Protein AF-A0A0N0E0B9-F1 (afdb_monomer_lite)

Foldseek 3Di:
DDWDFPDFPPQQAGKTKDWAQLVQRQDDDPPGQTKIWIWRWPDNPDDNLLSLLLVCLLSDDLPPVVSLVSSQSVCCVPVNDDDSVVSSVSSVVRAHADAPPPDPDDDDDDDDDDDPDGHIHRIDIDSDPVVSVVVVVVSSVVSVVVVVVPDPDDDDDDDDDDDDDDDDDDDDDDDDDDDDDDDDDDDDDDDDDDDDDDDDDDDDDDDDDDDDDPDDDPVVVVVVVVVVVVVVVVVVVVVVVVVVVVVVVVVVVVVVVVVVVVVVVVVVPPPVVVVVVVPDDPDDDDDDDDDDDDDDDDDDDDDPDVVVVVVVVVVVVVVVVVVVVVVVVVVVVVVVVVVVVVVVVVVVVVVVVVVVVVVVVVVVVVVVVVVVVVVVVVVVVVVVVVVVVVVVVVVVVVVVVVVVVVVVVVVVVVVVVVVVVVVVVVVVVVVVVVVVVVVVVVVVVVVVVVVVVVVVVVVVVVVVVVVCVVCVVVVVVVPPDDDDDDDDDDDDDDDDDDDYDDDDDPPPVCVPPDPVVVVVVVVVVVVVVVVVVVVVVVVVVVVVVVVVVVVVVVVVVVVVVVVVVVVVVDDDD

Organism: Leptomonas pyrrhocoris (NCBI:txid157538)

Radius of gyration: 61.85 Å; chains: 1; bounding box: 150×86×210 Å

pLDDT: mean 70.91, std 23.68, range [28.0, 98.44]

Sequence (573 aa):
MEVGKLVTSETCGNIFYFVVDETHPDEPRSDASKCHYVVAPSTNAFSYREAFYVLCRALCGLENRTYLHRWHSLHQQIFGSTTYVQFVNAVRESPLAQPNTFSPTGPSSSPTDAHSRPSVALPALFLDETTARLALRTAERGHQAVSEVSAPAQAPQRHSALQGFSTPISKPQPTTPGNTVAVEMENGSANPRKEAEVPHNTEVECCEKESGKKVGRDQGLDARWSAASQWQATAAASHGGDRRSVSSLKQGVHQERVQRCETEEAALHPTDAVREAGAHAKKQPQPVQPWRLADAAESGKERNAPAVEEMKTVTQLKRRIQELEMELAEREQRHALERDSFLAEKDALKQQLWQQSQAQGTQINEFLQENAGAVRRVEEALEKREKELCAVYTQALEERDVRIAQLSQEILQHLQSSRQLVTSRSDQERFDAERVAHLEDMTSQLKEWNGSLRDQLREASDEIRDLRQRLQPSTRRLRDGVVEDPPLKSAFAHNSFPSKPSALLFCGACAGLPRAAAVQLAHHLRETEEQLGRERADAERRAGQLRRAAHVIEQLTRGVQEAKTGVSAFPSP

Secondary structure (DSSP, 8-state):
-EEEEE---TTS--EEEEEEESS-SSS--TTS-EEEEEE-BSSTT--HHHHHHHHHHHHS-TT-HHHHHHHHHHHHHHH----HHHHHHHHHHSPP-B------PPP------S-----BBPPEEESSHHHHHHHHHHHHHHHHHHHHHTS--PPP------------------------------------------------------------SSHHHHHHHHHHHHHHHHHHHHHHHHHHHHHHHHHHHHHHHHHHHHHHHHHHGGGTTTTGGGS------------------------S-HHHHHHHHHHHHHHHHHHHHHHHHHHHHHHHHHHHHHHHHHHHHHHHHHHHHHHHHHHHHHHHHHHHHHHHHHHHHHHHHHHHHHHHHHHHHHHHHHHHHHHHHHHHHHHHHHHHHHHHHHHHHHHHHHHHHHHHHHHHHHHHHHHHHHHHHHHHHHHHHHHHHHHHHHHTTS-S----------------------S----TT-TT--HHHHHHHHHHHHHHHHHHHHHHHHHHHHHHHHHHHHHHHHHHHHHHHHHHHHHHTS---

Structure (mmCIF, N/CA/C/O backbone):
data_AF-A0A0N0E0B9-F1
#
_entry.id   AF-A0A0N0E0B9-F1
#
loop_
_atom_site.group_PDB
_atom_site.id
_atom_site.type_symbol
_atom_site.label_atom_id
_atom_site.label_alt_id
_atom_site.label_comp_id
_atom_site.label_asym_id
_atom_site.label_entity_id
_atom_site.label_seq_id
_atom_site.pdbx_PDB_ins_code
_atom_site.Cartn_x
_atom_site.Cartn_y
_atom_site.Cartn_z
_atom_site.occupancy
_atom_site.B_iso_or_equiv
_atom_site.auth_seq_id
_atom_site.auth_comp_id
_atom_site.auth_asym_id
_atom_site.auth_atom_id
_atom_site.pdbx_PDB_model_num
ATOM 1 N N . MET A 1 1 ? 11.948 -8.415 11.394 1.00 54.31 1 MET A N 1
ATOM 2 C CA . MET A 1 1 ? 12.312 -8.782 10.013 1.00 54.31 1 MET A CA 1
ATOM 3 C C . MET A 1 1 ? 11.222 -9.676 9.440 1.00 54.31 1 MET A C 1
ATOM 5 O O . MET A 1 1 ? 10.854 -10.639 10.102 1.00 54.31 1 MET A O 1
ATOM 9 N N . GLU A 1 2 ? 10.699 -9.369 8.252 1.00 54.56 2 GLU A N 1
ATOM 10 C CA . GLU A 1 2 ? 9.852 -10.316 7.514 1.00 54.56 2 GLU A CA 1
ATOM 11 C C . GLU A 1 2 ? 10.757 -11.244 6.701 1.00 54.56 2 GLU A C 1
ATOM 13 O O . GLU A 1 2 ? 11.622 -10.798 5.944 1.00 54.56 2 GLU A O 1
ATOM 18 N N . VAL A 1 3 ? 10.595 -12.544 6.931 1.00 53.78 3 VAL A N 1
ATOM 19 C CA . VAL A 1 3 ? 11.409 -13.610 6.350 1.00 53.78 3 VAL A CA 1
ATOM 20 C C . VAL A 1 3 ? 10.531 -14.404 5.396 1.00 53.78 3 VAL A C 1
ATOM 22 O O . VAL A 1 3 ? 9.599 -15.083 5.824 1.00 53.78 3 VAL A O 1
ATOM 25 N N . GLY A 1 4 ? 10.831 -14.323 4.102 1.00 52.25 4 GLY A N 1
ATOM 26 C CA . GLY A 1 4 ? 10.133 -15.075 3.065 1.00 52.25 4 GLY A CA 1
ATOM 27 C C . GLY A 1 4 ? 11.094 -15.998 2.330 1.00 52.25 4 GLY A C 1
ATOM 28 O O . GLY A 1 4 ? 12.046 -15.536 1.704 1.00 52.25 4 GLY A O 1
ATOM 29 N N . LYS A 1 5 ? 10.837 -17.311 2.357 1.00 51.41 5 LYS A N 1
ATOM 30 C CA . LYS A 1 5 ? 11.460 -18.230 1.398 1.00 51.41 5 LYS A CA 1
ATOM 31 C C . LYS A 1 5 ? 10.660 -18.158 0.099 1.00 51.41 5 LYS A C 1
ATOM 33 O O . LYS A 1 5 ? 9.576 -18.727 0.011 1.00 51.41 5 LYS A O 1
ATOM 38 N N . LEU A 1 6 ? 11.188 -17.464 -0.904 1.00 53.75 6 LEU A N 1
ATOM 39 C CA . LEU A 1 6 ? 10.675 -17.567 -2.267 1.00 53.75 6 LEU A CA 1
ATOM 40 C C . LEU A 1 6 ? 11.250 -18.847 -2.870 1.00 53.75 6 LEU A C 1
ATOM 42 O O . LEU A 1 6 ? 12.424 -18.918 -3.218 1.00 53.75 6 LEU A O 1
ATOM 46 N N . VAL A 1 7 ? 10.430 -19.897 -2.905 1.00 48.03 7 VAL A N 1
ATOM 47 C CA . VAL A 1 7 ? 10.775 -21.129 -3.615 1.00 48.03 7 VAL A CA 1
ATOM 48 C C . VAL A 1 7 ? 10.674 -20.821 -5.103 1.00 48.03 7 VAL A C 1
ATOM 50 O O . VAL A 1 7 ? 9.579 -20.744 -5.656 1.00 48.03 7 VAL A O 1
ATOM 53 N N . THR A 1 8 ? 11.820 -20.579 -5.725 1.00 51.16 8 THR A N 1
ATOM 54 C CA . THR A 1 8 ? 11.942 -20.513 -7.181 1.00 51.16 8 THR A CA 1
ATOM 55 C C . THR A 1 8 ? 11.892 -21.948 -7.731 1.00 51.16 8 THR A C 1
ATOM 57 O O . THR A 1 8 ? 12.049 -22.911 -6.974 1.00 51.16 8 THR A O 1
ATOM 60 N N . SER A 1 9 ? 11.584 -22.123 -9.022 1.00 49.19 9 SER A N 1
ATOM 61 C CA . SER A 1 9 ? 11.478 -23.448 -9.664 1.00 49.19 9 SER A CA 1
ATOM 62 C C . SER A 1 9 ? 12.677 -24.348 -9.324 1.00 49.19 9 SER A C 1
ATOM 64 O O . SER A 1 9 ? 13.784 -23.835 -9.187 1.00 49.19 9 SER A O 1
ATOM 66 N N . GLU A 1 10 ? 12.485 -25.675 -9.238 1.00 51.75 10 GLU A N 1
ATOM 67 C CA . GLU A 1 10 ? 13.492 -26.678 -8.804 1.00 51.75 10 GLU A CA 1
ATOM 68 C C . GLU A 1 10 ? 14.886 -26.539 -9.462 1.00 51.75 10 GLU A C 1
ATOM 70 O O . GLU A 1 10 ? 15.887 -27.013 -8.927 1.00 51.75 10 GLU A O 1
ATOM 75 N N . THR A 1 11 ? 14.966 -25.850 -10.600 1.00 50.97 11 THR A N 1
ATOM 76 C CA . THR A 1 11 ? 16.170 -25.569 -11.386 1.00 50.97 11 THR A CA 1
ATOM 77 C C . THR A 1 11 ? 16.989 -24.344 -10.946 1.00 50.97 11 THR A C 1
ATOM 79 O O . THR A 1 11 ? 18.151 -24.251 -11.328 1.00 50.97 11 THR A O 1
ATOM 82 N N . CYS A 1 12 ? 16.437 -23.399 -10.173 1.00 51.97 12 CYS A N 1
ATOM 83 C CA . CYS A 1 12 ? 17.043 -22.072 -9.943 1.00 51.97 12 CYS A CA 1
ATOM 84 C C . CYS A 1 12 ? 17.753 -21.893 -8.587 1.00 51.97 12 CYS A C 1
ATOM 86 O O . CYS A 1 12 ? 18.211 -20.792 -8.284 1.00 51.97 12 CYS A O 1
ATOM 88 N N . GLY A 1 13 ? 17.879 -22.953 -7.784 1.00 60.69 13 GLY A N 1
ATOM 89 C CA . GLY A 1 13 ? 18.483 -22.880 -6.450 1.00 60.69 13 GLY A CA 1
ATOM 90 C C . GLY A 1 13 ? 17.663 -22.053 -5.453 1.00 60.69 13 GLY A C 1
ATOM 91 O O . GLY A 1 13 ? 16.778 -21.280 -5.811 1.00 60.69 13 GLY A O 1
ATOM 92 N N . ASN A 1 14 ? 17.906 -22.238 -4.155 1.00 72.19 14 ASN A N 1
ATOM 93 C CA . ASN A 1 14 ? 17.162 -21.499 -3.134 1.00 72.19 14 ASN A CA 1
ATOM 94 C C . ASN A 1 14 ? 17.617 -20.028 -3.131 1.00 72.19 14 ASN A C 1
ATOM 96 O O . ASN A 1 14 ? 18.688 -19.729 -2.609 1.00 72.19 14 ASN A O 1
ATOM 100 N N . ILE A 1 15 ? 16.813 -19.112 -3.681 1.00 77.19 15 ILE A N 1
ATOM 101 C CA . ILE A 1 15 ? 17.038 -17.671 -3.519 1.00 77.19 15 ILE A CA 1
ATOM 102 C C . ILE A 1 15 ? 16.389 -17.210 -2.213 1.00 77.19 15 ILE A C 1
ATOM 104 O O . ILE A 1 15 ? 15.229 -17.515 -1.929 1.00 77.19 15 ILE A O 1
ATOM 108 N N . PHE A 1 16 ? 17.140 -16.465 -1.407 1.00 82.00 16 PHE A N 1
ATOM 109 C CA . PHE A 1 16 ? 16.696 -16.011 -0.095 1.00 82.00 16 PHE A CA 1
ATOM 110 C C . PHE A 1 16 ? 16.439 -14.509 -0.093 1.00 82.00 16 PHE A C 1
ATOM 112 O O . PHE A 1 16 ? 17.252 -13.733 -0.593 1.00 82.00 16 PHE A O 1
ATOM 119 N N . TYR A 1 17 ? 15.305 -14.107 0.479 1.00 80.62 17 TYR A N 1
ATOM 120 C CA . TYR A 1 17 ? 14.847 -12.725 0.516 1.00 80.62 17 TYR A CA 1
ATOM 121 C C . TYR A 1 17 ? 14.690 -12.258 1.964 1.00 80.62 17 TYR A C 1
ATOM 123 O O . TYR A 1 17 ? 13.990 -12.893 2.758 1.00 80.62 17 TYR A O 1
ATOM 131 N N . PHE A 1 18 ? 15.341 -11.145 2.296 1.00 85.56 18 PHE A N 1
ATOM 132 C CA . PHE A 1 18 ? 15.367 -10.572 3.638 1.00 85.56 18 PHE A CA 1
ATOM 133 C C . PHE A 1 18 ? 14.890 -9.120 3.596 1.00 85.56 18 PHE A C 1
ATOM 135 O O . PHE A 1 18 ? 15.418 -8.319 2.828 1.00 85.56 18 PHE A O 1
ATOM 142 N N . VAL A 1 19 ? 13.924 -8.768 4.447 1.00 85.69 19 VAL A N 1
ATOM 143 C CA . VAL A 1 19 ? 13.458 -7.382 4.620 1.00 85.69 19 VAL A CA 1
ATOM 144 C C . VAL A 1 19 ? 13.941 -6.855 5.963 1.00 85.69 19 VAL A C 1
ATOM 146 O O . VAL A 1 19 ? 13.396 -7.209 7.013 1.00 85.69 19 VAL A O 1
ATOM 149 N N . VAL A 1 20 ? 14.978 -6.025 5.934 1.00 85.88 20 VAL A N 1
ATOM 150 C CA . VAL A 1 20 ? 15.708 -5.594 7.129 1.00 85.88 20 VAL A CA 1
ATOM 151 C C . VAL A 1 20 ? 15.537 -4.093 7.332 1.00 85.88 20 VAL A C 1
ATOM 153 O O . VAL A 1 20 ? 15.662 -3.306 6.398 1.00 85.88 20 VAL A O 1
ATOM 156 N N . ASP A 1 21 ? 15.261 -3.702 8.571 1.00 87.06 21 ASP A N 1
ATOM 157 C CA . ASP A 1 21 ? 15.411 -2.323 9.031 1.00 87.06 21 ASP A CA 1
ATOM 158 C C . ASP A 1 21 ? 16.892 -2.109 9.379 1.00 87.06 21 ASP A C 1
ATOM 160 O O . ASP A 1 21 ? 17.406 -2.733 10.309 1.00 87.06 21 ASP A O 1
ATOM 164 N N . GLU A 1 22 ? 17.603 -1.277 8.612 1.00 79.12 22 GLU A N 1
ATOM 165 C CA . GLU A 1 22 ? 19.044 -1.056 8.812 1.00 79.12 22 GLU A CA 1
ATOM 166 C C . GLU A 1 22 ? 19.363 -0.440 10.184 1.00 79.12 22 GLU A C 1
ATOM 168 O O . GLU A 1 22 ? 20.447 -0.673 10.732 1.00 79.12 22 GLU A O 1
ATOM 173 N N . THR A 1 23 ? 18.420 0.324 10.750 1.00 80.25 23 THR A N 1
ATOM 174 C CA . THR A 1 23 ? 18.607 1.044 12.015 1.00 80.25 23 THR A CA 1
ATOM 175 C C . THR A 1 23 ? 18.390 0.142 13.229 1.00 80.25 23 THR A C 1
ATOM 177 O O . THR A 1 23 ? 19.184 0.169 14.180 1.00 80.25 23 THR A O 1
ATOM 180 N N . HIS A 1 24 ? 17.352 -0.693 13.168 1.00 80.25 24 HIS A N 1
ATOM 181 C CA . HIS A 1 24 ? 16.909 -1.575 14.246 1.00 80.25 24 HIS A CA 1
ATOM 182 C C . HIS A 1 24 ? 16.522 -2.954 13.685 1.00 80.25 24 HIS A C 1
ATOM 184 O O . HIS A 1 24 ? 15.338 -3.285 13.600 1.00 80.25 24 HIS A O 1
ATOM 190 N N . PRO A 1 25 ? 17.503 -3.784 13.277 1.00 79.56 25 PRO A N 1
ATOM 191 C CA . PRO A 1 25 ? 17.221 -5.080 12.653 1.00 79.56 25 PRO A CA 1
ATOM 192 C C . PRO A 1 25 ? 16.485 -6.050 13.599 1.00 79.56 25 PRO A C 1
ATOM 194 O O . PRO A 1 25 ? 15.750 -6.928 13.143 1.00 79.56 25 PRO A O 1
ATOM 197 N N . ASP A 1 26 ? 16.670 -5.867 14.906 1.00 77.56 26 ASP A N 1
ATOM 198 C CA . ASP A 1 26 ? 16.062 -6.582 16.027 1.00 77.56 26 ASP A CA 1
ATOM 199 C C . ASP A 1 26 ? 14.634 -6.116 16.371 1.00 77.56 26 ASP A C 1
ATOM 201 O O . ASP A 1 26 ? 13.807 -6.937 16.766 1.00 77.56 26 ASP A O 1
ATOM 205 N N . GLU A 1 27 ? 14.315 -4.837 16.157 1.00 81.62 27 GLU A N 1
ATOM 206 C CA . GLU A 1 27 ? 13.000 -4.238 16.424 1.00 81.62 27 GLU A CA 1
ATOM 207 C C . GLU A 1 27 ? 12.524 -3.425 15.207 1.00 81.62 27 GLU A C 1
ATOM 209 O O . GLU A 1 27 ? 12.630 -2.195 15.195 1.00 81.62 27 GLU A O 1
ATOM 214 N N . PRO A 1 28 ? 12.001 -4.089 14.159 1.00 74.44 28 PRO A N 1
ATOM 215 C CA . PRO A 1 28 ? 11.594 -3.404 12.938 1.00 74.44 28 PRO A CA 1
ATOM 216 C C . PRO A 1 28 ? 10.460 -2.422 13.240 1.00 74.44 28 PRO A C 1
ATOM 218 O O . PRO A 1 28 ? 9.375 -2.822 13.672 1.00 74.44 28 PRO A O 1
ATOM 221 N N . ARG A 1 29 ? 10.681 -1.133 12.982 1.00 78.31 29 ARG A N 1
ATOM 222 C CA . ARG A 1 29 ? 9.618 -0.131 13.127 1.00 78.31 29 ARG A CA 1
ATOM 223 C C . ARG A 1 29 ? 8.729 -0.134 11.889 1.00 78.31 29 ARG A C 1
ATOM 225 O O . ARG A 1 29 ? 9.215 -0.253 10.767 1.00 78.31 29 ARG A O 1
ATOM 232 N N . SER A 1 30 ? 7.424 0.052 12.080 1.00 77.44 30 SER A N 1
ATOM 233 C CA . SER A 1 30 ? 6.457 0.126 10.974 1.00 77.44 30 SER A CA 1
ATOM 234 C C . SER A 1 30 ? 6.758 1.263 9.990 1.00 77.44 30 SER A C 1
ATOM 236 O O . SER A 1 30 ? 6.483 1.118 8.803 1.00 77.44 30 SER A O 1
ATOM 238 N N . ASP A 1 31 ? 7.372 2.343 10.485 1.00 77.12 31 ASP A N 1
ATOM 239 C CA . ASP A 1 31 ? 7.611 3.585 9.740 1.00 77.12 31 ASP A CA 1
ATOM 240 C C . ASP A 1 31 ? 9.067 3.742 9.255 1.00 77.12 31 ASP A C 1
ATOM 242 O O . ASP A 1 31 ? 9.407 4.751 8.638 1.00 77.12 31 ASP A O 1
ATOM 246 N N . ALA A 1 32 ? 9.954 2.788 9.559 1.00 76.38 32 ALA A N 1
ATOM 247 C CA . ALA A 1 32 ? 11.353 2.862 9.142 1.00 76.38 32 ALA A CA 1
ATOM 248 C C . ALA A 1 32 ? 11.533 2.407 7.687 1.00 76.38 32 ALA A C 1
ATOM 250 O O . ALA A 1 32 ? 10.812 1.540 7.189 1.00 76.38 32 ALA A O 1
ATOM 251 N N . SER A 1 33 ? 12.529 2.981 7.007 1.00 79.38 33 SER A N 1
ATOM 252 C CA . SER A 1 33 ? 12.927 2.569 5.661 1.00 79.38 33 SER A CA 1
ATOM 253 C C . SER A 1 33 ? 13.385 1.110 5.676 1.00 79.38 33 SER A C 1
ATOM 255 O O . SER A 1 33 ? 14.450 0.786 6.207 1.00 79.38 33 SER A O 1
ATOM 257 N N . LYS A 1 34 ? 12.569 0.227 5.099 1.00 84.19 34 LYS A N 1
ATOM 258 C CA . LYS A 1 34 ? 12.876 -1.195 4.952 1.00 84.19 34 LYS A CA 1
ATOM 259 C C . LYS A 1 34 ? 13.789 -1.386 3.746 1.00 84.19 34 LYS A C 1
ATOM 261 O O . LYS A 1 34 ? 13.480 -0.924 2.653 1.00 84.19 34 LYS A O 1
ATOM 266 N N . CYS A 1 35 ? 14.901 -2.077 3.947 1.00 84.81 35 CYS A N 1
ATOM 267 C CA . CYS A 1 35 ? 15.813 -2.464 2.882 1.00 84.81 35 CYS A CA 1
ATOM 268 C C . CYS A 1 35 ? 15.571 -3.923 2.502 1.00 84.81 35 CYS A C 1
ATOM 270 O O . CYS A 1 35 ? 15.411 -4.796 3.361 1.00 84.81 35 CYS A O 1
ATOM 272 N N . HIS A 1 36 ? 15.532 -4.185 1.201 1.00 84.50 36 HIS A N 1
ATOM 273 C CA . HIS A 1 36 ? 15.236 -5.497 0.649 1.00 84.50 36 HIS A CA 1
ATOM 274 C C . HIS A 1 36 ? 16.529 -6.125 0.130 1.00 84.50 36 HIS A C 1
ATOM 276 O O . HIS A 1 36 ? 17.132 -5.614 -0.812 1.00 84.50 36 HIS A O 1
ATOM 282 N N . TYR A 1 37 ? 16.952 -7.233 0.736 1.00 84.31 37 TYR A N 1
ATOM 283 C CA . TYR A 1 37 ? 18.170 -7.948 0.366 1.00 84.31 37 TYR A CA 1
ATOM 284 C C . TYR A 1 37 ? 17.849 -9.293 -0.265 1.00 84.31 37 TYR A C 1
ATOM 286 O O . TYR A 1 37 ? 17.042 -10.068 0.253 1.00 84.31 37 TYR A O 1
ATOM 294 N N . VAL A 1 38 ? 18.535 -9.588 -1.363 1.00 82.44 38 VAL A N 1
ATOM 295 C CA . VAL A 1 38 ? 18.439 -10.867 -2.067 1.00 82.44 38 VAL A CA 1
ATOM 296 C C . VAL A 1 38 ? 19.783 -11.576 -2.010 1.00 82.44 38 VAL A C 1
ATOM 298 O O . VAL A 1 38 ? 20.787 -11.031 -2.465 1.00 82.44 38 VAL A O 1
ATOM 301 N N . VAL A 1 39 ? 19.798 -12.803 -1.488 1.00 82.31 39 VAL A N 1
ATOM 302 C CA . VAL A 1 39 ? 20.981 -13.671 -1.450 1.00 82.31 39 VAL A CA 1
ATOM 303 C C . VAL A 1 39 ? 20.752 -14.853 -2.388 1.00 82.31 39 VAL A C 1
ATOM 305 O O . VAL A 1 39 ? 19.885 -15.692 -2.138 1.00 82.31 39 VAL A O 1
ATOM 308 N N . ALA A 1 40 ? 21.535 -14.909 -3.466 1.00 80.44 40 ALA A N 1
ATOM 309 C CA . ALA A 1 40 ? 21.509 -15.978 -4.461 1.00 80.44 40 ALA A CA 1
ATOM 310 C C . ALA A 1 40 ? 22.780 -16.842 -4.325 1.00 80.44 40 ALA A C 1
ATOM 312 O O . ALA A 1 40 ? 23.859 -16.433 -4.771 1.00 80.44 40 ALA A O 1
ATOM 313 N N . PRO A 1 41 ? 22.702 -18.004 -3.658 1.00 76.00 41 PRO A N 1
ATOM 314 C CA . PRO A 1 41 ? 23.836 -18.906 -3.532 1.00 76.00 41 PRO A CA 1
ATOM 315 C C . PRO A 1 41 ? 24.105 -19.645 -4.847 1.00 76.00 41 PRO A C 1
ATOM 317 O O . PRO A 1 41 ? 23.185 -19.990 -5.580 1.00 76.00 41 PRO A O 1
ATOM 320 N N . SER A 1 42 ? 25.372 -19.958 -5.117 1.00 68.94 42 SER A N 1
ATOM 321 C CA . SER A 1 42 ? 25.778 -20.750 -6.291 1.00 68.94 42 SER A CA 1
ATOM 322 C C . SER A 1 42 ? 25.471 -22.244 -6.182 1.00 68.94 42 SER A C 1
ATOM 324 O O . SER A 1 42 ? 25.623 -22.971 -7.160 1.00 68.94 42 SER A O 1
ATOM 326 N N . THR A 1 43 ? 25.076 -22.729 -5.001 1.00 73.31 43 THR A N 1
ATOM 327 C CA . THR A 1 43 ? 24.858 -24.158 -4.746 1.00 73.31 43 THR A CA 1
ATOM 328 C C . THR A 1 43 ? 23.476 -24.415 -4.154 1.00 73.31 43 THR A C 1
ATOM 330 O O . THR A 1 43 ? 23.031 -23.725 -3.240 1.00 73.31 43 THR A O 1
ATOM 333 N N . ASN A 1 44 ? 22.802 -25.460 -4.640 1.00 70.44 44 ASN A N 1
ATOM 334 C CA . ASN A 1 44 ? 21.448 -25.823 -4.196 1.00 70.44 44 ASN A CA 1
ATOM 335 C C . ASN A 1 44 ? 21.395 -26.348 -2.749 1.00 70.44 44 ASN A C 1
ATOM 337 O O . ASN A 1 44 ? 20.319 -26.386 -2.155 1.00 70.44 44 ASN A O 1
ATOM 341 N N . ALA A 1 45 ? 22.542 -26.723 -2.173 1.00 75.62 45 ALA A N 1
ATOM 342 C CA . ALA A 1 45 ? 22.662 -27.193 -0.792 1.00 75.62 45 ALA A CA 1
ATOM 343 C C . ALA A 1 45 ? 22.669 -26.059 0.249 1.00 75.62 45 ALA A C 1
ATOM 345 O O . ALA A 1 45 ? 22.668 -26.337 1.445 1.00 75.62 45 ALA A O 1
ATOM 346 N N . PHE A 1 46 ? 22.677 -24.796 -0.189 1.00 81.62 46 PHE A N 1
ATOM 347 C CA . PHE A 1 46 ? 22.761 -23.651 0.707 1.00 81.62 46 PHE A CA 1
ATOM 348 C C . PHE A 1 46 ? 21.489 -23.510 1.546 1.00 81.62 46 PHE A C 1
ATOM 350 O O . PHE A 1 46 ? 20.376 -23.380 1.025 1.00 81.62 46 PHE A O 1
ATOM 357 N N . SER A 1 47 ? 21.654 -23.549 2.861 1.00 87.31 47 SER A N 1
ATOM 358 C CA . SER A 1 47 ? 20.570 -23.412 3.822 1.00 87.31 47 SER A CA 1
ATOM 359 C C . SER A 1 47 ? 20.192 -21.945 4.039 1.00 87.31 47 SER A C 1
ATOM 361 O O . SER A 1 47 ? 20.997 -21.026 3.881 1.00 87.31 47 SER A O 1
ATOM 363 N N . TYR A 1 48 ? 18.956 -21.715 4.490 1.00 85.19 48 TYR A N 1
ATOM 364 C CA . TYR A 1 48 ? 18.480 -20.374 4.855 1.00 85.19 48 TYR A CA 1
ATOM 365 C C . TYR A 1 48 ? 19.364 -19.730 5.944 1.00 85.19 48 TYR A C 1
ATOM 367 O O . TYR A 1 48 ? 19.609 -18.524 5.947 1.00 85.19 48 TYR A O 1
ATOM 375 N N . ARG A 1 49 ? 19.888 -20.556 6.859 1.00 90.25 49 ARG A N 1
ATOM 376 C CA . ARG A 1 49 ? 20.787 -20.137 7.939 1.00 90.25 49 ARG A CA 1
ATOM 377 C C . ARG A 1 49 ? 22.135 -19.642 7.401 1.00 90.25 49 ARG A C 1
ATOM 379 O O . ARG A 1 49 ? 22.641 -18.637 7.886 1.00 90.25 49 ARG A O 1
ATOM 386 N N . GLU A 1 50 ? 22.687 -20.300 6.385 1.00 90.25 50 GLU A N 1
ATOM 387 C CA . GLU A 1 50 ? 23.931 -19.869 5.731 1.00 90.25 50 GLU A CA 1
ATOM 388 C C . GLU A 1 50 ? 23.737 -18.579 4.925 1.00 90.25 50 GLU A C 1
ATOM 390 O O . GLU A 1 50 ? 24.587 -17.694 4.979 1.00 90.25 50 GLU A O 1
ATOM 395 N N . ALA A 1 51 ? 22.591 -18.409 4.258 1.00 89.31 51 ALA A N 1
ATOM 396 C CA . ALA A 1 51 ? 22.246 -17.158 3.573 1.00 89.31 51 ALA A CA 1
ATOM 397 C C . ALA A 1 51 ? 22.156 -15.965 4.520 1.00 89.31 51 ALA A C 1
ATOM 399 O O . ALA A 1 51 ? 22.644 -14.882 4.197 1.00 89.31 51 ALA A O 1
ATOM 400 N N . PHE A 1 52 ? 21.616 -16.183 5.718 1.00 91.19 52 PHE A N 1
ATOM 401 C CA . PHE A 1 52 ? 21.634 -15.172 6.764 1.00 91.19 52 PHE A CA 1
ATOM 402 C C . PHE A 1 52 ? 23.068 -14.817 7.191 1.00 91.19 52 PHE A C 1
ATOM 404 O O . PHE A 1 52 ? 23.381 -13.642 7.348 1.00 91.19 52 PHE A O 1
ATOM 411 N N . TYR A 1 53 ? 23.975 -15.794 7.313 1.00 92.88 53 TYR A N 1
ATOM 412 C CA . TYR A 1 53 ? 25.379 -15.517 7.641 1.00 92.88 53 TYR A CA 1
ATOM 413 C C . TYR A 1 53 ? 26.117 -14.740 6.549 1.00 92.88 53 TYR A C 1
ATOM 415 O O . TYR A 1 53 ? 26.893 -13.842 6.880 1.00 92.88 53 TYR A O 1
ATOM 423 N N . VAL A 1 54 ? 25.839 -15.016 5.270 1.00 90.75 54 VAL A N 1
ATOM 424 C CA . VAL A 1 54 ? 26.364 -14.221 4.144 1.00 90.75 54 VAL A CA 1
ATOM 425 C C . VAL A 1 54 ? 25.870 -12.782 4.231 1.00 90.75 54 VAL A C 1
ATOM 427 O O . VAL A 1 54 ? 26.668 -11.856 4.091 1.00 90.75 54 VAL A O 1
ATOM 430 N N . LEU A 1 55 ? 24.577 -12.591 4.505 1.00 90.69 55 LEU A N 1
ATOM 431 C CA . LEU A 1 55 ? 23.989 -11.265 4.668 1.00 90.69 55 LEU A CA 1
ATOM 432 C C . LEU A 1 55 ? 24.641 -10.506 5.830 1.00 90.69 55 LEU A C 1
ATOM 434 O O . LEU A 1 55 ? 25.114 -9.389 5.639 1.00 90.69 55 LEU A O 1
ATOM 438 N N . CYS A 1 56 ? 24.745 -11.130 7.008 1.00 91.31 56 CYS A N 1
ATOM 439 C CA . CYS A 1 56 ? 25.425 -10.533 8.156 1.00 91.31 56 CYS A CA 1
ATOM 440 C C . CYS A 1 56 ? 26.874 -10.177 7.828 1.00 91.31 56 CYS A C 1
ATOM 442 O O . CYS A 1 56 ? 27.344 -9.119 8.222 1.00 91.31 56 CYS A O 1
ATOM 444 N N . ARG A 1 57 ? 27.595 -11.031 7.097 1.00 90.75 57 ARG A N 1
ATOM 445 C CA . ARG A 1 57 ? 28.983 -10.755 6.715 1.00 90.75 57 ARG A CA 1
ATOM 446 C C . ARG A 1 57 ? 29.100 -9.568 5.753 1.00 90.75 57 ARG A C 1
ATOM 448 O O . ARG A 1 57 ? 30.091 -8.850 5.811 1.00 90.75 57 ARG A O 1
ATOM 455 N N . ALA A 1 58 ? 28.124 -9.384 4.865 1.00 88.56 58 ALA A N 1
ATOM 456 C CA . ALA A 1 58 ? 28.110 -8.284 3.904 1.00 88.56 58 ALA A CA 1
ATOM 457 C C . ALA A 1 58 ? 27.737 -6.940 4.551 1.00 88.56 58 ALA A C 1
ATOM 459 O O . ALA A 1 58 ? 28.308 -5.915 4.190 1.00 88.56 58 ALA A O 1
ATOM 460 N N . LEU A 1 59 ? 26.801 -6.948 5.505 1.00 86.75 59 LEU A N 1
ATOM 461 C CA . LEU A 1 59 ? 26.303 -5.734 6.164 1.00 86.75 59 LEU A CA 1
ATOM 462 C C . LEU A 1 59 ? 27.123 -5.334 7.394 1.00 86.75 59 LEU A C 1
ATOM 464 O O . LEU A 1 59 ? 27.210 -4.155 7.731 1.00 86.75 59 LEU A O 1
ATOM 468 N N . CYS A 1 60 ? 27.738 -6.302 8.070 1.00 84.44 60 CYS A N 1
ATOM 469 C CA . CYS A 1 60 ? 28.496 -6.074 9.290 1.00 84.44 60 CYS A CA 1
ATOM 470 C C . CYS A 1 60 ? 29.990 -6.222 9.014 1.00 84.44 60 CYS A C 1
ATOM 472 O O . CYS A 1 60 ? 30.480 -7.320 8.743 1.00 84.44 60 CYS A O 1
ATOM 474 N N . GLY A 1 61 ? 30.754 -5.151 9.225 1.00 82.75 61 GLY A N 1
ATOM 475 C CA . GLY A 1 61 ? 32.179 -5.313 9.492 1.00 82.75 61 GLY A CA 1
ATOM 476 C C . GLY A 1 61 ? 32.358 -6.189 10.737 1.00 82.75 61 GLY A C 1
ATOM 477 O O . GLY A 1 61 ? 31.759 -5.904 11.775 1.00 82.75 61 GLY A O 1
ATOM 478 N N . LEU A 1 62 ? 33.189 -7.237 10.658 1.00 85.94 62 LEU A N 1
ATOM 479 C CA . LEU A 1 62 ? 33.463 -8.151 11.786 1.00 85.94 62 LEU A CA 1
ATOM 480 C C . LEU A 1 62 ? 34.021 -7.431 13.033 1.00 85.94 62 LEU A C 1
ATOM 482 O O . LEU A 1 62 ? 34.047 -7.993 14.126 1.00 85.94 62 LEU A O 1
ATOM 486 N N . GLU A 1 63 ? 34.470 -6.191 12.860 1.00 88.12 63 GLU A N 1
ATOM 487 C CA . GLU A 1 63 ? 35.002 -5.312 13.897 1.00 88.12 63 GLU A CA 1
ATOM 488 C C . GLU A 1 63 ? 33.895 -4.628 14.719 1.00 88.12 63 GLU A C 1
ATOM 490 O O . GLU A 1 63 ? 34.104 -4.294 15.887 1.00 88.12 63 GLU A O 1
ATOM 495 N N . ASN A 1 64 ? 32.687 -4.470 14.163 1.00 89.50 64 ASN A N 1
ATOM 496 C CA . ASN A 1 64 ? 31.582 -3.789 14.833 1.00 89.50 64 ASN A CA 1
ATOM 497 C C . ASN A 1 64 ? 30.803 -4.750 15.748 1.00 89.50 64 ASN A C 1
ATOM 499 O O . ASN A 1 64 ? 29.758 -5.297 15.385 1.00 89.50 64 ASN A O 1
ATOM 503 N N . ARG A 1 65 ? 31.322 -4.942 16.968 1.00 91.25 65 ARG A N 1
ATOM 504 C CA . ARG A 1 65 ? 30.732 -5.830 17.987 1.00 91.25 65 ARG A CA 1
ATOM 505 C C . ARG A 1 65 ? 29.280 -5.486 18.315 1.00 91.25 65 ARG A C 1
ATOM 507 O O . ARG A 1 65 ? 28.466 -6.393 18.434 1.00 91.25 65 ARG A O 1
ATOM 514 N N . THR A 1 66 ? 28.946 -4.203 18.440 1.00 89.56 66 THR A N 1
ATOM 515 C CA . THR A 1 66 ? 27.585 -3.763 18.788 1.00 89.56 66 THR A CA 1
ATOM 516 C C . THR A 1 66 ? 26.582 -4.199 17.728 1.00 89.56 66 THR A C 1
ATOM 518 O O . THR A 1 66 ? 25.521 -4.726 18.053 1.00 89.56 66 THR A O 1
ATOM 521 N N . TYR A 1 67 ? 26.940 -4.035 16.454 1.00 88.06 67 TYR A N 1
ATOM 522 C CA . TYR A 1 67 ? 26.083 -4.444 15.349 1.00 88.06 67 TYR A CA 1
ATOM 523 C C . TYR A 1 67 ? 25.977 -5.976 15.279 1.00 88.06 67 TYR A C 1
ATOM 525 O O . TYR A 1 67 ? 24.873 -6.509 15.202 1.00 88.06 67 TYR A O 1
ATOM 533 N N . LEU A 1 68 ? 27.090 -6.704 15.442 1.00 92.75 68 LEU A N 1
ATOM 534 C CA . LEU A 1 68 ? 27.081 -8.172 15.513 1.00 92.75 68 LEU A CA 1
ATOM 535 C C . LEU A 1 68 ? 26.215 -8.725 16.654 1.00 92.75 68 LEU A C 1
ATOM 537 O O . LEU A 1 68 ? 25.558 -9.742 16.457 1.00 92.75 68 LEU A O 1
ATOM 541 N N . HIS A 1 69 ? 26.171 -8.073 17.820 1.00 93.31 69 HIS A N 1
ATOM 542 C CA . HIS A 1 69 ? 25.285 -8.474 18.919 1.00 93.31 69 HIS A CA 1
ATOM 543 C C . HIS A 1 69 ? 23.799 -8.306 18.574 1.00 93.31 69 HIS A C 1
ATOM 545 O O . HIS A 1 69 ? 22.992 -9.168 18.931 1.00 93.31 69 HIS A O 1
ATOM 551 N N . ARG A 1 70 ? 23.427 -7.258 17.828 1.00 91.56 70 ARG A N 1
ATOM 552 C CA . ARG A 1 70 ? 22.047 -7.092 17.335 1.00 91.56 70 ARG A CA 1
ATOM 553 C C . ARG A 1 70 ? 21.682 -8.170 16.319 1.00 91.56 70 ARG A C 1
ATOM 555 O O . ARG A 1 70 ? 20.650 -8.819 16.452 1.00 91.56 70 ARG A O 1
ATOM 562 N N . TRP A 1 71 ? 22.571 -8.443 15.364 1.00 92.56 71 TRP A N 1
ATOM 563 C CA . TRP A 1 71 ? 22.385 -9.530 14.398 1.00 92.56 71 TRP A CA 1
ATOM 564 C C . TRP A 1 71 ? 22.363 -10.915 15.047 1.00 92.56 71 TRP A C 1
ATOM 566 O O . TRP A 1 71 ? 21.639 -11.793 14.585 1.00 92.56 71 TRP A O 1
ATOM 576 N N . HIS A 1 72 ? 23.111 -11.116 16.132 1.00 94.75 72 HIS A N 1
ATOM 577 C CA . HIS A 1 72 ? 23.060 -12.338 16.932 1.00 94.75 72 HIS A CA 1
ATOM 578 C C . HIS A 1 72 ? 21.732 -12.480 17.680 1.00 94.75 72 HIS A C 1
ATOM 580 O O . HIS A 1 72 ? 21.154 -13.562 17.678 1.00 94.75 72 HIS A O 1
ATOM 586 N N . SER A 1 73 ? 21.213 -11.394 18.254 1.00 93.06 73 SER A N 1
ATOM 587 C CA . SER A 1 73 ? 19.892 -11.384 18.898 1.00 93.06 73 SER A CA 1
ATOM 588 C C . SER A 1 73 ? 18.795 -11.727 17.885 1.00 93.06 73 SER A C 1
ATOM 590 O O . SER A 1 73 ? 17.963 -12.598 18.132 1.00 93.06 73 SER A O 1
ATOM 592 N N . LEU A 1 74 ? 18.869 -11.138 16.687 1.00 90.50 74 LEU A N 1
ATOM 593 C CA . LEU A 1 74 ? 17.985 -11.470 15.570 1.00 90.50 74 LEU A CA 1
ATOM 594 C C . LEU A 1 74 ? 18.146 -12.933 15.118 1.00 90.50 74 LEU A C 1
ATOM 596 O O . LEU A 1 74 ? 17.157 -13.627 14.888 1.00 90.50 74 LEU A O 1
ATOM 600 N N . HIS A 1 75 ? 19.382 -13.437 15.033 1.00 93.31 75 HIS A N 1
ATOM 601 C CA . HIS A 1 75 ? 19.663 -14.844 14.725 1.00 93.31 75 HIS A CA 1
ATOM 602 C C . HIS A 1 75 ? 18.981 -15.781 15.727 1.00 93.31 75 HIS A C 1
ATOM 604 O O . HIS A 1 75 ? 18.340 -16.747 15.314 1.00 93.31 75 HIS A O 1
ATOM 610 N N . GLN A 1 76 ? 19.059 -15.468 17.023 1.00 93.75 76 GLN A N 1
ATOM 611 C CA . GLN A 1 76 ? 18.437 -16.263 18.079 1.00 93.75 76 GLN A CA 1
ATOM 612 C C . GLN A 1 76 ? 16.911 -16.290 17.983 1.00 93.75 76 GLN A C 1
ATOM 614 O O . GLN A 1 76 ? 16.315 -17.345 18.198 1.00 93.75 76 GLN A O 1
ATOM 619 N N . GLN A 1 77 ? 16.285 -15.168 17.617 1.00 89.25 77 GLN A N 1
ATOM 620 C CA . GLN A 1 77 ? 14.833 -15.091 17.431 1.00 89.25 77 GLN A CA 1
ATOM 621 C C . GLN A 1 77 ? 14.339 -15.993 16.290 1.00 89.25 77 GLN A C 1
ATOM 623 O O . GLN A 1 77 ? 13.255 -16.562 16.382 1.00 89.25 77 GLN A O 1
ATOM 628 N N . ILE A 1 78 ? 15.123 -16.136 15.218 1.00 88.00 78 ILE A N 1
ATOM 629 C CA . ILE A 1 78 ? 14.682 -16.824 13.991 1.00 88.00 78 ILE A CA 1
ATOM 630 C C . ILE A 1 78 ? 15.104 -18.289 13.973 1.00 88.00 78 ILE A C 1
ATOM 632 O O . ILE A 1 78 ? 14.348 -19.154 13.538 1.00 88.00 78 ILE A O 1
ATOM 636 N N . PHE A 1 79 ? 16.331 -18.573 14.408 1.00 92.25 79 PHE A N 1
ATOM 637 C CA . PHE A 1 79 ? 16.964 -19.888 14.283 1.00 92.25 79 PHE A CA 1
ATOM 638 C C . PHE A 1 79 ? 17.129 -20.612 15.618 1.00 92.25 79 PHE A C 1
ATOM 640 O O . PHE A 1 79 ? 17.660 -21.725 15.645 1.00 92.25 79 PHE A O 1
ATOM 647 N N . GLY A 1 80 ? 16.700 -19.988 16.715 1.00 92.44 80 GLY A N 1
ATOM 648 C CA . GLY A 1 80 ? 16.865 -20.502 18.065 1.00 92.44 80 GLY A CA 1
ATOM 649 C C . GLY A 1 80 ? 18.244 -20.220 18.664 1.00 92.44 80 GLY A C 1
ATOM 650 O O . GLY A 1 80 ? 19.133 -19.611 18.063 1.00 92.44 80 GLY A O 1
ATOM 651 N N . SER A 1 81 ? 18.432 -20.677 19.899 1.00 93.19 81 SER A N 1
ATOM 652 C CA . SER A 1 81 ? 19.608 -20.357 20.705 1.00 93.19 81 SER A CA 1
ATOM 653 C C . SER A 1 81 ? 20.909 -20.851 20.064 1.00 93.19 81 SER A C 1
ATOM 655 O O . SER A 1 81 ? 21.135 -22.050 19.913 1.00 93.19 81 SER A O 1
ATOM 657 N N . THR A 1 82 ? 21.801 -19.920 19.741 1.00 95.75 82 THR A N 1
ATOM 658 C CA . THR A 1 82 ? 23.201 -20.181 19.378 1.00 95.75 82 THR A CA 1
ATOM 659 C C . THR A 1 82 ? 24.081 -19.293 20.250 1.00 95.75 82 THR A C 1
ATOM 661 O O . THR A 1 82 ? 23.698 -18.160 20.553 1.00 95.75 82 THR A O 1
ATOM 664 N N . THR A 1 83 ? 25.244 -19.780 20.687 1.00 96.94 83 THR A N 1
ATOM 665 C CA . THR A 1 83 ? 26.174 -18.938 21.461 1.00 96.94 83 THR A CA 1
ATOM 666 C C . THR A 1 83 ? 26.754 -17.835 20.573 1.00 96.94 83 THR A C 1
ATOM 668 O O . THR A 1 83 ? 26.967 -18.046 19.378 1.00 96.94 83 THR A O 1
ATOM 671 N N . TYR A 1 84 ? 27.036 -16.657 21.140 1.00 96.44 84 TYR A N 1
ATOM 672 C CA . TYR A 1 84 ? 27.580 -15.530 20.369 1.00 96.44 84 TYR A CA 1
ATOM 673 C C . TYR A 1 84 ? 28.879 -15.902 19.634 1.00 96.44 84 TYR A C 1
ATOM 675 O O . TYR A 1 84 ? 29.064 -15.556 18.472 1.00 96.44 84 TYR A O 1
ATOM 683 N N . VAL A 1 85 ? 29.748 -16.693 20.274 1.00 96.00 85 VAL A N 1
ATOM 684 C CA . VAL A 1 85 ? 31.015 -17.150 19.681 1.00 96.00 85 VAL A CA 1
ATOM 685 C C . VAL A 1 85 ? 30.778 -18.041 18.458 1.00 96.00 85 VAL A C 1
ATOM 687 O O . VAL A 1 85 ? 31.408 -17.834 17.424 1.00 96.00 85 VAL A O 1
ATOM 690 N N . GLN A 1 86 ? 29.842 -18.993 18.538 1.00 96.31 86 GLN A N 1
ATOM 691 C CA . GLN A 1 86 ? 29.483 -19.843 17.396 1.00 96.31 86 GLN A CA 1
ATOM 692 C C . GLN A 1 86 ? 28.867 -19.031 16.257 1.00 96.31 86 GLN A C 1
ATOM 694 O O . GLN A 1 86 ? 29.186 -19.274 15.098 1.00 96.31 86 GLN A O 1
ATOM 699 N N . PHE A 1 87 ? 28.023 -18.050 16.581 1.00 96.62 87 PHE A N 1
ATOM 700 C CA . PHE A 1 87 ? 27.440 -17.149 15.592 1.00 96.62 87 PHE A CA 1
ATOM 701 C C . PHE A 1 87 ? 28.516 -16.347 14.852 1.00 96.62 87 PHE A C 1
ATOM 703 O O . PHE A 1 87 ? 28.565 -16.373 13.626 1.00 96.62 87 PHE A O 1
ATOM 710 N N . VAL A 1 88 ? 29.421 -15.687 15.580 1.00 95.81 88 VAL A N 1
ATOM 711 C CA . VAL A 1 88 ? 30.497 -14.888 14.974 1.00 95.81 88 VAL A CA 1
ATOM 712 C C . VAL A 1 88 ? 31.440 -15.759 14.145 1.00 95.81 88 VAL A C 1
ATOM 714 O O . VAL A 1 88 ? 31.848 -15.343 13.061 1.00 95.81 88 VAL A O 1
ATOM 717 N N . ASN A 1 89 ? 31.762 -16.970 14.609 1.00 95.31 89 ASN A N 1
ATOM 718 C CA . ASN A 1 89 ? 32.569 -17.911 13.833 1.00 95.31 89 ASN A CA 1
ATOM 719 C C . ASN A 1 89 ? 31.850 -18.329 12.547 1.00 95.31 89 ASN A C 1
ATOM 721 O O . ASN A 1 89 ? 32.458 -18.271 11.486 1.00 95.31 89 ASN A O 1
ATOM 725 N N . ALA A 1 90 ? 30.549 -18.625 12.601 1.00 94.12 90 ALA A N 1
ATOM 726 C CA . ALA A 1 90 ? 29.769 -18.954 11.410 1.00 94.12 90 ALA A CA 1
ATOM 727 C C . ALA A 1 90 ? 29.701 -17.785 10.406 1.00 94.12 90 ALA A C 1
ATOM 729 O O . ALA A 1 90 ? 29.891 -17.989 9.209 1.00 94.12 90 ALA A O 1
ATOM 730 N N . VAL A 1 91 ? 29.523 -16.543 10.875 1.00 93.69 91 VAL A N 1
ATOM 731 C CA . VAL A 1 91 ? 29.581 -15.340 10.018 1.00 93.69 91 VAL A CA 1
ATOM 732 C C . VAL A 1 91 ? 30.983 -15.152 9.419 1.00 93.69 91 VAL A C 1
ATOM 734 O O . VAL A 1 91 ? 31.119 -14.780 8.254 1.00 93.69 91 VAL A O 1
ATOM 737 N N . ARG A 1 92 ? 32.044 -15.451 10.178 1.00 93.12 92 ARG A N 1
ATOM 738 C CA . ARG A 1 92 ? 33.442 -15.385 9.716 1.00 93.12 92 ARG A CA 1
ATOM 739 C C . ARG A 1 92 ? 33.816 -16.511 8.750 1.00 93.12 92 ARG A C 1
ATOM 741 O O . ARG A 1 92 ? 34.708 -16.318 7.925 1.00 93.12 92 ARG A O 1
ATOM 748 N N . GLU A 1 93 ? 33.183 -17.668 8.845 1.00 91.38 93 GLU A N 1
ATOM 749 C CA . GLU A 1 93 ? 33.432 -18.825 7.977 1.00 91.38 93 GLU A CA 1
ATOM 750 C C . GLU A 1 93 ? 32.540 -18.820 6.729 1.00 91.38 93 GLU A C 1
ATOM 752 O O . GLU A 1 93 ? 32.898 -19.423 5.719 1.00 91.38 93 GLU A O 1
ATOM 757 N N . SER A 1 94 ? 31.435 -18.069 6.757 1.00 89.00 94 SER A N 1
ATOM 758 C CA . SER A 1 94 ? 30.537 -17.860 5.618 1.00 89.00 94 SER A CA 1
ATOM 759 C C . SER A 1 94 ? 31.292 -17.356 4.381 1.00 89.00 94 SER A C 1
ATOM 761 O O . SER A 1 94 ? 32.130 -16.467 4.526 1.00 89.00 94 SER A O 1
ATOM 763 N N . PRO A 1 95 ? 31.012 -17.840 3.158 1.00 83.19 95 PRO A N 1
ATOM 764 C CA . PRO A 1 95 ? 31.727 -17.411 1.957 1.00 83.19 95 PRO A CA 1
ATOM 765 C C . PRO A 1 95 ? 31.727 -15.881 1.814 1.00 83.19 95 PRO A C 1
ATOM 767 O O . PRO A 1 95 ? 30.695 -15.226 1.964 1.00 83.19 95 PRO A O 1
ATOM 770 N N . LEU A 1 96 ? 32.911 -15.308 1.563 1.00 69.06 96 LEU A N 1
ATOM 771 C CA . LEU A 1 96 ? 33.048 -13.896 1.210 1.00 69.06 96 LEU A CA 1
ATOM 772 C C . LEU A 1 96 ? 32.330 -13.687 -0.112 1.00 69.06 96 LEU A C 1
ATOM 774 O O . LEU A 1 96 ? 32.702 -14.290 -1.121 1.00 69.06 96 LEU A O 1
ATOM 778 N N . ALA A 1 97 ? 31.327 -12.822 -0.098 1.00 59.03 97 ALA A N 1
ATOM 779 C CA . ALA A 1 97 ? 30.758 -12.340 -1.328 1.00 59.03 97 ALA A CA 1
ATOM 780 C C . ALA A 1 97 ? 31.850 -11.606 -2.114 1.00 59.03 97 ALA A C 1
ATOM 782 O O . ALA A 1 97 ? 32.401 -10.607 -1.645 1.00 59.03 97 ALA A O 1
ATOM 783 N N . GLN A 1 98 ? 32.211 -12.133 -3.282 1.00 55.94 98 GLN A N 1
ATOM 784 C CA . GLN A 1 98 ? 33.061 -11.381 -4.191 1.00 55.94 98 GLN A CA 1
ATOM 785 C C . GLN A 1 98 ? 32.224 -10.231 -4.755 1.00 55.94 98 GLN A C 1
ATOM 787 O O . GLN A 1 98 ? 31.047 -10.443 -5.065 1.00 55.94 98 GLN A O 1
ATOM 792 N N . PRO A 1 99 ? 32.780 -9.015 -4.875 1.00 50.09 99 PRO A N 1
ATOM 793 C CA . PRO A 1 99 ? 32.086 -7.940 -5.550 1.00 50.09 99 PRO A CA 1
ATOM 794 C C . PRO A 1 99 ? 31.757 -8.383 -6.969 1.00 50.09 99 PRO A C 1
ATOM 796 O O . PRO A 1 99 ? 32.657 -8.551 -7.788 1.00 50.09 99 PRO A O 1
ATOM 799 N N . ASN A 1 100 ? 30.468 -8.614 -7.235 1.00 45.25 100 ASN A N 1
ATOM 800 C CA . ASN A 1 100 ? 29.983 -8.952 -8.563 1.00 45.25 100 ASN A CA 1
ATOM 801 C C . ASN A 1 100 ? 30.354 -7.806 -9.500 1.00 45.25 100 ASN A C 1
ATOM 803 O O . ASN A 1 100 ? 29.670 -6.787 -9.580 1.00 45.25 100 ASN A O 1
ATOM 807 N N . THR A 1 101 ? 31.447 -7.990 -10.228 1.00 34.00 101 THR A N 1
ATOM 808 C CA . THR A 1 101 ? 31.674 -7.279 -11.473 1.00 34.00 101 THR A CA 1
ATOM 809 C C . THR A 1 101 ? 30.698 -7.921 -12.450 1.00 34.00 101 THR A C 1
ATOM 811 O O . THR A 1 101 ? 30.964 -8.991 -12.990 1.00 34.00 101 THR A O 1
ATOM 814 N N . PHE A 1 102 ? 29.515 -7.326 -12.620 1.00 37.66 102 PHE A N 1
ATOM 815 C CA . PHE A 1 102 ? 28.623 -7.644 -13.736 1.00 37.66 102 PHE A CA 1
ATOM 816 C C . PHE A 1 102 ? 29.287 -7.156 -15.035 1.00 37.66 102 PHE A C 1
ATOM 818 O O . PHE A 1 102 ? 28.869 -6.174 -15.638 1.00 37.66 102 PHE A O 1
ATOM 825 N N . SER A 1 103 ? 30.375 -7.810 -15.434 1.00 30.25 103 SER A N 1
ATOM 826 C CA . SER A 1 103 ? 31.030 -7.604 -16.719 1.00 30.25 103 SER A CA 1
ATOM 827 C C . SER A 1 103 ? 30.586 -8.731 -17.649 1.00 30.25 103 SER A C 1
ATOM 829 O O . SER A 1 103 ? 30.786 -9.899 -17.305 1.00 30.25 103 SER A O 1
ATOM 831 N N . PRO A 1 104 ? 30.010 -8.437 -18.826 1.00 32.56 104 PRO A N 1
ATOM 832 C CA . PRO A 1 104 ? 29.666 -9.463 -19.798 1.00 32.56 104 PRO A CA 1
ATOM 833 C C . PRO A 1 104 ? 30.977 -10.022 -20.360 1.00 32.56 104 PRO A C 1
ATOM 835 O O . PRO A 1 104 ? 31.631 -9.385 -21.182 1.00 32.56 104 PRO A O 1
ATOM 838 N N . THR A 1 105 ? 31.422 -11.177 -19.869 1.00 37.94 105 THR A N 1
ATOM 839 C CA . THR A 1 105 ? 32.640 -11.821 -20.372 1.00 37.94 105 THR A CA 1
ATOM 840 C C . THR A 1 105 ? 32.255 -12.821 -21.452 1.00 37.94 105 THR A C 1
ATOM 842 O O . THR A 1 105 ? 31.523 -13.776 -21.204 1.00 37.94 105 THR A O 1
ATOM 845 N N . GLY A 1 106 ? 32.728 -12.554 -22.671 1.00 36.72 106 GLY A N 1
ATOM 846 C CA . GLY A 1 106 ? 32.691 -13.495 -23.783 1.00 36.72 106 GLY A CA 1
ATOM 847 C C . GLY A 1 106 ? 33.505 -14.764 -23.492 1.00 36.72 106 GLY A C 1
ATOM 848 O O . GLY A 1 106 ? 34.284 -14.805 -22.536 1.00 36.72 106 GLY A O 1
ATOM 849 N N . PRO A 1 107 ? 33.329 -15.813 -24.308 1.00 47.41 107 PRO A N 1
ATOM 850 C CA . PRO A 1 107 ? 33.845 -17.136 -24.004 1.00 47.41 107 PRO A CA 1
ATOM 851 C C . PRO A 1 107 ? 35.357 -17.188 -24.240 1.00 47.41 107 PRO A C 1
ATOM 853 O O . PRO A 1 107 ? 35.817 -17.072 -25.375 1.00 47.41 107 PRO A O 1
ATOM 856 N N . SER A 1 108 ? 36.137 -17.416 -23.184 1.00 30.86 108 SER A N 1
ATOM 857 C CA . SER A 1 108 ? 37.493 -17.945 -23.317 1.00 30.86 108 SER A CA 1
ATOM 858 C C . SER A 1 108 ? 37.603 -19.265 -22.558 1.00 30.86 108 SER A C 1
ATOM 860 O O . SER A 1 108 ? 37.211 -19.411 -21.402 1.00 30.86 108 SER A O 1
ATOM 862 N N . SER A 1 109 ? 38.059 -20.272 -23.289 1.00 49.09 109 SER A N 1
ATOM 863 C CA . SER A 1 109 ? 38.198 -21.661 -22.882 1.00 49.09 109 SER A CA 1
ATOM 864 C C . SER A 1 109 ? 39.580 -21.930 -22.291 1.00 49.09 109 SER A C 1
ATOM 866 O O . SER A 1 109 ? 40.573 -21.620 -22.949 1.00 49.09 109 SER A O 1
ATOM 868 N N . SER A 1 110 ? 39.657 -22.583 -21.128 1.00 38.03 110 SER A N 1
ATOM 869 C CA . SER A 1 110 ? 40.502 -23.769 -20.836 1.00 38.03 110 SER A CA 1
ATOM 870 C C . SER A 1 110 ? 40.617 -24.032 -19.317 1.00 38.03 110 SER A C 1
ATOM 872 O O . SER A 1 110 ? 40.322 -23.134 -18.530 1.00 38.03 110 SER A O 1
ATOM 874 N N . PRO A 1 111 ? 40.930 -25.276 -18.891 1.00 56.44 111 PRO A N 1
ATOM 875 C CA . PRO A 1 111 ? 40.295 -25.867 -17.713 1.00 56.44 111 PRO A CA 1
ATOM 876 C C . PRO A 1 111 ? 41.243 -26.265 -16.563 1.00 56.44 111 PRO A C 1
ATOM 878 O O . PRO A 1 111 ? 42.454 -26.371 -16.730 1.00 56.44 111 PRO A O 1
ATOM 881 N N . THR A 1 112 ? 40.593 -26.681 -15.466 1.00 42.19 112 THR A N 1
ATOM 882 C CA . THR A 1 112 ? 41.030 -27.642 -14.424 1.00 42.19 112 THR A CA 1
ATOM 883 C C . THR A 1 112 ? 42.052 -27.176 -13.384 1.00 42.19 112 THR A C 1
ATOM 885 O O . THR A 1 112 ? 43.248 -27.211 -13.629 1.00 42.19 112 THR A O 1
ATOM 888 N N . ASP A 1 113 ? 41.565 -26.888 -12.169 1.00 32.59 113 ASP A N 1
ATOM 889 C CA . ASP A 1 113 ? 42.015 -27.618 -10.976 1.00 32.59 113 ASP A CA 1
ATOM 890 C C . ASP A 1 113 ? 41.016 -27.518 -9.806 1.00 32.59 113 ASP A C 1
ATOM 892 O O . ASP A 1 113 ? 40.220 -26.582 -9.700 1.00 32.59 113 ASP A O 1
ATOM 896 N N . ALA A 1 114 ? 41.010 -28.569 -8.986 1.00 45.81 114 ALA A N 1
ATOM 897 C CA . ALA A 1 114 ? 39.984 -28.929 -8.013 1.00 45.81 114 ALA A CA 1
ATOM 898 C C . ALA A 1 114 ? 39.901 -28.011 -6.771 1.00 45.81 114 ALA A C 1
ATOM 900 O O . ALA A 1 114 ? 40.883 -27.429 -6.323 1.00 45.81 114 ALA A O 1
ATOM 901 N N . HIS A 1 115 ? 38.699 -27.971 -6.176 1.00 39.31 115 HIS A N 1
ATOM 902 C CA . HIS A 1 115 ? 38.270 -27.172 -5.013 1.00 39.31 115 HIS A CA 1
ATOM 903 C C . HIS A 1 115 ? 37.978 -25.687 -5.276 1.00 39.31 115 HIS A C 1
ATOM 905 O O . HIS A 1 115 ? 38.380 -24.805 -4.515 1.00 39.31 115 HIS A O 1
ATOM 911 N N . SER A 1 116 ? 37.171 -25.394 -6.298 1.00 40.97 116 SER A N 1
ATOM 912 C CA . SER A 1 116 ? 36.475 -24.108 -6.374 1.00 40.97 116 SER A CA 1
ATOM 913 C C . SER A 1 116 ? 35.530 -23.980 -5.173 1.00 40.97 116 SER A C 1
ATOM 915 O O . SER A 1 116 ? 34.494 -24.643 -5.107 1.00 40.97 116 SER A O 1
ATOM 917 N N . ARG A 1 117 ? 35.906 -23.159 -4.183 1.00 46.38 117 ARG A N 1
ATOM 918 C CA . ARG A 1 117 ? 34.997 -22.759 -3.101 1.00 46.38 117 ARG A CA 1
ATOM 919 C C . ARG A 1 117 ? 33.716 -22.189 -3.726 1.00 46.38 117 ARG A C 1
ATOM 921 O O . ARG A 1 117 ? 33.833 -21.426 -4.686 1.00 46.38 117 ARG A O 1
ATOM 928 N N . PRO A 1 118 ? 32.523 -22.515 -3.198 1.00 49.44 118 PRO A N 1
ATOM 929 C CA . PRO A 1 118 ? 31.274 -21.961 -3.704 1.00 49.44 118 PRO A CA 1
ATOM 930 C C . PRO A 1 118 ? 31.341 -20.432 -3.631 1.00 49.44 118 PRO A C 1
ATOM 932 O O . PRO A 1 118 ? 31.443 -19.856 -2.547 1.00 49.44 118 PRO A O 1
ATOM 935 N N . SER A 1 119 ? 31.354 -19.772 -4.789 1.00 47.78 119 SER A N 1
ATOM 936 C CA . SER A 1 119 ? 31.305 -18.314 -4.874 1.00 47.78 119 SER A CA 1
ATOM 937 C C . SER A 1 119 ? 29.865 -17.873 -4.640 1.00 47.78 119 SER A C 1
ATOM 939 O O . SER A 1 119 ? 28.940 -18.423 -5.228 1.00 47.78 119 SER A O 1
ATOM 941 N N . VAL A 1 120 ? 29.638 -16.922 -3.742 1.00 54.72 120 VAL A N 1
ATOM 942 C CA . VAL A 1 120 ? 28.300 -16.370 -3.499 1.00 54.72 120 VAL A CA 1
ATOM 943 C C . VAL A 1 120 ? 28.294 -14.939 -4.017 1.00 54.72 120 VAL A C 1
ATOM 945 O O . VAL A 1 120 ? 29.216 -14.175 -3.729 1.00 54.72 120 VAL A O 1
ATOM 948 N N . ALA A 1 121 ? 27.287 -14.598 -4.819 1.00 58.78 121 ALA A N 1
ATOM 949 C CA . ALA A 1 121 ? 27.060 -13.234 -5.275 1.00 58.78 121 ALA A CA 1
ATOM 950 C C . ALA A 1 121 ? 26.815 -12.314 -4.067 1.00 58.78 121 ALA A C 1
ATOM 952 O O . ALA A 1 121 ? 26.149 -12.721 -3.111 1.00 58.78 121 ALA A O 1
ATOM 953 N N . LEU A 1 122 ? 27.332 -11.078 -4.101 1.00 65.31 122 LEU A N 1
ATOM 954 C CA . LEU A 1 122 ? 26.985 -10.066 -3.092 1.00 65.31 122 LEU A CA 1
ATOM 955 C C . LEU A 1 122 ? 25.465 -9.963 -2.928 1.00 65.31 122 LEU A C 1
ATOM 957 O O . LEU A 1 122 ? 24.762 -9.951 -3.943 1.00 65.31 122 LEU A O 1
ATOM 961 N N . PRO A 1 123 ? 24.960 -9.846 -1.682 1.00 71.69 123 PRO A N 1
ATOM 962 C CA . PRO A 1 123 ? 23.561 -9.533 -1.455 1.00 71.69 123 PRO A CA 1
ATOM 963 C C . PRO A 1 123 ? 23.190 -8.266 -2.225 1.00 71.69 123 PRO A C 1
ATOM 965 O O . PRO A 1 123 ? 23.795 -7.212 -2.024 1.00 71.69 123 PRO A O 1
ATOM 968 N N . ALA A 1 124 ? 22.225 -8.374 -3.133 1.00 78.00 124 ALA A N 1
ATOM 969 C CA . ALA A 1 124 ? 21.742 -7.219 -3.873 1.00 78.00 124 ALA A CA 1
ATOM 970 C C . ALA A 1 124 ? 20.780 -6.431 -2.975 1.00 78.00 124 ALA A C 1
ATOM 972 O O . ALA A 1 124 ? 19.826 -7.007 -2.448 1.00 78.00 124 ALA A O 1
ATOM 973 N N . LEU A 1 125 ? 21.062 -5.139 -2.788 1.00 82.12 125 LEU A N 1
ATOM 974 C CA . LEU A 1 125 ? 20.239 -4.205 -2.023 1.00 82.12 125 LEU A CA 1
ATOM 975 C C . LEU A 1 125 ? 19.228 -3.523 -2.947 1.00 82.12 125 LEU A C 1
ATOM 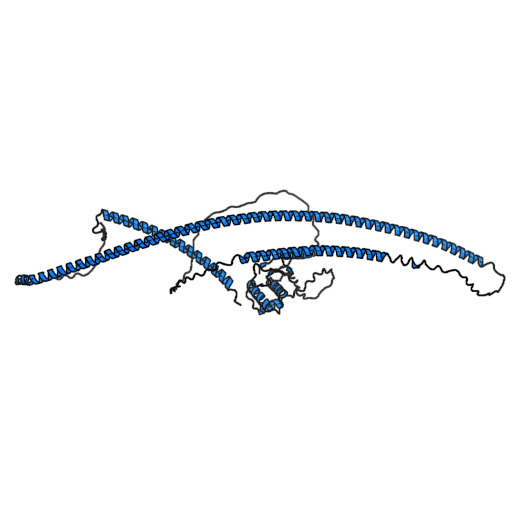977 O O . LEU A 1 125 ? 19.596 -2.973 -3.986 1.00 82.12 125 LEU A O 1
ATOM 981 N N . PHE A 1 126 ? 17.974 -3.485 -2.514 1.00 82.56 126 PHE A N 1
ATOM 982 C CA . PHE A 1 126 ? 16.905 -2.748 -3.169 1.00 82.56 126 PHE A CA 1
ATOM 983 C C . PHE A 1 126 ? 16.171 -1.879 -2.147 1.00 82.56 126 PHE A C 1
ATOM 985 O O . PHE A 1 126 ? 15.827 -2.335 -1.056 1.00 82.56 126 PHE A O 1
ATOM 992 N N . LEU A 1 127 ? 15.923 -0.624 -2.522 1.00 79.31 127 LEU A N 1
ATOM 993 C CA . LEU A 1 127 ? 15.193 0.350 -1.700 1.00 79.31 127 LEU A CA 1
ATOM 994 C C . LEU A 1 127 ? 13.671 0.175 -1.780 1.00 79.31 127 LEU A C 1
ATOM 996 O O . LEU A 1 127 ? 12.947 0.779 -0.999 1.00 79.31 127 LEU A O 1
ATOM 1000 N N . ASP A 1 128 ? 13.192 -0.626 -2.732 1.00 82.25 128 ASP A N 1
ATOM 1001 C CA . ASP A 1 128 ? 11.774 -0.889 -2.940 1.00 82.25 128 ASP A CA 1
ATOM 1002 C C . ASP A 1 128 ? 11.531 -2.375 -3.239 1.00 82.25 128 ASP A C 1
ATOM 1004 O O . ASP A 1 128 ? 12.272 -3.019 -3.995 1.00 82.25 128 ASP A O 1
ATOM 1008 N N . GLU A 1 129 ? 10.454 -2.905 -2.663 1.00 78.31 129 GLU A N 1
ATOM 1009 C CA . GLU A 1 129 ? 10.028 -4.292 -2.801 1.00 78.31 129 GLU A CA 1
ATOM 1010 C C . GLU A 1 129 ? 9.745 -4.655 -4.260 1.00 78.31 129 GLU A C 1
ATOM 1012 O O . GLU A 1 129 ? 10.095 -5.754 -4.704 1.00 78.31 129 GLU A O 1
ATOM 1017 N N . THR A 1 130 ? 9.126 -3.754 -5.031 1.00 77.12 130 THR A N 1
ATOM 1018 C CA . THR A 1 130 ? 8.763 -4.069 -6.420 1.00 77.12 130 THR A CA 1
ATOM 1019 C C . THR A 1 130 ? 10.008 -4.269 -7.280 1.00 77.12 130 THR A C 1
ATOM 1021 O O . THR A 1 130 ? 10.065 -5.206 -8.080 1.00 77.12 130 THR A O 1
ATOM 1024 N N . THR A 1 131 ? 11.045 -3.465 -7.035 1.00 78.88 131 THR A N 1
ATOM 1025 C CA . THR A 1 131 ? 12.337 -3.569 -7.719 1.00 78.88 131 THR A CA 1
ATOM 1026 C C . THR A 1 131 ? 13.075 -4.843 -7.306 1.00 78.88 131 THR A C 1
ATOM 1028 O O . THR A 1 131 ? 13.595 -5.550 -8.170 1.00 78.88 131 THR A O 1
ATOM 1031 N N . ALA A 1 132 ? 13.050 -5.200 -6.016 1.00 71.88 132 ALA A N 1
ATOM 1032 C CA . ALA A 1 132 ? 13.633 -6.449 -5.523 1.00 71.88 132 ALA A CA 1
ATOM 1033 C C . ALA A 1 132 ? 12.971 -7.680 -6.165 1.00 71.88 132 ALA A C 1
ATOM 1035 O O . ALA A 1 132 ? 13.648 -8.582 -6.663 1.00 71.88 132 ALA A O 1
ATOM 1036 N N . ARG A 1 133 ? 11.632 -7.694 -6.220 1.00 74.50 133 ARG A N 1
ATOM 1037 C CA . ARG A 1 133 ? 10.846 -8.757 -6.868 1.00 74.50 133 ARG A CA 1
ATOM 1038 C C . ARG A 1 133 ? 11.071 -8.810 -8.377 1.00 74.50 133 ARG A C 1
ATOM 1040 O O . ARG A 1 133 ? 11.075 -9.899 -8.949 1.00 74.50 133 ARG A O 1
ATOM 1047 N N . LEU A 1 134 ? 11.256 -7.664 -9.033 1.00 77.75 134 LEU A N 1
ATOM 1048 C CA . LEU A 1 134 ? 11.589 -7.621 -10.454 1.00 77.75 134 LEU A CA 1
ATOM 1049 C C . LEU A 1 134 ? 12.970 -8.231 -10.698 1.00 77.75 134 LEU A C 1
ATOM 1051 O O . LEU A 1 134 ? 13.076 -9.131 -11.522 1.00 77.75 134 LEU A O 1
ATOM 1055 N N . ALA A 1 135 ? 13.990 -7.812 -9.944 1.00 73.31 135 ALA A N 1
ATOM 1056 C CA . ALA A 1 135 ? 15.348 -8.339 -10.053 1.00 73.31 135 ALA A CA 1
ATOM 1057 C C . ALA A 1 135 ? 15.411 -9.856 -9.815 1.00 73.31 135 ALA A C 1
ATOM 1059 O O . ALA A 1 135 ? 16.101 -10.559 -10.553 1.00 73.31 135 ALA A O 1
ATOM 1060 N N . LEU A 1 136 ? 14.625 -10.364 -8.861 1.00 71.75 136 LEU A N 1
ATOM 1061 C CA . LEU A 1 136 ? 14.432 -11.798 -8.638 1.00 71.75 136 LEU A CA 1
ATOM 1062 C C . LEU A 1 136 ? 13.904 -12.515 -9.888 1.00 71.75 136 LEU A C 1
ATOM 1064 O O . LEU A 1 136 ? 14.526 -13.468 -10.351 1.00 71.75 136 LEU A O 1
ATOM 1068 N N . ARG A 1 137 ? 12.817 -12.019 -10.495 1.00 75.62 137 ARG A N 1
ATOM 1069 C CA . ARG A 1 137 ? 12.262 -12.601 -11.733 1.00 75.62 137 ARG A CA 1
ATOM 1070 C C . ARG A 1 137 ? 13.236 -12.530 -12.909 1.00 75.62 137 ARG A C 1
ATOM 1072 O O . ARG A 1 137 ? 13.191 -13.381 -13.797 1.00 75.62 137 ARG A O 1
ATOM 1079 N N . THR A 1 138 ? 14.076 -11.497 -12.965 1.00 75.56 138 THR A N 1
ATOM 1080 C CA . THR A 1 138 ? 15.102 -11.357 -14.007 1.00 75.56 138 THR A CA 1
ATOM 1081 C C . THR A 1 138 ? 16.222 -12.376 -13.810 1.00 75.56 138 THR A C 1
ATOM 1083 O O . THR A 1 138 ? 16.648 -12.995 -14.783 1.00 75.56 138 THR A O 1
ATOM 1086 N N . ALA A 1 139 ? 16.657 -12.596 -12.565 1.00 67.56 139 ALA A N 1
ATOM 1087 C CA . ALA A 1 139 ? 17.644 -13.618 -12.224 1.00 67.56 139 ALA A CA 1
ATOM 1088 C C . ALA A 1 139 ? 17.120 -15.031 -12.533 1.00 67.56 139 ALA A C 1
ATOM 1090 O O . ALA A 1 139 ? 17.815 -15.814 -13.178 1.00 67.56 139 ALA A O 1
ATOM 1091 N N . GLU A 1 140 ? 15.866 -15.329 -12.174 1.00 68.88 140 GLU A N 1
ATOM 1092 C CA . GLU A 1 140 ? 15.198 -16.591 -12.527 1.00 68.88 140 GLU A CA 1
ATOM 1093 C C . GLU A 1 140 ? 15.178 -16.828 -14.044 1.00 68.88 140 GLU A C 1
ATOM 1095 O O . GLU A 1 140 ? 15.547 -17.908 -14.508 1.00 68.88 140 GLU A O 1
ATOM 1100 N N . ARG A 1 141 ? 14.806 -15.808 -14.834 1.00 74.50 141 ARG A N 1
ATOM 1101 C CA . ARG A 1 141 ? 14.808 -15.895 -16.304 1.00 74.50 141 ARG A CA 1
ATOM 1102 C C . ARG A 1 141 ? 16.205 -16.093 -16.886 1.00 74.50 141 ARG A C 1
ATOM 1104 O O . ARG A 1 141 ? 16.357 -16.865 -17.828 1.00 74.50 141 ARG A O 1
ATOM 1111 N N . GLY A 1 142 ? 17.217 -15.429 -16.327 1.00 67.31 142 GLY A N 1
ATOM 1112 C CA . GLY A 1 142 ? 18.611 -15.614 -16.734 1.00 67.31 142 GLY A CA 1
ATOM 1113 C C . GLY A 1 142 ? 19.084 -17.057 -16.539 1.00 67.31 142 GLY A C 1
ATOM 1114 O O . GLY A 1 142 ? 19.697 -17.630 -17.436 1.00 67.31 142 GLY A O 1
ATOM 1115 N N . HIS A 1 143 ? 18.736 -17.682 -15.412 1.00 64.38 143 HIS A N 1
ATOM 1116 C CA . HIS A 1 143 ? 19.093 -19.076 -15.135 1.00 64.38 143 HIS A CA 1
ATOM 1117 C C . HIS A 1 143 ? 18.301 -20.095 -15.971 1.00 64.38 143 HIS A C 1
ATOM 1119 O O . HIS A 1 143 ? 18.863 -21.115 -16.382 1.00 64.38 143 HIS A O 1
ATOM 1125 N N . GLN A 1 144 ? 17.031 -19.813 -16.284 1.00 63.94 144 GLN A N 1
ATOM 1126 C CA . GLN A 1 144 ? 16.240 -20.638 -17.206 1.00 63.94 144 GLN A CA 1
ATOM 1127 C C . GLN A 1 144 ? 16.816 -20.608 -18.630 1.00 63.94 144 GLN A C 1
ATOM 1129 O O . GLN A 1 144 ? 17.010 -21.666 -19.225 1.00 63.94 144 GLN A O 1
ATOM 1134 N N . ALA A 1 145 ? 17.202 -19.431 -19.135 1.00 63.16 145 ALA A N 1
ATOM 1135 C CA . ALA A 1 145 ? 17.787 -19.292 -20.471 1.00 63.16 145 ALA A CA 1
ATOM 1136 C C . ALA A 1 145 ? 19.121 -20.049 -20.629 1.00 63.16 145 ALA A C 1
ATOM 1138 O O . ALA A 1 145 ? 19.395 -20.615 -21.683 1.00 63.16 145 ALA A O 1
ATOM 1139 N N . VAL A 1 146 ? 19.948 -20.111 -19.578 1.00 60.69 146 VAL A N 1
ATOM 1140 C CA . VAL A 1 146 ? 21.214 -20.872 -19.596 1.00 60.69 146 VAL A CA 1
ATOM 1141 C C . VAL A 1 146 ? 20.973 -22.389 -19.524 1.00 60.69 146 VAL A C 1
ATOM 1143 O O . VAL A 1 146 ? 21.714 -23.167 -20.133 1.00 60.69 146 VAL A O 1
ATOM 1146 N N . SER A 1 147 ? 19.916 -22.818 -18.827 1.00 55.78 147 SER A N 1
ATOM 1147 C CA . SER A 1 147 ? 19.542 -24.236 -18.720 1.00 55.78 147 SER A CA 1
ATOM 1148 C C . SER A 1 147 ? 18.965 -24.789 -20.031 1.00 55.78 147 SER A C 1
ATOM 1150 O O . SER A 1 147 ? 19.276 -25.920 -20.397 1.00 55.78 147 SER A O 1
ATOM 1152 N N . GLU A 1 148 ? 18.198 -23.991 -20.782 1.00 55.81 148 GLU A N 1
ATOM 1153 C CA . GLU A 1 148 ? 17.637 -24.397 -22.083 1.00 55.81 148 GLU A CA 1
ATOM 1154 C C . GLU A 1 148 ? 18.696 -24.522 -23.190 1.00 55.81 148 GLU A C 1
ATOM 1156 O O . GLU A 1 148 ? 18.586 -25.390 -24.053 1.00 55.81 148 GLU A O 1
ATOM 1161 N N . VAL A 1 149 ? 19.771 -23.728 -23.139 1.00 53.84 149 VAL A N 1
ATOM 1162 C CA . VAL A 1 149 ? 20.879 -23.798 -24.114 1.00 53.84 149 VAL A CA 1
ATOM 1163 C C . VAL A 1 149 ? 21.792 -25.015 -23.880 1.00 53.84 149 VAL A C 1
ATOM 1165 O O . VAL A 1 149 ? 22.541 -25.410 -24.772 1.00 53.84 149 VAL A O 1
ATOM 1168 N N . SER A 1 150 ? 21.702 -25.656 -22.711 1.00 43.34 150 SER A N 1
ATOM 1169 C CA . SER A 1 150 ? 22.551 -26.795 -22.328 1.00 43.34 150 SER A CA 1
ATOM 1170 C C . SER A 1 150 ? 21.879 -28.167 -22.505 1.00 43.34 150 SER A C 1
ATOM 1172 O O . SER A 1 150 ? 22.501 -29.194 -22.227 1.00 43.34 150 SER A O 1
ATOM 1174 N N . ALA A 1 151 ? 20.629 -28.219 -22.975 1.00 38.91 151 ALA A N 1
ATOM 1175 C CA . ALA A 1 151 ? 19.953 -29.474 -23.297 1.00 38.91 151 ALA A CA 1
ATOM 1176 C C . ALA A 1 151 ? 20.351 -29.947 -24.714 1.00 38.91 151 ALA A C 1
ATOM 1178 O O . ALA A 1 151 ? 20.180 -29.194 -25.676 1.00 38.91 151 ALA A O 1
ATOM 1179 N N . PRO A 1 152 ? 20.877 -31.175 -24.900 1.00 39.84 152 PRO A N 1
ATOM 1180 C CA . PRO A 1 152 ? 21.225 -31.664 -26.229 1.00 39.84 152 PRO A CA 1
ATOM 1181 C C . PRO A 1 152 ? 19.961 -31.805 -27.084 1.00 39.84 152 PRO A C 1
ATOM 1183 O O . PRO A 1 152 ? 18.994 -32.458 -26.691 1.00 39.84 152 PRO A O 1
ATOM 1186 N N . ALA A 1 153 ? 19.994 -31.190 -28.267 1.00 44.62 153 ALA A N 1
ATOM 1187 C CA . ALA A 1 153 ? 18.926 -31.202 -29.255 1.00 44.62 153 ALA A CA 1
ATOM 1188 C C . ALA A 1 153 ? 18.465 -32.636 -29.579 1.00 44.62 153 ALA A C 1
ATOM 1190 O O . ALA A 1 153 ? 19.141 -33.372 -30.299 1.00 44.62 153 ALA A O 1
ATOM 1191 N N . GLN A 1 154 ? 17.286 -33.021 -29.086 1.00 38.88 154 GLN A N 1
ATOM 1192 C CA . GLN A 1 154 ? 16.531 -34.135 -29.648 1.00 38.88 154 GLN A CA 1
ATOM 1193 C C . GLN A 1 154 ? 15.541 -33.602 -30.686 1.00 38.88 154 GLN A C 1
ATOM 1195 O O . GLN A 1 154 ? 14.749 -32.698 -30.430 1.00 38.88 154 GLN A O 1
ATOM 1200 N N . ALA A 1 155 ? 15.653 -34.159 -31.891 1.00 36.75 155 ALA A N 1
ATOM 1201 C CA . ALA A 1 155 ? 14.873 -33.828 -33.075 1.00 36.75 155 ALA A CA 1
ATOM 1202 C C . ALA A 1 155 ? 13.369 -34.145 -32.910 1.00 36.75 155 ALA A C 1
ATOM 1204 O O . ALA A 1 155 ? 13.006 -35.051 -32.157 1.00 36.75 155 ALA A O 1
ATOM 1205 N N . PRO A 1 156 ? 12.476 -33.457 -33.649 1.00 43.53 156 PRO A N 1
ATOM 1206 C CA . PRO A 1 156 ? 11.038 -33.588 -33.463 1.00 43.53 156 PRO A CA 1
ATOM 1207 C C . PRO A 1 156 ? 10.508 -34.850 -34.156 1.00 43.53 156 PRO A C 1
ATOM 1209 O O . PRO A 1 156 ? 10.546 -34.962 -35.384 1.00 43.53 156 PRO A O 1
ATOM 1212 N N . GLN A 1 157 ? 9.949 -35.787 -33.386 1.00 34.81 157 GLN A N 1
ATOM 1213 C CA . GLN A 1 157 ? 9.111 -36.840 -33.955 1.00 34.81 157 GLN A CA 1
ATOM 1214 C C . GLN A 1 157 ? 7.730 -36.278 -34.295 1.00 34.81 157 GLN A C 1
ATOM 1216 O O . GLN A 1 157 ? 6.930 -35.912 -33.436 1.00 34.81 157 GLN A O 1
ATOM 1221 N N . ARG A 1 158 ? 7.466 -36.225 -35.601 1.00 36.16 158 ARG A N 1
ATOM 1222 C CA . ARG A 1 158 ? 6.135 -36.076 -36.183 1.00 36.16 158 ARG A CA 1
ATOM 1223 C C . ARG A 1 158 ? 5.314 -37.329 -35.881 1.00 36.16 158 ARG A C 1
ATOM 1225 O O . ARG A 1 158 ? 5.656 -38.397 -36.376 1.00 36.16 158 ARG A O 1
ATOM 1232 N N . HIS A 1 159 ? 4.180 -37.170 -35.210 1.00 32.88 159 HIS A N 1
ATOM 1233 C CA . HIS A 1 159 ? 3.046 -38.074 -35.381 1.00 32.88 159 HIS A CA 1
ATOM 1234 C C . HIS A 1 159 ? 1.786 -37.268 -35.690 1.00 32.88 159 HIS A C 1
ATOM 1236 O O . HIS A 1 159 ? 1.401 -36.349 -34.973 1.00 32.88 159 HIS A O 1
ATOM 1242 N N . SER A 1 160 ? 1.209 -37.595 -36.841 1.00 32.50 160 SER A N 1
ATOM 1243 C CA . SER A 1 160 ? -0.034 -37.063 -37.378 1.00 32.50 160 SER A CA 1
ATOM 1244 C C . SER A 1 160 ? -1.232 -37.896 -36.913 1.00 32.50 160 SER A C 1
ATOM 1246 O O . SER A 1 160 ? -1.094 -39.107 -36.766 1.00 32.50 160 SER A O 1
ATOM 1248 N N . ALA A 1 161 ? -2.397 -37.227 -36.870 1.00 33.41 161 ALA A N 1
ATOM 1249 C CA . ALA A 1 161 ? -3.773 -37.759 -36.897 1.00 33.41 161 ALA A CA 1
ATOM 1250 C C . ALA A 1 161 ? -4.277 -38.414 -35.585 1.00 33.41 161 ALA A C 1
ATOM 1252 O O . ALA A 1 161 ? -3.524 -39.100 -34.915 1.00 33.41 161 ALA A O 1
ATOM 1253 N N . LEU A 1 162 ? -5.529 -38.278 -35.125 1.00 32.41 162 LEU A N 1
ATOM 1254 C CA . LEU A 1 162 ? -6.823 -37.882 -35.710 1.00 32.41 162 LEU A CA 1
ATOM 1255 C C . LEU A 1 162 ? -7.823 -37.657 -34.538 1.00 32.41 162 LEU A C 1
ATOM 1257 O O . LEU A 1 162 ? -7.678 -38.330 -33.529 1.00 32.41 162 LEU A O 1
ATOM 1261 N N . GLN A 1 163 ? -8.847 -36.802 -34.731 1.00 31.97 163 GLN A N 1
ATOM 1262 C CA . GLN A 1 163 ? -10.178 -36.782 -34.058 1.00 31.97 163 GLN A CA 1
ATOM 1263 C C . GLN A 1 163 ? -10.229 -36.779 -32.504 1.00 31.97 163 GLN A C 1
ATOM 1265 O O . GLN A 1 163 ? -9.744 -37.671 -31.835 1.00 31.97 163 GLN A O 1
ATOM 1270 N N . GLY A 1 164 ? -10.896 -35.839 -31.837 1.00 28.00 164 GLY A N 1
ATOM 1271 C CA . GLY A 1 164 ? -12.275 -35.433 -32.073 1.00 28.00 164 GLY A CA 1
ATOM 1272 C C . GLY A 1 164 ? -12.777 -34.458 -30.998 1.00 28.00 164 GLY A C 1
ATOM 1273 O O . GLY A 1 164 ? -12.153 -34.246 -29.964 1.00 28.00 164 GLY A O 1
ATOM 1274 N N . PHE A 1 165 ? -13.908 -33.845 -31.322 1.00 30.03 165 PHE A N 1
ATOM 1275 C CA . PHE A 1 165 ? -14.685 -32.853 -30.583 1.00 30.03 165 PHE A CA 1
ATOM 1276 C C . PHE A 1 165 ? -14.889 -33.152 -29.087 1.00 30.03 165 PHE A C 1
ATOM 1278 O O . PHE A 1 165 ? -15.208 -34.287 -28.738 1.00 30.03 165 PHE A O 1
ATOM 1285 N N . SER A 1 166 ? -14.857 -32.107 -28.243 1.00 29.17 166 SER A N 1
ATOM 1286 C CA . SER A 1 166 ? -15.980 -31.658 -27.380 1.00 29.17 166 SER A CA 1
ATOM 1287 C C . SER A 1 166 ? -15.498 -30.764 -26.222 1.00 29.17 166 SER A C 1
ATOM 1289 O O . SER A 1 166 ? -14.814 -31.211 -25.310 1.00 29.17 166 SER A O 1
ATOM 1291 N N . THR A 1 167 ? -15.923 -29.504 -26.215 1.00 31.38 167 THR A N 1
ATOM 1292 C CA . THR A 1 167 ? -16.347 -28.784 -24.996 1.00 31.38 167 THR A CA 1
ATOM 1293 C C . THR A 1 167 ? -17.885 -28.832 -24.950 1.00 31.38 167 THR A C 1
ATOM 1295 O O . THR A 1 167 ? -18.475 -29.189 -25.973 1.00 31.38 167 THR A O 1
ATOM 1298 N N . PRO A 1 168 ? -18.589 -28.418 -23.872 1.00 47.88 168 PRO A N 1
ATOM 1299 C CA . PRO A 1 168 ? -18.151 -27.899 -22.562 1.00 47.88 168 PRO A CA 1
ATOM 1300 C C . PRO A 1 168 ? -18.914 -28.571 -21.382 1.00 47.88 168 PRO A C 1
ATOM 1302 O O . PRO A 1 168 ? -19.661 -29.515 -21.603 1.00 47.88 168 PRO A O 1
ATOM 1305 N N . ILE A 1 169 ? -18.799 -28.009 -20.161 1.00 28.86 169 ILE A N 1
ATOM 1306 C CA . ILE A 1 169 ? -19.892 -27.754 -19.177 1.00 28.86 169 ILE A CA 1
ATOM 1307 C C . ILE A 1 169 ? -19.561 -28.136 -17.712 1.00 28.86 169 ILE A C 1
ATOM 1309 O O . ILE A 1 169 ? -19.460 -29.297 -17.337 1.00 28.86 169 ILE A O 1
ATOM 1313 N N . SER A 1 170 ? -19.547 -27.069 -16.900 1.00 28.98 170 SER A N 1
ATOM 1314 C CA . SER A 1 170 ? -20.081 -26.909 -15.534 1.00 28.98 170 SER A CA 1
ATOM 1315 C C . SER A 1 170 ? -19.237 -27.091 -14.270 1.00 28.98 170 SER A C 1
ATOM 1317 O O . SER A 1 170 ? -18.740 -28.154 -13.921 1.00 28.98 170 SER A O 1
ATOM 1319 N N . LYS A 1 171 ? -19.273 -25.977 -13.520 1.00 35.78 171 LYS A N 1
ATOM 1320 C CA . LYS A 1 171 ? -19.263 -25.813 -12.058 1.00 35.78 171 LYS A CA 1
ATOM 1321 C C . LYS A 1 171 ? -19.961 -26.955 -11.301 1.00 35.78 171 LYS A C 1
ATOM 1323 O O . LYS A 1 171 ? -20.948 -27.502 -11.789 1.00 35.78 171 LYS A O 1
ATOM 1328 N N . PRO A 1 172 ? -19.635 -27.087 -10.008 1.00 35.31 172 PRO A N 1
ATOM 1329 C CA . PRO A 1 172 ? -20.689 -26.812 -9.034 1.00 35.31 172 PRO A CA 1
ATOM 1330 C C . PRO A 1 172 ? -20.253 -25.860 -7.912 1.00 35.31 172 PRO A C 1
ATOM 1332 O O . PRO A 1 172 ? -19.099 -25.805 -7.497 1.00 35.31 172 PRO A O 1
ATOM 1335 N N . GLN A 1 173 ? -21.238 -25.102 -7.439 1.00 30.41 173 GLN A N 1
ATOM 1336 C CA . GLN A 1 173 ? -21.261 -24.364 -6.176 1.00 30.41 173 GLN A CA 1
ATOM 1337 C C . GLN A 1 173 ? -22.337 -25.044 -5.276 1.00 30.41 173 GLN A C 1
ATOM 1339 O O . GLN A 1 173 ? -22.904 -26.055 -5.687 1.00 30.41 173 GLN A O 1
ATOM 1344 N N . PRO A 1 174 ? -22.625 -24.547 -4.064 1.00 42.91 174 PRO A N 1
ATOM 1345 C CA . PRO A 1 174 ? -22.307 -25.167 -2.782 1.00 42.91 174 PRO A CA 1
ATOM 1346 C C . PRO A 1 174 ? -23.511 -25.855 -2.101 1.00 42.91 174 PRO A C 1
ATOM 1348 O O . PRO A 1 174 ? -24.664 -25.555 -2.396 1.00 42.91 174 PRO A O 1
ATOM 1351 N N . THR A 1 175 ? -23.252 -26.691 -1.092 1.00 30.36 175 THR A N 1
ATOM 1352 C CA . THR A 1 175 ? -24.275 -27.129 -0.123 1.00 30.36 175 THR A CA 1
ATOM 1353 C C . THR A 1 175 ? -23.784 -26.949 1.311 1.00 30.36 175 THR A C 1
ATOM 1355 O O . THR A 1 175 ? -22.822 -27.579 1.742 1.00 30.36 175 THR A O 1
ATOM 1358 N N . THR A 1 176 ? -24.480 -26.077 2.034 1.00 32.28 176 THR A N 1
ATOM 1359 C CA . THR A 1 176 ? -24.543 -25.932 3.500 1.00 32.28 176 THR A CA 1
ATOM 1360 C C . THR A 1 176 ? -25.682 -26.832 4.053 1.00 32.28 176 THR A C 1
ATOM 1362 O O . THR A 1 176 ? -26.400 -27.435 3.258 1.00 32.28 176 THR A O 1
ATOM 1365 N N . PRO A 1 177 ? -25.988 -26.842 5.366 1.00 46.00 177 PRO A N 1
ATOM 1366 C CA . PRO A 1 177 ? -25.344 -27.556 6.472 1.00 46.00 177 PRO A CA 1
ATOM 1367 C C . PRO A 1 177 ? -26.242 -28.679 7.058 1.00 46.00 177 PRO A C 1
ATOM 1369 O O . PRO A 1 177 ? -27.454 -28.694 6.865 1.00 46.00 177 PRO A O 1
ATOM 1372 N N . GLY A 1 178 ? -25.672 -29.589 7.855 1.00 28.98 178 GLY A N 1
ATOM 1373 C CA . GLY A 1 178 ? -26.431 -30.614 8.582 1.00 28.98 178 GLY A CA 1
ATOM 1374 C C . GLY A 1 178 ? -25.837 -30.887 9.959 1.00 28.98 178 GLY A C 1
ATOM 1375 O O . GLY A 1 178 ? -24.701 -31.331 10.072 1.00 28.98 178 GLY A O 1
ATOM 1376 N N . ASN A 1 179 ? -26.615 -30.572 10.991 1.00 30.97 179 ASN A N 1
ATOM 1377 C CA . ASN A 1 179 ? -26.295 -30.676 12.411 1.00 30.97 179 ASN A CA 1
ATOM 1378 C C . ASN A 1 179 ? -26.462 -32.111 12.952 1.00 30.97 179 ASN A C 1
ATOM 1380 O O . ASN A 1 179 ? -27.410 -32.797 12.581 1.00 30.97 179 ASN A O 1
ATOM 1384 N N . THR A 1 180 ? -25.634 -32.432 13.959 1.00 30.92 180 THR A N 1
ATOM 1385 C CA . THR A 1 180 ? -25.855 -33.343 15.112 1.00 30.92 180 THR A CA 1
ATOM 1386 C C . THR A 1 180 ? -26.135 -34.834 14.875 1.00 30.92 180 THR A C 1
ATOM 1388 O O . THR A 1 180 ? -27.115 -35.189 14.240 1.00 30.92 180 THR A O 1
ATOM 1391 N N . VAL A 1 181 ? -25.359 -35.707 15.536 1.00 29.77 181 VAL A N 1
ATOM 1392 C CA . VAL A 1 181 ? -25.771 -36.495 16.725 1.00 29.77 181 VAL A CA 1
ATOM 1393 C C . VAL A 1 181 ? -24.527 -37.130 17.381 1.00 29.77 181 VAL A C 1
ATOM 1395 O O . VAL A 1 181 ? -23.530 -37.422 16.727 1.00 29.77 181 VAL A O 1
ATOM 1398 N N . ALA A 1 182 ? -24.615 -37.251 18.704 1.00 32.06 182 ALA A N 1
ATOM 1399 C CA . ALA A 1 182 ? -23.645 -37.712 19.687 1.00 32.06 182 ALA A CA 1
ATOM 1400 C C . ALA A 1 182 ? -23.139 -39.157 19.528 1.00 32.06 182 ALA A C 1
ATOM 1402 O O . ALA A 1 182 ? -23.890 -40.031 19.104 1.00 32.06 182 ALA A O 1
ATOM 1403 N N . VAL A 1 183 ? -21.922 -39.405 20.032 1.00 33.72 183 VAL A N 1
ATOM 1404 C CA . VAL A 1 183 ? -21.517 -40.672 20.665 1.00 33.72 183 VAL A CA 1
ATOM 1405 C C . VAL A 1 183 ? -20.638 -40.344 21.880 1.00 33.72 183 VAL A C 1
ATOM 1407 O O . VAL A 1 183 ? -19.683 -39.575 21.781 1.00 33.72 183 VAL A O 1
ATOM 1410 N N . GLU A 1 184 ? -21.044 -40.887 23.026 1.00 31.27 184 GLU A N 1
ATOM 1411 C CA . GLU A 1 184 ? -20.389 -40.868 24.339 1.00 31.27 184 GLU A CA 1
ATOM 1412 C C . GLU A 1 184 ? -19.241 -41.895 24.453 1.00 31.27 184 GLU A C 1
ATOM 1414 O O . GLU A 1 184 ? -19.087 -42.756 23.590 1.00 31.27 184 GLU A O 1
ATOM 1419 N N . MET A 1 185 ? -18.564 -41.846 25.615 1.00 32.06 185 MET A N 1
ATOM 1420 C CA . MET A 1 185 ? -17.642 -42.826 26.230 1.00 32.06 185 MET A CA 1
ATOM 1421 C C . MET A 1 185 ? -16.160 -42.719 25.818 1.00 32.06 185 MET A C 1
ATOM 1423 O O . MET A 1 185 ? -15.840 -42.598 24.646 1.00 32.06 185 MET A O 1
ATOM 1427 N N . GLU A 1 186 ? -15.160 -42.779 26.707 1.00 31.47 186 GLU A N 1
ATOM 1428 C CA . GLU A 1 186 ? -15.087 -42.932 28.171 1.00 31.47 186 GLU A CA 1
ATOM 1429 C C . GLU A 1 186 ? -13.610 -42.755 28.618 1.00 31.47 186 GLU A C 1
ATOM 1431 O O . GLU A 1 186 ? -12.705 -43.015 27.830 1.00 31.47 186 GLU A O 1
ATOM 1436 N N . ASN A 1 187 ? -13.411 -42.457 29.913 1.00 32.31 187 ASN A N 1
ATOM 1437 C CA . ASN A 1 187 ? -12.231 -42.741 30.766 1.00 32.31 187 ASN A CA 1
ATOM 1438 C C . ASN A 1 187 ? -10.904 -41.999 30.475 1.00 32.31 187 ASN A C 1
ATOM 1440 O O . ASN A 1 187 ? -10.416 -41.950 29.360 1.00 32.31 187 ASN A O 1
ATOM 1444 N N . GLY A 1 188 ? -10.173 -41.442 31.442 1.00 28.27 188 GLY A N 1
ATOM 1445 C CA . GLY A 1 188 ? -10.245 -41.447 32.903 1.00 28.27 188 GLY A CA 1
ATOM 1446 C C . GLY A 1 188 ? -8.849 -41.091 33.449 1.00 28.27 188 GLY A C 1
ATOM 1447 O O . GLY A 1 188 ? -7.858 -41.396 32.796 1.00 28.27 188 GLY A O 1
ATOM 1448 N N . SER A 1 189 ? -8.759 -40.424 34.606 1.00 29.84 189 SER A N 1
ATOM 1449 C CA . SER A 1 189 ? -7.690 -40.600 35.615 1.00 29.84 189 SER A CA 1
ATOM 1450 C C . SER A 1 189 ? -7.712 -39.463 36.640 1.00 29.84 189 SER A C 1
ATOM 1452 O O . SER A 1 189 ? -7.443 -38.303 36.336 1.00 29.84 189 SER A O 1
ATOM 1454 N N . ALA A 1 190 ? -8.007 -39.844 37.878 1.00 31.55 190 ALA A N 1
ATOM 1455 C CA . ALA A 1 190 ? -7.988 -39.037 39.087 1.00 31.55 190 ALA A CA 1
ATOM 1456 C C . ALA A 1 190 ? -6.562 -38.778 39.609 1.00 31.55 190 ALA A C 1
ATOM 1458 O O . ALA A 1 190 ? -5.699 -39.636 39.443 1.00 31.55 190 ALA A O 1
ATOM 1459 N N . ASN A 1 191 ? -6.341 -37.659 40.319 1.00 33.50 191 ASN A N 1
ATOM 1460 C CA . ASN A 1 191 ? -5.957 -37.635 41.749 1.00 33.50 191 ASN A CA 1
ATOM 1461 C C . ASN A 1 191 ? -5.737 -36.196 42.293 1.00 33.50 191 ASN A C 1
ATOM 1463 O O . ASN A 1 191 ? -5.731 -35.255 41.503 1.00 33.50 191 ASN A O 1
ATOM 1467 N N . PRO A 1 192 ? -5.675 -35.983 43.631 1.00 47.28 192 PRO A N 1
ATOM 1468 C CA . PRO A 1 192 ? -6.463 -34.936 44.281 1.00 47.28 192 PRO A CA 1
ATOM 1469 C C . PRO A 1 192 ? -5.648 -33.862 45.030 1.00 47.28 192 PRO A C 1
ATOM 1471 O O . PRO A 1 192 ? -4.462 -34.023 45.287 1.00 47.28 192 PRO A O 1
ATOM 1474 N N . ARG A 1 193 ? -6.395 -32.848 45.499 1.00 31.36 193 ARG A N 1
ATOM 1475 C CA . ARG A 1 193 ? -6.203 -32.052 46.732 1.00 31.36 193 ARG A CA 1
ATOM 1476 C C . ARG A 1 193 ? -4.877 -31.297 46.922 1.00 31.36 193 ARG A C 1
ATOM 1478 O O . ARG A 1 193 ? -3.840 -31.903 47.163 1.00 31.36 193 ARG A O 1
ATOM 1485 N N . LYS A 1 194 ? -4.997 -29.977 47.115 1.00 31.53 194 LYS A N 1
ATOM 1486 C CA . LYS A 1 194 ? -4.602 -29.315 48.373 1.00 31.53 194 LYS A CA 1
ATOM 1487 C C . LYS A 1 194 ? -5.317 -27.968 48.550 1.00 31.53 194 LYS A C 1
ATOM 1489 O O . LYS A 1 194 ? -5.387 -27.163 47.630 1.00 31.53 194 LYS A O 1
ATOM 1494 N N . GLU A 1 195 ? -5.896 -27.834 49.738 1.00 33.50 195 GLU A N 1
ATOM 1495 C CA . GLU A 1 195 ? -6.449 -26.637 50.380 1.00 33.50 195 GLU A CA 1
ATOM 1496 C C . GLU A 1 195 ? -5.330 -25.668 50.816 1.00 33.50 195 GLU A C 1
ATOM 1498 O O . GLU A 1 195 ? -4.154 -26.030 50.741 1.00 33.50 195 GLU A O 1
ATOM 1503 N N . ALA A 1 196 ? -5.757 -24.524 51.378 1.00 31.31 196 ALA A N 1
ATOM 1504 C CA . ALA A 1 196 ? -5.005 -23.409 51.984 1.00 31.31 196 ALA A CA 1
ATOM 1505 C C . ALA A 1 196 ? -4.625 -22.301 50.977 1.00 31.31 196 ALA A C 1
ATOM 1507 O O . ALA A 1 196 ? -4.176 -22.594 49.880 1.00 31.31 196 ALA A O 1
ATOM 1508 N N . GLU A 1 197 ? -4.779 -21.000 51.219 1.00 28.84 197 GLU A N 1
ATOM 1509 C CA . GLU A 1 197 ? -5.187 -20.203 52.381 1.00 28.84 197 GLU A CA 1
ATOM 1510 C C . GLU A 1 197 ? -5.433 -18.762 51.872 1.00 28.84 197 GLU A C 1
ATOM 1512 O O . GLU A 1 197 ? -4.741 -18.279 50.979 1.00 28.84 197 GLU A O 1
ATOM 1517 N N . VAL A 1 198 ? -6.426 -18.085 52.447 1.00 38.03 198 VAL A N 1
ATOM 1518 C CA . VAL A 1 198 ? -6.624 -16.617 52.452 1.00 38.03 198 VAL A CA 1
ATOM 1519 C C . VAL A 1 198 ? -5.740 -16.079 53.591 1.00 38.03 198 VAL A C 1
ATOM 1521 O O . VAL A 1 198 ? -5.741 -16.740 54.633 1.00 38.03 198 VAL A O 1
ATOM 1524 N N . PRO A 1 199 ? -4.977 -14.963 53.477 1.00 48.22 199 PRO A N 1
ATOM 1525 C CA . PRO A 1 199 ? -5.528 -13.590 53.533 1.00 48.22 199 PRO A CA 1
ATOM 1526 C C . PRO A 1 199 ? -4.679 -12.552 52.733 1.00 48.22 199 PRO A C 1
ATOM 1528 O O . PRO A 1 199 ? -3.707 -12.926 52.097 1.00 48.22 199 PRO A O 1
ATOM 1531 N N . HIS A 1 200 ? -4.954 -11.252 52.573 1.00 31.78 200 HIS A N 1
ATOM 1532 C CA . HIS A 1 200 ? -5.536 -10.209 53.413 1.00 31.78 200 HIS A CA 1
ATOM 1533 C C . HIS A 1 200 ? -6.053 -9.052 52.536 1.00 31.78 200 HIS A C 1
ATOM 1535 O O . HIS A 1 200 ? -5.518 -8.774 51.464 1.00 31.78 200 HIS A O 1
ATOM 1541 N N . ASN A 1 201 ? -7.050 -8.347 53.072 1.00 36.16 201 ASN A N 1
ATOM 1542 C CA . ASN A 1 201 ? -7.456 -7.003 52.678 1.00 36.16 201 ASN A CA 1
ATOM 1543 C C . ASN A 1 201 ? -6.310 -6.002 52.879 1.00 36.16 201 ASN A C 1
ATOM 1545 O O . ASN A 1 201 ? -5.714 -5.968 53.956 1.00 36.16 201 ASN A O 1
ATOM 1549 N N . THR A 1 202 ? -6.114 -5.113 51.910 1.00 35.91 202 THR A N 1
ATOM 1550 C CA . THR A 1 202 ? -5.518 -3.799 52.156 1.00 35.91 202 THR A CA 1
ATOM 1551 C C . THR A 1 202 ? -6.378 -2.745 51.481 1.00 35.91 202 THR A C 1
ATOM 1553 O O . THR A 1 202 ? -6.582 -2.749 50.267 1.00 35.91 202 THR A O 1
ATOM 1556 N N . GLU A 1 203 ? -6.921 -1.882 52.329 1.00 35.12 203 GLU A N 1
ATOM 1557 C CA . GLU A 1 203 ? -7.564 -0.621 52.001 1.00 35.12 203 GLU A CA 1
ATOM 1558 C C . GLU A 1 203 ? -6.638 0.204 51.099 1.00 35.12 203 GLU A C 1
ATOM 1560 O O . GLU A 1 203 ? -5.459 0.382 51.407 1.00 35.12 203 GLU A O 1
ATOM 1565 N N . VAL A 1 204 ? -7.167 0.709 49.982 1.00 33.56 204 VAL A N 1
ATOM 1566 C CA . VAL A 1 204 ? -6.526 1.799 49.244 1.00 33.56 204 VAL A CA 1
ATOM 1567 C C . VAL A 1 204 ? -7.466 2.989 49.273 1.00 33.56 204 VAL A C 1
ATOM 1569 O O . VAL A 1 204 ? -8.551 3.004 48.696 1.00 33.56 204 VAL A O 1
ATOM 1572 N N . GLU A 1 205 ? -6.984 3.943 50.045 1.00 28.72 205 GLU A N 1
ATOM 1573 C CA . GLU A 1 205 ? -7.474 5.263 50.368 1.00 28.72 205 GLU A CA 1
ATOM 1574 C C . GLU A 1 205 ? -7.706 6.118 49.111 1.00 28.72 205 GLU A C 1
ATOM 1576 O O . GLU A 1 205 ? -6.871 6.210 48.207 1.00 28.72 205 GLU A O 1
ATOM 1581 N N . CYS A 1 206 ? -8.873 6.757 49.073 1.00 31.09 206 CYS A N 1
ATOM 1582 C CA . CYS A 1 206 ? -9.241 7.785 48.112 1.00 31.09 206 CYS A CA 1
ATOM 1583 C C . CYS A 1 206 ? -8.378 9.035 48.340 1.00 31.09 206 CYS A C 1
ATOM 1585 O O . CYS A 1 206 ? -8.430 9.637 49.409 1.00 31.09 206 CYS A O 1
ATOM 1587 N N . CYS A 1 207 ? -7.650 9.481 47.318 1.00 31.23 207 CYS A N 1
ATOM 1588 C CA . CYS A 1 207 ? -7.116 10.839 47.255 1.00 31.23 207 CYS A CA 1
ATOM 1589 C C . CYS A 1 207 ? -7.525 11.495 45.935 1.00 31.23 207 CYS A C 1
ATOM 1591 O O . CYS A 1 207 ? -6.924 11.272 44.884 1.00 31.23 207 CYS A O 1
ATOM 1593 N N . GLU A 1 208 ? -8.559 12.328 46.024 1.00 37.19 208 GLU A N 1
ATOM 1594 C CA . GLU A 1 208 ? -8.870 13.370 45.055 1.00 37.19 208 GLU A CA 1
ATOM 1595 C C . GLU A 1 208 ? -7.745 14.412 45.045 1.00 37.19 208 GLU A C 1
ATOM 1597 O O . GLU A 1 208 ? -7.433 15.004 46.078 1.00 37.19 208 GLU A O 1
ATOM 1602 N N . LYS A 1 209 ? -7.174 14.694 43.869 1.00 33.81 209 LYS A N 1
ATOM 1603 C CA . LYS A 1 209 ? -6.617 16.016 43.555 1.00 33.81 209 LYS A CA 1
ATOM 1604 C C . LYS A 1 209 ? -6.922 16.378 42.110 1.00 33.81 209 LYS A C 1
ATOM 1606 O O . LYS A 1 209 ? -6.291 15.898 41.171 1.00 33.81 209 LYS A O 1
ATOM 1611 N N . GLU A 1 210 ? -7.883 17.281 41.968 1.00 40.50 210 GLU A N 1
ATOM 1612 C CA . GLU A 1 210 ? -8.043 18.137 40.804 1.00 40.50 210 GLU A CA 1
ATOM 1613 C C . GLU A 1 210 ? -6.751 18.928 40.548 1.00 40.50 210 GLU A C 1
ATOM 1615 O O . GLU A 1 210 ? -6.236 19.623 41.423 1.00 40.50 210 GLU A O 1
ATOM 1620 N N . SER A 1 211 ? -6.241 18.881 39.319 1.00 33.28 211 SER A N 1
ATOM 1621 C CA . SER A 1 211 ? -5.545 20.031 38.738 1.00 33.28 211 SER A CA 1
ATOM 1622 C C . SER A 1 211 ? -5.722 20.007 37.222 1.00 33.28 211 SER A C 1
ATOM 1624 O O . SER A 1 211 ? -5.243 19.127 36.509 1.00 33.28 211 SER A O 1
ATOM 1626 N N . GLY A 1 212 ? -6.498 20.970 36.731 1.00 45.00 212 GLY A N 1
ATOM 1627 C CA . GLY A 1 212 ? -6.734 21.167 35.313 1.00 45.00 212 GLY A CA 1
ATOM 1628 C C . GLY A 1 212 ? -5.495 21.706 34.601 1.00 45.00 212 GLY A C 1
ATOM 1629 O O . GLY A 1 212 ? -4.913 22.703 35.017 1.00 45.00 212 GLY A O 1
ATOM 1630 N N . LYS A 1 213 ? -5.152 21.089 33.467 1.00 37.34 213 LYS A N 1
ATOM 1631 C CA . LYS A 1 213 ? -4.403 21.709 32.364 1.00 37.34 213 LYS A CA 1
ATOM 1632 C C . LYS A 1 213 ? -4.948 21.180 31.034 1.00 37.34 213 LYS A C 1
ATOM 1634 O O . LYS A 1 213 ? -4.447 20.217 30.466 1.00 37.34 213 LYS A O 1
ATOM 1639 N N . LYS A 1 214 ? -6.005 21.830 30.540 1.00 47.94 214 LYS A N 1
ATOM 1640 C CA . LYS A 1 214 ? -6.442 21.780 29.137 1.00 47.94 214 LYS A CA 1
ATOM 1641 C C . LYS A 1 214 ? -5.793 22.951 28.398 1.00 47.94 214 LYS A C 1
ATOM 1643 O O . LYS A 1 214 ? -6.411 23.997 28.300 1.00 47.94 214 LYS A O 1
ATOM 1648 N N . VAL A 1 215 ? -4.570 22.788 27.897 1.00 49.53 215 VAL A N 1
ATOM 1649 C CA . VAL A 1 215 ? -4.025 23.573 26.771 1.00 49.53 215 VAL A CA 1
ATOM 1650 C C . VAL A 1 215 ? -2.938 22.720 26.114 1.00 49.53 215 VAL A C 1
ATOM 1652 O O . VAL A 1 215 ? -2.016 22.295 26.804 1.00 49.53 215 VAL A O 1
ATOM 1655 N N . GLY A 1 216 ? -3.034 22.479 24.801 1.00 43.56 216 GLY A N 1
ATOM 1656 C CA . GLY A 1 216 ? -1.892 21.996 24.011 1.00 43.56 216 GLY A CA 1
ATOM 1657 C C . GLY A 1 216 ? -2.104 20.759 23.134 1.00 43.56 216 GLY A C 1
ATOM 1658 O O . GLY A 1 216 ? -1.179 19.962 23.024 1.00 43.56 216 GLY A O 1
ATOM 1659 N N . ARG A 1 217 ? -3.274 20.566 22.503 1.00 45.94 217 ARG A N 1
ATOM 1660 C CA . ARG A 1 217 ? -3.426 19.528 21.456 1.00 45.94 217 ARG A CA 1
ATOM 1661 C C . ARG A 1 217 ? -3.480 20.049 20.017 1.00 45.94 217 ARG A C 1
ATOM 1663 O O . ARG A 1 217 ? -3.174 19.275 19.118 1.00 45.94 217 ARG A O 1
ATOM 1670 N N . ASP A 1 218 ? -3.713 21.345 19.807 1.00 45.66 218 ASP A N 1
ATOM 1671 C CA . ASP A 1 218 ? -3.860 21.895 18.447 1.00 45.66 218 ASP A CA 1
ATOM 1672 C C . ASP A 1 218 ? -2.558 22.448 17.838 1.00 45.66 218 ASP A C 1
ATOM 1674 O O . ASP A 1 218 ? -2.428 22.510 16.622 1.00 45.66 218 ASP A O 1
ATOM 1678 N N . GLN A 1 219 ? -1.518 22.724 18.637 1.00 48.88 219 GLN A N 1
ATOM 1679 C CA . GLN A 1 219 ? -0.225 23.207 18.106 1.00 48.88 219 GLN A CA 1
ATOM 1680 C C . GLN A 1 219 ? 0.585 22.122 17.366 1.00 48.88 219 GLN A C 1
ATOM 1682 O O . GLN A 1 219 ? 1.501 22.433 16.608 1.00 48.88 219 GLN A O 1
ATOM 1687 N N . GLY A 1 220 ? 0.251 20.841 17.559 1.00 43.94 220 GLY A N 1
ATOM 1688 C CA . GLY A 1 220 ? 0.935 19.728 16.896 1.00 43.94 220 GLY A CA 1
ATOM 1689 C C . GLY A 1 220 ? 0.478 19.479 15.456 1.00 43.94 220 GLY A C 1
ATOM 1690 O O . GLY A 1 220 ? 1.231 18.893 14.680 1.00 43.94 220 GLY A O 1
ATOM 1691 N N . LEU A 1 221 ? -0.731 19.914 15.087 1.00 51.31 221 LEU A N 1
ATOM 1692 C CA . LEU A 1 221 ? -1.270 19.733 13.736 1.00 51.31 221 LEU A CA 1
ATOM 1693 C C . LEU A 1 221 ? -0.766 20.831 12.795 1.00 51.31 221 LEU A C 1
ATOM 1695 O O . LEU A 1 221 ? -0.231 20.500 11.739 1.00 51.31 221 LEU A O 1
ATOM 1699 N N . ASP A 1 222 ? -0.783 22.097 13.211 1.00 52.91 222 ASP A N 1
ATOM 1700 C CA . ASP A 1 222 ? -0.272 23.209 12.390 1.00 52.91 222 ASP A CA 1
ATOM 1701 C C . ASP A 1 222 ? 1.237 23.109 12.109 1.00 52.91 222 ASP A C 1
ATOM 1703 O O . ASP A 1 222 ? 1.700 23.427 11.008 1.00 52.91 222 ASP A O 1
ATOM 1707 N N . ALA A 1 223 ? 2.015 22.576 13.059 1.00 54.03 223 ALA A N 1
ATOM 1708 C CA . ALA A 1 223 ? 3.437 22.295 12.858 1.00 54.03 223 ALA A CA 1
ATOM 1709 C C . ALA A 1 223 ? 3.676 21.174 11.825 1.00 54.03 223 ALA A C 1
ATOM 1711 O O . ALA A 1 223 ? 4.631 21.234 11.049 1.00 54.03 223 ALA A O 1
ATOM 1712 N N . ARG A 1 224 ? 2.789 20.171 11.766 1.00 58.28 224 ARG A N 1
ATOM 1713 C CA . ARG A 1 224 ? 2.865 19.068 10.791 1.00 58.28 224 ARG A CA 1
ATOM 1714 C C . ARG A 1 224 ? 2.399 19.494 9.399 1.00 58.28 224 ARG A C 1
ATOM 1716 O O . ARG A 1 224 ? 3.021 19.101 8.417 1.00 58.28 224 ARG A O 1
ATOM 1723 N N . TRP A 1 225 ? 1.380 20.347 9.307 1.00 56.28 225 TRP A N 1
ATOM 1724 C CA . TRP A 1 225 ? 0.934 20.944 8.042 1.00 56.28 225 TRP A CA 1
ATOM 1725 C C . TRP A 1 225 ? 1.959 21.927 7.460 1.00 56.28 225 TRP A C 1
ATOM 1727 O O . TRP A 1 225 ? 2.184 21.943 6.246 1.00 56.28 225 TRP A O 1
ATOM 1737 N N . SER A 1 226 ? 2.653 22.678 8.320 1.00 63.31 226 SER A N 1
ATOM 1738 C CA . SER A 1 226 ? 3.769 23.538 7.904 1.00 63.31 226 SER A CA 1
ATOM 1739 C C . SER A 1 226 ? 4.962 22.721 7.395 1.00 63.31 226 SER A C 1
ATOM 1741 O O . SER A 1 226 ? 5.534 23.062 6.363 1.00 63.31 226 SER A O 1
ATOM 1743 N N . ALA A 1 227 ? 5.288 21.597 8.046 1.00 60.50 227 ALA A N 1
ATOM 1744 C CA . ALA A 1 227 ? 6.338 20.688 7.581 1.00 60.50 227 ALA A CA 1
ATOM 1745 C C . ALA A 1 227 ? 5.975 20.007 6.246 1.00 60.50 227 ALA A C 1
ATOM 1747 O O . ALA A 1 227 ? 6.813 19.945 5.348 1.00 60.50 227 ALA A O 1
ATOM 1748 N N . ALA A 1 228 ? 4.726 19.564 6.068 1.00 53.06 228 ALA A N 1
ATOM 1749 C CA . ALA A 1 228 ? 4.257 18.971 4.812 1.00 53.06 228 ALA A CA 1
ATOM 1750 C C . ALA A 1 228 ? 4.283 19.977 3.645 1.00 53.06 228 ALA A C 1
ATOM 1752 O O . ALA A 1 228 ? 4.754 19.651 2.555 1.00 53.06 228 ALA A O 1
ATOM 1753 N N . SER A 1 229 ? 3.881 21.229 3.889 1.00 59.91 229 SER A N 1
ATOM 1754 C CA . SER A 1 229 ? 3.955 22.305 2.886 1.00 59.91 229 SER A CA 1
ATOM 1755 C C . SER A 1 229 ? 5.402 22.653 2.513 1.00 59.91 229 SER A C 1
ATOM 1757 O O . SER A 1 229 ? 5.703 22.931 1.352 1.00 59.91 229 SER A O 1
ATOM 1759 N N . GLN A 1 230 ? 6.328 22.586 3.475 1.00 62.19 230 GLN A N 1
ATOM 1760 C CA . GLN A 1 230 ? 7.755 22.826 3.244 1.00 62.19 230 GLN A CA 1
ATOM 1761 C C . GLN A 1 230 ? 8.419 21.684 2.452 1.00 62.19 230 GLN A C 1
ATOM 1763 O O . GLN A 1 230 ? 9.277 21.938 1.602 1.00 62.19 230 GLN A O 1
ATOM 1768 N N . TRP A 1 231 ? 7.972 20.440 2.654 1.00 61.28 231 TRP A N 1
ATOM 1769 C CA . TRP A 1 231 ? 8.363 19.279 1.846 1.00 61.28 231 TRP A CA 1
ATOM 1770 C C . TRP A 1 231 ? 7.819 19.354 0.414 1.00 61.28 231 TRP A C 1
ATOM 1772 O O . TRP A 1 231 ? 8.539 19.072 -0.540 1.00 61.28 231 TRP A O 1
ATOM 1782 N N . GLN A 1 232 ? 6.582 19.818 0.233 1.00 53.72 232 GLN A N 1
ATOM 1783 C CA . GLN A 1 232 ? 5.998 19.998 -1.097 1.00 53.72 232 GLN A CA 1
ATOM 1784 C C . GLN A 1 232 ? 6.687 21.132 -1.879 1.00 53.72 232 GLN A C 1
ATOM 1786 O O . GLN A 1 232 ? 6.942 20.994 -3.076 1.00 53.72 232 GLN A O 1
ATOM 1791 N N . ALA A 1 233 ? 7.081 22.217 -1.202 1.00 59.97 233 ALA A N 1
ATOM 1792 C CA . ALA A 1 233 ? 7.856 23.305 -1.800 1.00 59.97 233 ALA A CA 1
ATOM 1793 C C . ALA A 1 233 ? 9.292 22.884 -2.178 1.00 59.97 233 ALA A C 1
ATOM 1795 O O . ALA A 1 233 ? 9.803 23.295 -3.221 1.00 59.97 233 ALA A O 1
ATOM 1796 N N . THR A 1 234 ? 9.938 22.030 -1.377 1.00 57.44 234 THR A N 1
ATOM 1797 C CA . THR A 1 234 ? 11.280 21.492 -1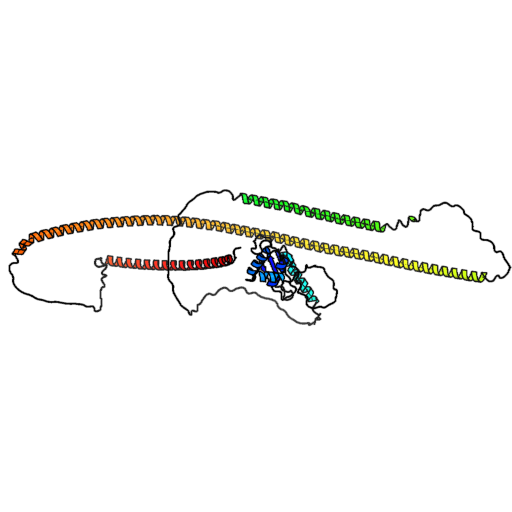.679 1.00 57.44 234 THR A CA 1
ATOM 1798 C C . THR A 1 234 ? 11.255 20.408 -2.764 1.00 57.44 234 THR A C 1
ATOM 1800 O O . THR A 1 234 ? 12.150 20.386 -3.610 1.00 57.44 234 THR A O 1
ATOM 1803 N N . ALA A 1 235 ? 10.202 19.588 -2.839 1.00 48.69 235 ALA A N 1
ATOM 1804 C CA . ALA A 1 235 ? 9.978 18.647 -3.942 1.00 48.69 235 ALA A CA 1
ATOM 1805 C C . ALA A 1 235 ? 9.666 19.363 -5.274 1.00 48.69 235 ALA A C 1
ATOM 1807 O O . ALA A 1 235 ? 10.202 18.998 -6.321 1.00 48.69 235 ALA A O 1
ATOM 1808 N N . ALA A 1 236 ? 8.877 20.443 -5.243 1.00 51.78 236 ALA A N 1
ATOM 1809 C CA . ALA A 1 236 ? 8.632 21.279 -6.421 1.00 51.78 236 ALA A CA 1
ATOM 1810 C C . ALA A 1 236 ? 9.909 22.000 -6.906 1.00 51.78 236 ALA A C 1
ATOM 1812 O O . ALA A 1 236 ? 10.114 22.165 -8.111 1.00 51.78 236 ALA A O 1
ATOM 1813 N N . ALA A 1 237 ? 10.805 22.381 -5.986 1.00 56.22 237 ALA A N 1
ATOM 1814 C CA . ALA A 1 237 ? 12.101 22.969 -6.321 1.00 56.22 237 ALA A CA 1
ATOM 1815 C C . ALA A 1 237 ? 13.086 21.957 -6.945 1.00 56.22 237 ALA A C 1
ATOM 1817 O O . ALA A 1 237 ? 13.877 22.349 -7.806 1.00 56.22 237 ALA A O 1
ATOM 1818 N N . SER A 1 238 ? 13.018 20.665 -6.585 1.00 50.22 238 SER A N 1
ATOM 1819 C CA . SER A 1 238 ? 13.884 19.625 -7.170 1.00 50.22 238 SER A CA 1
ATOM 1820 C C . SER A 1 238 ? 13.446 19.208 -8.583 1.00 50.22 238 SER A C 1
ATOM 1822 O O . SER A 1 238 ? 14.291 19.054 -9.464 1.00 50.22 238 SER A O 1
ATOM 1824 N N . HIS A 1 239 ? 12.137 19.162 -8.868 1.00 50.66 239 HIS A N 1
ATOM 1825 C CA . HIS A 1 239 ? 11.610 18.895 -10.220 1.00 50.66 239 HIS A CA 1
ATOM 1826 C C . HIS A 1 239 ? 11.918 20.012 -11.238 1.00 50.66 239 HIS A C 1
ATOM 1828 O O . HIS A 1 239 ? 12.004 19.767 -12.445 1.00 50.66 239 HIS A O 1
ATOM 1834 N N . GLY A 1 240 ? 12.151 21.244 -10.773 1.00 45.06 240 GLY A N 1
ATOM 1835 C CA . GLY A 1 240 ? 12.659 22.343 -11.604 1.00 45.06 240 GLY A CA 1
ATOM 1836 C C . GLY A 1 240 ? 14.155 22.239 -11.949 1.00 45.06 240 GLY A C 1
ATOM 1837 O O . GLY A 1 240 ? 14.627 22.959 -12.838 1.00 45.06 240 GLY A O 1
ATOM 1838 N N . GLY A 1 241 ? 14.898 21.369 -11.255 1.00 46.59 241 GLY A N 1
ATOM 1839 C CA . GLY A 1 241 ? 16.304 21.060 -11.512 1.00 46.59 241 GLY A CA 1
ATOM 1840 C C . GLY A 1 241 ? 16.470 20.129 -12.709 1.00 46.59 241 GLY A C 1
ATOM 1841 O O . GLY A 1 241 ? 17.180 20.475 -13.650 1.00 46.59 241 GLY A O 1
ATOM 1842 N N . ASP A 1 242 ? 15.721 19.026 -12.756 1.00 51.50 242 ASP A N 1
ATOM 1843 C CA . ASP A 1 242 ? 15.865 18.006 -13.805 1.00 51.50 242 ASP A CA 1
ATOM 1844 C C . ASP A 1 242 ? 15.531 18.508 -15.214 1.00 51.50 242 ASP A C 1
ATOM 1846 O O . ASP A 1 242 ? 16.211 18.156 -16.177 1.00 51.50 242 ASP A O 1
ATOM 1850 N N . ARG A 1 243 ? 14.563 19.422 -15.373 1.00 52.53 243 ARG A N 1
ATOM 1851 C CA . ARG A 1 243 ? 14.309 20.047 -16.686 1.00 52.53 243 ARG A CA 1
ATOM 1852 C C . ARG A 1 243 ? 15.459 20.939 -17.155 1.00 52.53 243 ARG A C 1
ATOM 1854 O O . ARG A 1 243 ? 15.713 21.004 -18.361 1.00 52.53 243 ARG A O 1
ATOM 1861 N N . ARG A 1 244 ? 16.164 21.611 -16.239 1.00 59.88 244 ARG A N 1
ATOM 1862 C CA . ARG A 1 244 ? 17.348 22.421 -16.571 1.00 59.88 244 ARG A CA 1
ATOM 1863 C C . ARG A 1 244 ? 18.559 21.539 -16.855 1.00 59.88 244 ARG A C 1
ATOM 1865 O O . ARG A 1 244 ? 19.250 21.800 -17.835 1.00 59.88 244 ARG A O 1
ATOM 1872 N N . SER A 1 245 ? 18.734 20.452 -16.107 1.00 61.06 245 SER A N 1
ATOM 1873 C CA . SER A 1 245 ? 19.762 19.433 -16.347 1.00 61.06 245 SER A CA 1
ATOM 1874 C C . SER A 1 245 ? 19.588 18.765 -17.713 1.00 61.06 245 SER A C 1
ATOM 1876 O O . SER A 1 245 ? 20.537 18.691 -18.484 1.00 61.06 245 SER A O 1
ATOM 1878 N N . VAL A 1 246 ? 18.362 18.371 -18.078 1.00 56.81 246 VAL A N 1
ATOM 1879 C CA . VAL A 1 246 ? 18.062 17.768 -19.389 1.00 56.81 246 VAL A CA 1
ATOM 1880 C C . VAL A 1 246 ? 18.214 18.781 -20.527 1.00 56.81 246 VAL A C 1
ATOM 1882 O O . VAL A 1 246 ? 18.699 18.425 -21.598 1.00 56.81 246 VAL A O 1
ATOM 1885 N N . SER A 1 247 ? 17.843 20.047 -20.317 1.00 62.62 247 SER A N 1
ATOM 1886 C CA . SER A 1 247 ? 18.044 21.101 -21.325 1.00 62.62 247 SER A CA 1
ATOM 1887 C C . SER A 1 247 ? 19.530 21.415 -21.527 1.00 62.62 247 SER A C 1
ATOM 1889 O O . SER A 1 247 ? 19.969 21.555 -22.665 1.00 62.62 247 SER A O 1
ATOM 1891 N N . SER A 1 248 ? 20.318 21.435 -20.448 1.00 70.75 248 SER A N 1
ATOM 1892 C CA . SER A 1 248 ? 21.774 21.603 -20.491 1.00 70.75 248 SER A CA 1
ATOM 1893 C C . SER A 1 248 ? 22.469 20.403 -21.144 1.00 70.75 248 SER A C 1
ATOM 1895 O O . SER A 1 248 ? 23.354 20.594 -21.973 1.00 70.75 248 SER A O 1
ATOM 1897 N N . LEU A 1 249 ? 22.004 19.175 -20.884 1.00 65.69 249 LEU A N 1
ATOM 1898 C CA . LEU A 1 249 ? 22.521 17.964 -21.527 1.00 65.69 249 LEU A CA 1
ATOM 1899 C C . LEU A 1 249 ? 22.175 17.922 -23.025 1.00 65.69 249 LEU A C 1
ATOM 1901 O O . LEU A 1 249 ? 23.026 17.595 -23.846 1.00 65.69 249 LEU A O 1
ATOM 1905 N N . LYS A 1 250 ? 20.952 18.316 -23.409 1.00 68.94 250 LYS A N 1
ATOM 1906 C CA . LYS A 1 250 ? 20.557 18.465 -24.822 1.00 68.94 250 LYS A CA 1
ATOM 1907 C C . LYS A 1 250 ? 21.395 19.524 -25.536 1.00 68.94 250 LYS A C 1
ATOM 1909 O O . LYS A 1 250 ? 21.789 19.307 -26.679 1.00 68.94 250 LYS A O 1
ATOM 1914 N N . GLN A 1 251 ? 21.685 20.637 -24.865 1.00 81.62 251 GLN A N 1
ATOM 1915 C CA . GLN A 1 251 ? 22.549 21.686 -25.396 1.00 81.62 251 GLN A CA 1
ATOM 1916 C C . GLN A 1 251 ? 23.996 21.193 -25.545 1.00 81.62 251 GLN A C 1
ATOM 1918 O O . GLN A 1 251 ? 24.583 21.405 -26.600 1.00 81.62 251 GLN A O 1
ATOM 1923 N N . GLY A 1 252 ? 24.525 20.454 -24.564 1.00 81.25 252 GLY A N 1
ATOM 1924 C CA . GLY A 1 252 ? 25.855 19.840 -24.627 1.00 81.25 252 GLY A CA 1
ATOM 1925 C C . GLY A 1 252 ? 25.991 18.812 -25.754 1.00 81.25 252 GLY A C 1
ATOM 1926 O O . GLY A 1 252 ? 26.937 18.877 -26.529 1.00 81.25 252 GLY A O 1
ATOM 1927 N N . VAL A 1 253 ? 25.003 17.926 -25.928 1.00 75.00 253 VAL A N 1
ATOM 1928 C CA . VAL A 1 253 ? 24.985 16.946 -27.031 1.00 75.00 253 VAL A CA 1
ATOM 1929 C C . VAL A 1 253 ? 24.867 17.634 -28.394 1.00 75.00 253 VAL A C 1
ATOM 1931 O O . VAL A 1 253 ? 25.481 17.195 -29.365 1.00 75.00 253 VAL A O 1
ATOM 1934 N N . HIS A 1 254 ? 24.093 18.717 -28.496 1.00 78.38 254 HIS A N 1
ATOM 1935 C CA . HIS A 1 254 ? 24.022 19.498 -29.730 1.00 78.38 254 HIS A CA 1
ATOM 1936 C C . HIS A 1 254 ? 25.361 20.182 -30.041 1.00 78.38 254 HIS A C 1
ATOM 1938 O O . HIS A 1 254 ? 25.824 20.124 -31.176 1.00 78.38 254 HIS A O 1
ATOM 1944 N N . GLN A 1 255 ? 26.016 20.753 -29.030 1.00 81.44 255 GLN A N 1
ATOM 1945 C CA . GLN A 1 255 ? 27.310 21.421 -29.164 1.00 81.44 255 GLN A CA 1
ATOM 1946 C C . GLN A 1 255 ? 28.433 20.437 -29.530 1.00 81.44 255 GLN A C 1
ATOM 1948 O O . GLN A 1 255 ? 29.263 20.752 -30.377 1.00 81.44 255 GLN A O 1
ATOM 1953 N N . GLU A 1 256 ? 28.410 19.215 -28.987 1.00 80.38 256 GLU A N 1
ATOM 1954 C CA . GLU A 1 256 ? 29.347 18.149 -29.365 1.00 80.38 256 GLU A CA 1
ATOM 1955 C C . GLU A 1 256 ? 29.116 17.671 -30.810 1.00 80.38 256 GLU A C 1
ATOM 1957 O O . GLU A 1 256 ? 30.070 17.423 -31.543 1.00 80.38 256 GLU A O 1
ATOM 1962 N N . ARG A 1 257 ? 27.857 17.584 -31.270 1.00 78.56 257 ARG A N 1
ATOM 1963 C CA . ARG A 1 257 ? 27.547 17.251 -32.674 1.00 78.56 257 ARG A CA 1
ATOM 1964 C C . ARG A 1 257 ? 28.041 18.318 -33.646 1.00 78.56 257 ARG A C 1
ATOM 1966 O O . ARG A 1 257 ? 28.555 17.959 -34.702 1.00 78.56 257 ARG A O 1
ATOM 1973 N N . VAL A 1 258 ? 27.903 19.595 -33.290 1.00 83.19 258 VAL A N 1
ATOM 1974 C CA . VAL A 1 258 ? 28.443 20.711 -34.079 1.00 83.19 258 VAL A CA 1
ATOM 1975 C C . VAL A 1 258 ? 29.970 20.644 -34.106 1.00 83.19 258 VAL A C 1
ATOM 1977 O O . VAL A 1 258 ? 30.538 20.641 -35.190 1.00 83.19 258 VAL A O 1
ATOM 1980 N N . GLN A 1 259 ? 30.628 20.439 -32.959 1.00 80.94 259 GLN A N 1
ATOM 1981 C CA . GLN A 1 259 ? 32.086 20.261 -32.907 1.00 80.94 259 GLN A CA 1
ATOM 1982 C C . GLN A 1 259 ? 32.575 19.059 -33.720 1.00 80.94 259 GLN A C 1
ATOM 1984 O O . GLN A 1 259 ? 33.624 19.137 -34.354 1.00 80.94 259 GLN A O 1
ATOM 1989 N N . ARG A 1 260 ? 31.837 17.943 -33.737 1.00 75.00 260 ARG A N 1
ATOM 1990 C CA . ARG A 1 260 ? 32.175 16.786 -34.581 1.00 75.00 260 ARG A CA 1
ATOM 1991 C C . ARG A 1 260 ? 32.025 17.090 -36.069 1.00 75.00 260 ARG A C 1
ATOM 1993 O O . ARG A 1 260 ? 32.904 16.715 -36.830 1.00 75.00 260 ARG A O 1
ATOM 2000 N N . CYS A 1 261 ? 30.981 17.814 -36.472 1.00 78.19 261 CYS A N 1
ATOM 2001 C CA . CYS A 1 261 ? 30.838 18.249 -37.864 1.00 78.19 261 CYS A CA 1
ATOM 2002 C C . CYS A 1 261 ? 31.964 19.215 -38.263 1.00 78.19 261 CYS A C 1
ATOM 2004 O O . CYS A 1 261 ? 32.574 19.023 -39.304 1.00 78.19 261 CYS A O 1
ATOM 2006 N N . GLU A 1 262 ? 32.298 20.190 -37.414 1.00 80.00 262 GLU A N 1
ATOM 2007 C CA . GLU A 1 262 ? 33.381 21.153 -37.666 1.00 80.00 262 GLU A CA 1
ATOM 2008 C C . GLU A 1 262 ? 34.762 20.479 -37.707 1.00 80.00 262 GLU A C 1
ATOM 2010 O O . GLU A 1 262 ? 35.612 20.845 -38.515 1.00 80.00 262 GLU A O 1
ATOM 2015 N N . THR A 1 263 ? 35.003 19.471 -36.863 1.00 74.94 263 THR A N 1
ATOM 2016 C CA . THR A 1 263 ? 36.267 18.712 -36.872 1.00 74.94 263 THR A CA 1
ATOM 2017 C C . THR A 1 263 ? 36.360 17.736 -38.043 1.00 74.94 263 THR A C 1
ATOM 2019 O O . THR A 1 263 ? 37.450 17.573 -38.588 1.00 74.94 263 THR A O 1
ATOM 2022 N N . GLU A 1 264 ? 35.253 17.136 -38.487 1.00 72.25 264 GLU A N 1
ATOM 2023 C CA . GLU A 1 264 ? 35.203 16.350 -39.727 1.00 72.25 264 GLU A CA 1
ATOM 2024 C C . GLU A 1 264 ? 35.378 17.236 -40.973 1.00 72.25 264 GLU A C 1
ATOM 2026 O O . GLU A 1 264 ? 36.107 16.863 -41.891 1.00 72.25 264 GLU A O 1
ATOM 2031 N N . GLU A 1 265 ? 34.800 18.438 -40.989 1.00 70.69 265 GLU A N 1
ATOM 2032 C CA . GLU A 1 265 ? 34.965 19.422 -42.067 1.00 70.69 265 GLU A CA 1
ATOM 2033 C C . GLU A 1 265 ? 36.404 19.979 -42.104 1.00 70.69 265 GLU A C 1
ATOM 2035 O O . GLU A 1 265 ? 37.018 20.070 -43.169 1.00 70.69 265 GLU A O 1
ATOM 2040 N N . ALA A 1 266 ? 37.018 20.217 -40.939 1.00 69.38 266 ALA A N 1
ATOM 2041 C CA . ALA A 1 266 ? 38.438 20.557 -40.825 1.00 69.38 266 ALA A CA 1
ATOM 2042 C C . ALA A 1 266 ? 39.370 19.397 -41.235 1.00 69.38 266 ALA A C 1
ATOM 2044 O O . ALA A 1 266 ? 40.440 19.636 -41.797 1.00 69.38 266 ALA A O 1
ATOM 2045 N N . ALA A 1 267 ? 38.968 18.142 -41.003 1.00 67.00 267 ALA A N 1
ATOM 2046 C CA . ALA A 1 267 ? 39.707 16.953 -41.435 1.00 67.00 267 ALA A CA 1
ATOM 2047 C C . ALA A 1 267 ? 39.574 16.667 -42.944 1.00 67.00 267 ALA A C 1
ATOM 2049 O O . ALA A 1 267 ? 40.419 15.967 -43.504 1.00 67.00 267 ALA A O 1
ATOM 2050 N N . LEU A 1 268 ? 38.564 17.232 -43.613 1.00 62.53 268 LEU A N 1
ATOM 2051 C CA . LEU A 1 268 ? 38.389 17.181 -45.069 1.00 62.53 268 LEU A CA 1
ATOM 2052 C C . LEU A 1 268 ? 39.141 18.307 -45.807 1.00 62.53 268 LEU A C 1
ATOM 2054 O O . LEU A 1 268 ? 39.452 18.153 -46.989 1.00 62.53 268 LEU A O 1
ATOM 2058 N N . HIS A 1 269 ? 39.549 19.373 -45.109 1.00 56.38 269 HIS A N 1
ATOM 2059 C CA . HIS A 1 269 ? 40.330 20.484 -45.671 1.00 56.38 269 HIS A CA 1
ATOM 2060 C C . HIS A 1 269 ? 41.879 20.380 -45.726 1.00 56.38 269 HIS A C 1
ATOM 2062 O O . HIS A 1 269 ? 42.493 21.332 -46.217 1.00 56.38 269 HIS A O 1
ATOM 2068 N N . PRO A 1 270 ? 42.592 19.289 -45.361 1.00 52.19 270 PRO A N 1
ATOM 2069 C CA . PRO A 1 270 ? 44.049 19.264 -45.507 1.00 52.19 270 PRO A CA 1
ATOM 2070 C C . PRO A 1 270 ? 44.522 19.009 -46.953 1.00 52.19 270 PRO A C 1
ATOM 2072 O O . PRO A 1 270 ? 45.727 18.936 -47.189 1.00 52.19 270 PRO A O 1
ATOM 2075 N N . THR A 1 271 ? 43.622 18.893 -47.938 1.00 51.16 271 THR A N 1
ATOM 2076 C CA . THR A 1 271 ? 44.001 18.615 -49.339 1.00 51.16 271 THR A CA 1
ATOM 2077 C C . THR A 1 271 ? 44.105 19.846 -50.245 1.00 51.16 271 THR A C 1
ATOM 2079 O O . THR A 1 271 ? 44.771 19.761 -51.278 1.00 51.16 271 THR A O 1
ATOM 2082 N N . ASP A 1 272 ? 43.600 21.014 -49.836 1.00 50.16 272 ASP A N 1
ATOM 2083 C CA . ASP A 1 272 ? 43.759 22.247 -50.627 1.00 50.16 272 ASP A CA 1
ATOM 2084 C C . ASP A 1 272 ? 45.099 22.962 -50.363 1.00 50.16 272 ASP A C 1
ATOM 2086 O O . ASP A 1 272 ? 45.676 23.566 -51.269 1.00 50.16 272 ASP A O 1
ATOM 2090 N N . ALA A 1 273 ? 45.699 22.781 -49.180 1.00 50.97 273 ALA A N 1
ATOM 2091 C CA . ALA A 1 273 ? 47.005 23.367 -48.849 1.00 50.97 273 ALA A CA 1
ATOM 2092 C C . ALA A 1 273 ? 48.197 22.699 -49.572 1.00 50.97 273 ALA A C 1
ATOM 2094 O O . ALA A 1 273 ? 49.252 23.313 -49.726 1.00 50.97 273 ALA A O 1
ATOM 2095 N N . VAL A 1 274 ? 48.044 21.464 -50.071 1.00 53.66 274 VAL A N 1
ATOM 2096 C CA . VAL A 1 274 ? 49.081 20.784 -50.880 1.00 53.66 274 VAL A CA 1
ATOM 2097 C C . VAL A 1 274 ? 48.959 21.138 -52.369 1.00 53.66 274 VAL A C 1
ATOM 2099 O O . VAL A 1 274 ? 49.928 21.010 -53.118 1.00 53.66 274 VAL A O 1
ATOM 2102 N N . ARG A 1 275 ? 47.810 21.668 -52.808 1.00 48.06 275 ARG A N 1
ATOM 2103 C CA . ARG A 1 275 ? 47.597 22.107 -54.194 1.00 48.06 275 ARG A CA 1
ATOM 2104 C C . ARG A 1 275 ? 47.955 23.583 -54.423 1.00 48.06 275 ARG A C 1
ATOM 2106 O O . ARG A 1 275 ? 48.333 23.933 -55.540 1.00 48.06 275 ARG A O 1
ATOM 2113 N N . GLU A 1 276 ? 47.953 24.425 -53.385 1.00 48.50 276 GLU A N 1
ATOM 2114 C CA . GLU A 1 276 ? 48.386 25.834 -53.476 1.00 48.50 276 GLU A CA 1
ATOM 2115 C C . GLU A 1 276 ? 49.885 26.088 -53.211 1.00 48.50 276 GLU A C 1
ATOM 2117 O O . GLU A 1 276 ? 50.382 27.174 -53.505 1.00 48.50 276 GLU A O 1
ATOM 2122 N N . ALA A 1 277 ? 50.665 25.086 -52.786 1.00 46.66 277 ALA A N 1
ATOM 2123 C CA . ALA A 1 277 ? 52.129 25.207 -52.700 1.00 46.66 277 ALA A CA 1
ATOM 2124 C C . ALA A 1 277 ? 52.853 25.084 -54.066 1.00 46.66 277 ALA A C 1
ATOM 2126 O O . ALA A 1 277 ? 54.064 25.289 -54.150 1.00 46.66 277 ALA A O 1
ATOM 2127 N N . GLY A 1 278 ? 52.130 24.778 -55.153 1.00 47.28 278 GLY A N 1
ATOM 2128 C CA . GLY A 1 278 ? 52.681 24.632 -56.509 1.00 47.28 278 GLY A CA 1
ATOM 2129 C C . GLY A 1 278 ? 52.559 25.864 -57.415 1.00 47.28 278 GLY A C 1
ATOM 2130 O O . GLY A 1 278 ? 53.016 25.816 -58.556 1.00 47.28 278 GLY A O 1
ATOM 2131 N N . ALA A 1 279 ? 51.945 26.960 -56.954 1.00 49.69 279 ALA A N 1
ATOM 2132 C CA . ALA A 1 279 ? 51.500 28.039 -57.842 1.00 49.69 279 ALA A CA 1
ATOM 2133 C C . ALA A 1 279 ? 52.084 29.433 -57.547 1.00 49.69 279 ALA A C 1
ATOM 2135 O O . ALA A 1 279 ? 51.529 30.417 -58.012 1.00 49.69 279 ALA A O 1
ATOM 2136 N N . HIS A 1 280 ? 53.226 29.570 -56.860 1.00 48.00 280 HIS A N 1
ATOM 2137 C CA . HIS A 1 280 ? 53.917 30.868 -56.760 1.00 48.00 280 HIS A CA 1
ATOM 2138 C C . HIS A 1 280 ? 55.448 30.746 -56.780 1.00 48.00 280 HIS A C 1
ATOM 2140 O O . HIS A 1 280 ? 56.131 30.939 -55.781 1.00 48.00 280 HIS A O 1
ATOM 2146 N N . ALA A 1 281 ? 56.008 30.522 -57.972 1.00 40.84 281 ALA A N 1
ATOM 2147 C CA . ALA A 1 281 ? 57.402 30.852 -58.274 1.00 40.84 281 ALA A CA 1
ATOM 2148 C C . ALA A 1 281 ? 57.523 31.457 -59.683 1.00 40.84 281 ALA A C 1
ATOM 2150 O O . ALA A 1 281 ? 58.160 30.912 -60.579 1.00 40.84 281 ALA A O 1
ATOM 2151 N N . LYS A 1 282 ? 56.917 32.634 -59.888 1.00 51.03 282 LYS A N 1
ATOM 2152 C CA . LYS A 1 282 ? 57.349 33.546 -60.956 1.00 51.03 282 LYS A CA 1
ATOM 2153 C C . LYS A 1 282 ? 58.709 34.128 -60.555 1.00 51.03 282 LYS A C 1
ATOM 2155 O O . LYS A 1 282 ? 58.766 35.127 -59.845 1.00 51.03 282 LYS A O 1
ATOM 2160 N N . LYS A 1 283 ? 59.801 33.525 -61.030 1.00 43.50 283 LYS A N 1
ATOM 2161 C CA . LYS A 1 283 ? 61.101 34.194 -61.173 1.00 43.50 283 LYS A CA 1
ATOM 2162 C C . LYS A 1 283 ? 61.514 34.181 -62.643 1.00 43.50 283 LYS A C 1
ATOM 2164 O O . LYS A 1 283 ? 61.822 33.145 -63.209 1.00 43.50 283 LYS A O 1
ATOM 2169 N N . GLN A 1 284 ? 61.396 35.371 -63.222 1.00 38.78 284 GLN A N 1
ATOM 2170 C CA . GLN A 1 284 ? 62.336 36.052 -64.112 1.00 38.78 284 GLN A CA 1
ATOM 2171 C C . GLN A 1 284 ? 63.309 35.197 -64.962 1.00 38.78 284 GLN A C 1
ATOM 2173 O O . GLN A 1 284 ? 64.106 34.440 -64.409 1.00 38.78 284 GLN A O 1
ATOM 2178 N N . PRO A 1 285 ? 63.347 35.411 -66.290 1.00 47.44 285 PRO A N 1
ATOM 2179 C CA . PRO A 1 285 ? 64.345 34.818 -67.165 1.00 47.44 285 PRO A CA 1
ATOM 2180 C C . PRO A 1 285 ? 65.643 35.638 -67.120 1.00 47.44 285 PRO A C 1
ATOM 2182 O O . PRO A 1 285 ? 65.633 36.842 -67.379 1.00 47.44 285 PRO A O 1
ATOM 2185 N N . GLN A 1 286 ? 66.773 34.986 -66.849 1.00 38.22 286 GLN A N 1
ATOM 2186 C CA . GLN A 1 286 ? 68.079 35.469 -67.294 1.00 38.22 286 GLN A CA 1
ATOM 2187 C C . GLN A 1 286 ? 68.954 34.323 -67.821 1.00 38.22 286 GLN A C 1
ATOM 2189 O O . GLN A 1 286 ? 68.787 33.178 -67.398 1.00 38.22 286 GLN A O 1
ATOM 2194 N N . PRO A 1 287 ? 69.848 34.621 -68.782 1.00 56.88 287 PRO A N 1
ATOM 2195 C CA . PRO A 1 287 ? 70.474 33.636 -69.646 1.00 56.88 287 PRO A CA 1
ATOM 2196 C C . PRO A 1 287 ? 71.852 33.250 -69.106 1.00 56.88 287 PRO A C 1
ATOM 2198 O O . PRO A 1 287 ? 72.737 34.096 -69.005 1.00 56.88 287 PRO A O 1
ATOM 2201 N N . VAL A 1 288 ? 72.077 31.971 -68.805 1.00 42.41 288 VAL A N 1
ATOM 2202 C CA . VAL A 1 288 ? 73.427 31.469 -68.518 1.00 42.41 288 VAL A CA 1
ATOM 2203 C C . VAL A 1 288 ? 73.662 30.169 -69.273 1.00 42.41 288 VAL A C 1
ATOM 2205 O O . VAL A 1 288 ? 73.274 29.090 -68.852 1.00 42.41 288 VAL A O 1
ATOM 2208 N N . GLN A 1 289 ? 74.258 30.383 -70.440 1.00 40.88 289 GLN A N 1
ATOM 2209 C CA . GLN A 1 289 ? 75.439 29.739 -71.006 1.00 40.88 289 GLN A CA 1
ATOM 2210 C C . GLN A 1 289 ? 75.580 28.204 -71.080 1.00 40.88 289 GLN A C 1
ATOM 2212 O O . GLN A 1 289 ? 75.256 27.469 -70.150 1.00 40.88 289 GLN A O 1
ATOM 2217 N N . PRO A 1 290 ? 76.176 27.727 -72.191 1.00 45.53 290 PRO A N 1
ATOM 2218 C CA . PRO A 1 290 ? 76.332 26.320 -72.517 1.00 45.53 290 PRO A CA 1
ATOM 2219 C C . PRO A 1 290 ? 77.656 25.779 -71.971 1.00 45.53 290 PRO A C 1
ATOM 2221 O O . PRO A 1 290 ? 78.727 26.325 -72.246 1.00 45.53 290 PRO A O 1
ATOM 2224 N N . TRP A 1 291 ? 77.616 24.651 -71.268 1.00 44.25 291 TRP A N 1
ATOM 2225 C CA . TRP A 1 291 ? 78.839 23.914 -70.973 1.00 44.25 291 TRP A CA 1
ATOM 2226 C C . TRP A 1 291 ? 79.319 23.206 -72.240 1.00 44.25 291 TRP A C 1
ATOM 2228 O O . TRP A 1 291 ? 78.759 22.202 -72.674 1.00 44.25 291 TRP A O 1
ATOM 2238 N N . ARG A 1 292 ? 80.371 23.780 -72.833 1.00 37.88 292 ARG A N 1
ATOM 2239 C CA . ARG A 1 292 ? 81.309 23.090 -73.717 1.00 37.88 292 ARG A CA 1
ATOM 2240 C C . ARG A 1 292 ? 82.059 22.016 -72.922 1.00 37.88 292 ARG A C 1
ATOM 2242 O O . ARG A 1 292 ? 82.710 22.330 -71.932 1.00 37.88 292 ARG A O 1
ATOM 2249 N N . LEU A 1 293 ? 82.064 20.801 -73.450 1.00 42.97 293 LEU A N 1
ATOM 2250 C CA . LEU A 1 293 ? 83.222 19.904 -73.497 1.00 42.97 293 LEU A CA 1
ATOM 2251 C C . LEU A 1 293 ? 83.243 19.406 -74.949 1.00 42.97 293 LEU A C 1
ATOM 2253 O O . LEU A 1 293 ? 82.322 18.722 -75.377 1.00 42.97 293 LEU A O 1
ATOM 2257 N N . ALA A 1 294 ? 84.004 20.075 -75.813 1.00 38.62 294 ALA A N 1
ATOM 2258 C CA . ALA A 1 294 ? 85.414 19.796 -76.090 1.00 38.62 294 ALA A CA 1
ATOM 2259 C C . ALA A 1 294 ? 85.571 18.52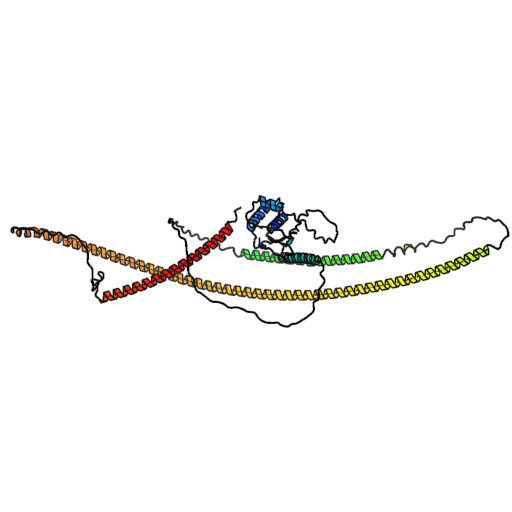2 -76.933 1.00 38.62 294 ALA A C 1
ATOM 2261 O O . ALA A 1 294 ? 85.647 17.411 -76.420 1.00 38.62 294 ALA A O 1
ATOM 2262 N N . ASP A 1 295 ? 85.547 18.760 -78.244 1.00 35.78 295 ASP A N 1
ATOM 2263 C CA . ASP A 1 295 ? 86.424 18.202 -79.270 1.00 35.78 295 ASP A CA 1
ATOM 2264 C C . ASP A 1 295 ? 87.235 16.950 -78.895 1.00 35.78 295 ASP A C 1
ATOM 2266 O O . ASP A 1 295 ? 88.242 17.014 -78.194 1.00 35.78 295 ASP A O 1
ATOM 2270 N N . ALA A 1 296 ? 86.870 15.837 -79.527 1.00 36.72 296 ALA A N 1
ATOM 2271 C CA . ALA A 1 296 ? 87.831 14.871 -80.039 1.00 36.72 296 ALA A CA 1
ATOM 2272 C C . ALA A 1 296 ? 87.492 14.644 -81.517 1.00 36.72 296 ALA A C 1
ATOM 2274 O O . ALA A 1 296 ? 86.656 13.818 -81.879 1.00 36.72 296 ALA A O 1
ATOM 2275 N N . ALA A 1 297 ? 88.091 15.479 -82.362 1.00 43.69 297 ALA A N 1
ATOM 2276 C CA . ALA A 1 297 ? 88.079 15.336 -83.804 1.00 43.69 297 ALA A CA 1
ATOM 2277 C C . ALA A 1 297 ? 89.202 14.387 -84.216 1.00 43.69 297 ALA A C 1
ATOM 2279 O O . ALA A 1 297 ? 90.343 14.810 -84.289 1.00 43.69 297 ALA A O 1
ATOM 2280 N N . GLU A 1 298 ? 88.857 13.144 -84.513 1.00 34.88 298 GLU A N 1
ATOM 2281 C CA . GLU A 1 298 ? 89.567 12.208 -85.389 1.00 34.88 298 GLU A CA 1
ATOM 2282 C C . GLU A 1 298 ? 88.505 11.157 -85.754 1.00 34.88 298 GLU A C 1
ATOM 2284 O O . GLU A 1 298 ? 87.706 10.773 -84.913 1.00 34.88 298 GLU A O 1
ATOM 2289 N N . SER A 1 299 ? 88.340 10.617 -86.947 1.00 36.06 299 SER A N 1
ATOM 2290 C CA . SER A 1 299 ? 89.123 10.558 -88.165 1.00 36.06 299 SER A CA 1
ATOM 2291 C C . SER A 1 299 ? 88.289 9.659 -89.093 1.00 36.06 299 SER A C 1
ATOM 2293 O O . SER A 1 299 ? 87.564 8.784 -88.623 1.00 36.06 299 SER A O 1
ATOM 2295 N N . GLY A 1 300 ? 88.409 9.839 -90.405 1.00 35.69 300 GLY A N 1
ATOM 2296 C CA . GLY A 1 300 ? 88.212 8.721 -91.326 1.00 35.69 300 GLY A CA 1
ATOM 2297 C C . GLY A 1 300 ? 86.772 8.387 -91.711 1.00 35.69 300 GLY A C 1
ATOM 2298 O O . GLY A 1 300 ? 86.079 7.606 -91.071 1.00 35.69 300 GLY A O 1
ATOM 2299 N N . LYS A 1 301 ? 86.387 8.901 -92.883 1.00 47.84 301 LYS A N 1
ATOM 2300 C CA . LYS A 1 301 ? 85.618 8.171 -93.901 1.00 47.84 301 LYS A CA 1
ATOM 2301 C C . LYS A 1 301 ? 85.694 6.650 -93.707 1.00 47.84 301 LYS A C 1
ATOM 2303 O O . LYS A 1 301 ? 86.722 6.080 -94.044 1.00 47.84 301 LYS A O 1
ATOM 2308 N N . GLU A 1 302 ? 84.612 6.016 -93.265 1.00 45.34 302 GLU A N 1
ATOM 2309 C CA . GLU A 1 302 ? 84.193 4.679 -93.700 1.00 45.34 302 GLU A CA 1
ATOM 2310 C C . GLU A 1 302 ? 82.926 4.217 -92.957 1.00 45.34 302 GLU A C 1
ATOM 2312 O O . GLU A 1 302 ? 82.823 4.349 -91.744 1.00 45.34 302 GLU A O 1
ATOM 2317 N N . ARG A 1 303 ? 82.016 3.581 -93.713 1.00 45.41 303 ARG A N 1
ATOM 2318 C CA . ARG A 1 303 ? 80.908 2.693 -93.284 1.00 45.41 303 ARG A CA 1
ATOM 2319 C C . ARG A 1 303 ? 79.548 3.336 -92.967 1.00 45.41 303 ARG A C 1
ATOM 2321 O O . ARG A 1 303 ? 79.126 3.461 -91.826 1.00 45.41 303 ARG A O 1
ATOM 2328 N N . ASN A 1 304 ? 78.770 3.526 -94.033 1.00 48.19 304 ASN A N 1
ATOM 2329 C CA . ASN A 1 304 ? 77.309 3.705 -94.060 1.00 48.19 304 ASN A CA 1
ATOM 2330 C C . ASN A 1 304 ? 76.510 2.433 -93.648 1.00 48.19 304 ASN A C 1
ATOM 2332 O O . ASN A 1 304 ? 75.539 2.078 -94.310 1.00 48.19 304 ASN A O 1
ATOM 2336 N N . ALA A 1 305 ? 76.916 1.716 -92.592 1.00 50.97 305 ALA A N 1
ATOM 2337 C CA . ALA A 1 305 ? 76.276 0.467 -92.142 1.00 50.97 305 ALA A CA 1
ATOM 2338 C C . ALA A 1 305 ? 75.577 0.511 -90.751 1.00 50.97 305 ALA A C 1
ATOM 2340 O O . ALA A 1 305 ? 74.521 -0.111 -90.638 1.00 50.97 305 ALA A O 1
ATOM 2341 N N . PRO A 1 306 ? 76.050 1.240 -89.710 1.00 54.41 306 PRO A N 1
ATOM 2342 C CA . PRO A 1 306 ? 75.428 1.200 -88.373 1.00 54.41 306 PRO A CA 1
ATOM 2343 C C . PRO A 1 306 ? 74.175 2.087 -88.221 1.00 54.41 306 PRO A C 1
ATOM 2345 O O . PRO A 1 306 ? 73.307 1.787 -87.407 1.00 54.41 306 PRO A O 1
ATOM 2348 N N . ALA A 1 307 ? 74.002 3.115 -89.061 1.00 57.94 307 ALA A N 1
ATOM 2349 C CA . ALA A 1 307 ? 72.826 3.999 -89.025 1.00 57.94 307 ALA A CA 1
ATOM 2350 C C . ALA A 1 307 ? 71.502 3.279 -89.369 1.00 57.94 307 ALA A C 1
ATOM 2352 O O . ALA A 1 307 ? 70.422 3.713 -88.972 1.00 57.94 307 ALA A O 1
ATOM 2353 N N . VAL A 1 308 ? 71.572 2.158 -90.097 1.00 62.47 308 VAL A N 1
ATOM 2354 C CA . VAL A 1 308 ? 70.393 1.353 -90.456 1.00 62.47 308 VAL A CA 1
ATOM 2355 C C . VAL A 1 308 ? 69.928 0.482 -89.279 1.00 62.47 308 VAL A C 1
ATOM 2357 O O . VAL A 1 308 ? 68.728 0.271 -89.120 1.00 62.47 308 VAL A O 1
ATOM 2360 N N . GLU A 1 309 ? 70.847 0.004 -88.435 1.00 68.94 309 GLU A N 1
ATOM 2361 C CA . GLU A 1 309 ? 70.531 -0.750 -87.209 1.00 68.94 309 GLU A CA 1
ATOM 2362 C C . GLU A 1 309 ? 69.899 0.166 -86.151 1.00 68.94 309 GLU A C 1
ATOM 2364 O O . GLU A 1 309 ? 68.851 -0.163 -85.598 1.00 68.94 309 GLU A O 1
ATOM 2369 N N . GLU A 1 310 ? 70.456 1.363 -85.943 1.00 75.38 310 GLU A N 1
ATOM 2370 C CA . GLU A 1 310 ? 69.892 2.370 -85.031 1.00 75.38 310 GLU A CA 1
ATOM 2371 C C . GLU A 1 310 ? 68.509 2.854 -85.483 1.00 75.38 310 GLU A C 1
ATOM 2373 O O . GLU A 1 310 ? 67.593 3.009 -84.678 1.00 75.38 310 GLU A O 1
ATOM 2378 N N . MET A 1 311 ? 68.297 3.031 -86.788 1.00 80.06 311 MET A N 1
ATOM 2379 C CA . MET A 1 311 ? 66.974 3.380 -87.302 1.00 80.06 311 MET A CA 1
ATOM 2380 C C . MET A 1 311 ? 65.955 2.255 -87.058 1.00 80.06 311 MET A C 1
ATOM 2382 O O . MET A 1 311 ? 64.811 2.536 -86.696 1.00 80.06 311 MET A O 1
ATOM 2386 N N . LYS A 1 312 ? 66.360 0.980 -87.172 1.00 82.50 312 LYS A N 1
ATOM 2387 C CA . LYS A 1 312 ? 65.502 -0.167 -86.830 1.00 82.50 312 LYS A CA 1
ATOM 2388 C C . LYS A 1 312 ? 65.159 -0.194 -85.339 1.00 82.50 312 LYS A C 1
ATOM 2390 O O . LYS A 1 312 ? 63.975 -0.304 -85.015 1.00 82.50 312 LYS A O 1
ATOM 2395 N N . THR A 1 313 ? 66.127 -0.021 -84.437 1.00 87.88 313 THR A N 1
ATOM 2396 C CA . THR A 1 313 ? 65.863 -0.008 -82.985 1.00 87.88 313 THR A CA 1
ATOM 2397 C C . THR A 1 313 ? 64.994 1.180 -82.574 1.00 87.88 313 THR A C 1
ATOM 2399 O O . THR A 1 313 ? 64.052 1.007 -81.804 1.00 87.88 313 THR A O 1
ATOM 2402 N N . VAL A 1 314 ? 65.203 2.362 -83.162 1.00 89.62 314 VAL A N 1
ATOM 2403 C CA . VAL A 1 314 ? 64.344 3.536 -82.941 1.00 89.62 314 VAL A CA 1
ATOM 2404 C C . VAL A 1 314 ? 62.917 3.278 -83.430 1.00 89.62 314 VAL A C 1
ATOM 2406 O O . VAL A 1 314 ? 61.964 3.614 -82.729 1.00 89.62 314 VAL A O 1
ATOM 2409 N N . THR A 1 315 ? 62.725 2.653 -84.597 1.00 88.94 315 THR A N 1
ATOM 2410 C CA . THR A 1 315 ? 61.368 2.303 -85.064 1.00 88.94 315 THR A CA 1
ATOM 2411 C C . THR A 1 315 ? 60.693 1.248 -84.185 1.00 88.94 315 THR A C 1
ATOM 2413 O O . THR A 1 315 ? 59.490 1.342 -83.943 1.00 88.94 315 THR A O 1
ATOM 2416 N N . GLN A 1 316 ? 61.453 0.286 -83.654 1.00 93.56 316 GLN A N 1
ATOM 2417 C CA . GLN A 1 316 ? 60.949 -0.720 -82.721 1.00 93.56 316 GLN A CA 1
ATOM 2418 C C . GLN A 1 316 ? 60.551 -0.099 -81.376 1.00 93.56 316 GLN A C 1
ATOM 2420 O O . GLN A 1 316 ? 59.475 -0.398 -80.865 1.00 93.56 316 GLN A O 1
ATOM 2425 N N . LEU A 1 317 ? 61.368 0.807 -80.832 1.00 93.44 317 LEU A N 1
ATOM 2426 C CA . LEU A 1 317 ? 61.053 1.541 -79.604 1.00 93.44 317 LEU A CA 1
ATOM 2427 C C . LEU A 1 317 ? 59.822 2.431 -79.778 1.00 93.44 317 LEU A C 1
ATOM 2429 O O . LEU A 1 317 ? 58.967 2.442 -78.902 1.00 93.44 317 LEU A O 1
ATOM 2433 N N . LYS A 1 318 ? 59.675 3.114 -80.921 1.00 94.50 318 LYS A N 1
ATOM 2434 C CA . LYS A 1 318 ? 58.461 3.891 -81.223 1.00 94.50 318 LYS A CA 1
ATOM 2435 C C . LYS A 1 318 ? 57.209 3.018 -81.229 1.00 94.50 318 LYS A C 1
ATOM 2437 O O . LYS A 1 318 ? 56.211 3.403 -80.633 1.00 94.50 318 LYS A O 1
ATOM 2442 N N . ARG A 1 319 ? 57.275 1.834 -81.849 1.00 95.25 319 ARG A N 1
ATOM 2443 C CA . ARG A 1 319 ? 56.165 0.871 -81.819 1.00 95.25 319 ARG A CA 1
ATOM 2444 C C . ARG A 1 319 ? 55.864 0.419 -80.390 1.00 95.25 319 ARG A C 1
ATOM 2446 O O . ARG A 1 319 ? 54.706 0.401 -79.997 1.00 95.25 319 ARG A O 1
ATOM 2453 N N . ARG A 1 320 ? 56.897 0.122 -79.595 1.00 95.88 320 ARG A N 1
ATOM 2454 C CA . ARG A 1 320 ? 56.718 -0.298 -78.201 1.00 95.88 320 ARG A CA 1
ATOM 2455 C C . ARG A 1 320 ? 56.128 0.804 -77.319 1.00 95.88 320 ARG A C 1
ATOM 2457 O O . ARG A 1 320 ? 55.315 0.503 -76.456 1.00 95.88 320 ARG A O 1
ATOM 2464 N N . ILE A 1 321 ? 56.518 2.060 -77.532 1.00 95.69 321 ILE A N 1
ATOM 2465 C CA . ILE A 1 321 ? 55.924 3.215 -76.844 1.00 95.69 321 ILE A CA 1
ATOM 2466 C C . ILE A 1 321 ? 54.439 3.320 -77.199 1.00 95.69 321 ILE A C 1
ATOM 2468 O O . ILE A 1 321 ? 53.625 3.393 -76.290 1.00 95.69 321 ILE A O 1
ATOM 2472 N N . GLN A 1 322 ? 54.079 3.221 -78.483 1.00 96.00 322 GLN A N 1
ATOM 2473 C CA . GLN A 1 322 ? 52.675 3.245 -78.917 1.00 96.00 322 GLN A CA 1
ATOM 2474 C C . GLN A 1 322 ? 51.849 2.101 -78.309 1.00 96.00 322 GLN A C 1
ATOM 2476 O O . GLN A 1 322 ? 50.724 2.320 -77.869 1.00 96.00 322 GLN A O 1
ATOM 2481 N N . GLU A 1 323 ? 52.402 0.886 -78.245 1.00 96.50 323 GLU A N 1
ATOM 2482 C CA . GLU A 1 323 ? 51.760 -0.245 -77.560 1.00 96.50 323 GLU A CA 1
ATOM 2483 C C . GLU A 1 323 ? 51.525 0.055 -76.073 1.00 96.50 323 GLU A C 1
ATOM 2485 O O . GLU A 1 323 ? 50.424 -0.155 -75.573 1.00 96.50 323 GLU A O 1
ATOM 2490 N N . LEU A 1 324 ? 52.534 0.578 -75.367 1.00 96.06 324 LEU A N 1
ATOM 2491 C CA . LEU A 1 324 ? 52.421 0.915 -73.946 1.00 96.06 324 LEU A CA 1
ATOM 2492 C C . LEU A 1 324 ? 51.445 2.070 -73.687 1.00 96.06 324 LEU A C 1
ATOM 2494 O O . LEU A 1 324 ? 50.739 2.038 -72.683 1.00 96.06 324 LEU A O 1
ATOM 2498 N N . GLU A 1 325 ? 51.383 3.061 -74.576 1.00 96.50 325 GLU A N 1
ATOM 2499 C CA . GLU A 1 325 ? 50.404 4.151 -74.520 1.00 96.50 325 GLU A CA 1
ATOM 2500 C C . GLU A 1 325 ? 48.974 3.615 -74.667 1.00 96.50 325 GLU A C 1
ATOM 2502 O O . GLU A 1 325 ? 48.107 3.982 -73.874 1.00 96.50 325 GLU A O 1
ATOM 2507 N N . MET A 1 326 ? 48.731 2.697 -75.614 1.00 97.00 326 MET A N 1
ATOM 2508 C CA . MET A 1 326 ? 47.426 2.034 -75.738 1.00 97.00 326 MET A CA 1
ATOM 2509 C C . MET A 1 326 ? 47.098 1.191 -74.503 1.00 97.00 326 MET A C 1
ATOM 2511 O O . MET A 1 326 ? 46.003 1.312 -73.961 1.00 97.00 326 MET A O 1
ATOM 2515 N N . GLU A 1 327 ? 48.040 0.381 -74.007 1.00 97.19 327 GLU A N 1
ATOM 2516 C CA . GLU A 1 327 ? 47.805 -0.425 -72.805 1.00 97.19 327 GLU A CA 1
ATOM 2517 C C . GLU A 1 327 ? 47.538 0.441 -71.558 1.00 97.19 327 GLU A C 1
ATOM 2519 O O . GLU A 1 327 ? 46.761 0.045 -70.685 1.00 97.19 327 GLU A O 1
ATOM 2524 N N . LEU A 1 328 ? 48.200 1.598 -71.425 1.00 95.94 328 LEU A N 1
ATOM 2525 C CA . LEU A 1 328 ? 47.956 2.543 -70.333 1.00 95.94 328 LEU A CA 1
ATOM 2526 C C . LEU A 1 328 ? 46.559 3.155 -70.457 1.00 95.94 328 LEU A C 1
ATOM 2528 O O . LEU A 1 328 ? 45.819 3.131 -69.478 1.00 95.94 328 LEU A O 1
ATOM 2532 N N . ALA A 1 329 ? 46.169 3.608 -71.652 1.00 96.94 329 ALA A N 1
ATOM 2533 C CA . ALA A 1 329 ? 44.835 4.150 -71.904 1.00 96.94 329 ALA A CA 1
ATOM 2534 C C . ALA A 1 329 ? 43.729 3.120 -71.608 1.00 96.94 329 ALA A C 1
ATOM 2536 O O . ALA A 1 329 ? 42.737 3.438 -70.953 1.00 96.94 329 ALA A O 1
ATOM 2537 N N . GLU A 1 330 ? 43.916 1.858 -72.006 1.00 97.75 330 GLU A N 1
ATOM 2538 C CA . GLU A 1 330 ? 42.987 0.769 -71.683 1.00 97.75 330 GLU A CA 1
ATOM 2539 C C . GLU A 1 330 ? 42.918 0.477 -70.175 1.00 97.75 330 GLU A C 1
ATOM 2541 O O . GLU A 1 330 ? 41.844 0.179 -69.644 1.00 97.75 330 GLU A O 1
ATOM 2546 N N . ARG A 1 331 ? 44.050 0.536 -69.456 1.00 97.38 331 ARG A N 1
ATOM 2547 C CA . ARG A 1 331 ? 44.079 0.385 -67.988 1.00 97.38 331 ARG A CA 1
ATOM 2548 C C . ARG A 1 331 ? 43.364 1.545 -67.299 1.00 97.38 331 ARG A C 1
ATOM 2550 O O . ARG A 1 331 ? 42.545 1.305 -66.417 1.00 97.38 331 ARG A O 1
ATOM 2557 N N . GLU A 1 332 ? 43.628 2.779 -67.713 1.00 97.38 332 GLU A N 1
ATOM 2558 C CA . GLU A 1 332 ? 42.969 3.975 -67.184 1.00 97.38 332 GLU A CA 1
ATOM 2559 C C . GLU A 1 332 ? 41.459 3.938 -67.424 1.00 97.38 332 GLU A C 1
ATOM 2561 O O . GLU A 1 332 ? 40.686 4.233 -66.511 1.00 97.38 332 GLU A O 1
ATOM 2566 N N . GLN A 1 333 ? 41.026 3.495 -68.608 1.00 97.94 333 GLN A N 1
ATOM 2567 C CA . GLN A 1 333 ? 39.611 3.305 -68.916 1.00 97.94 333 GLN A CA 1
ATOM 2568 C C . GLN A 1 333 ? 38.972 2.239 -68.017 1.00 97.94 333 GLN A C 1
ATOM 2570 O O . GLN A 1 333 ? 37.888 2.466 -67.483 1.00 97.94 333 GLN A O 1
ATOM 2575 N N . ARG A 1 334 ? 39.638 1.098 -67.792 1.00 98.00 334 ARG A N 1
ATOM 2576 C CA . ARG A 1 334 ? 39.143 0.067 -66.863 1.00 98.00 334 ARG A CA 1
ATOM 2577 C C . ARG A 1 334 ? 39.020 0.594 -65.437 1.00 98.00 334 ARG A C 1
ATOM 2579 O O . ARG A 1 334 ? 37.971 0.424 -64.827 1.00 98.00 334 ARG A O 1
ATOM 2586 N N . HIS A 1 335 ? 40.026 1.306 -64.937 1.00 97.50 335 HIS A N 1
ATOM 2587 C CA . HIS A 1 335 ? 39.966 1.913 -63.608 1.00 97.50 335 HIS A CA 1
ATOM 2588 C C . HIS A 1 335 ? 38.931 3.039 -63.504 1.00 97.50 335 HIS A C 1
ATOM 2590 O O . HIS A 1 335 ? 38.383 3.274 -62.430 1.00 97.50 335 HIS A O 1
ATOM 2596 N N . ALA A 1 336 ? 38.643 3.762 -64.590 1.00 97.50 336 ALA A N 1
ATOM 2597 C CA . ALA A 1 336 ? 37.529 4.704 -64.625 1.00 97.50 336 ALA A CA 1
ATOM 2598 C C . ALA A 1 336 ? 36.186 3.974 -64.466 1.00 97.50 336 ALA A C 1
ATOM 2600 O O . ALA A 1 336 ? 35.420 4.327 -63.576 1.00 97.50 336 ALA A O 1
ATOM 2601 N N . LEU A 1 337 ? 35.962 2.898 -65.227 1.00 98.25 337 LEU A N 1
ATOM 2602 C CA . LEU A 1 337 ? 34.745 2.086 -65.126 1.00 98.25 337 LEU A CA 1
ATOM 2603 C C . LEU A 1 337 ? 34.584 1.427 -63.747 1.00 98.25 337 LEU A C 1
ATOM 2605 O O . LEU A 1 337 ? 33.487 1.418 -63.196 1.00 98.25 337 LEU A O 1
ATOM 2609 N N . GLU A 1 338 ? 35.667 0.914 -63.159 1.00 98.12 338 GLU A N 1
ATOM 2610 C CA . GLU A 1 338 ? 35.658 0.358 -61.798 1.00 98.12 338 GLU A CA 1
ATOM 2611 C C . GLU A 1 338 ? 35.300 1.426 -60.757 1.00 98.12 338 GLU A C 1
ATOM 2613 O O . GLU A 1 338 ? 34.463 1.183 -59.889 1.00 98.12 338 GLU A O 1
ATOM 2618 N N . ARG A 1 339 ? 35.885 2.631 -60.850 1.00 98.00 339 ARG A N 1
ATOM 2619 C CA . ARG A 1 339 ? 35.544 3.748 -59.953 1.00 98.00 339 ARG A CA 1
ATOM 2620 C C . ARG A 1 339 ? 34.077 4.138 -60.072 1.00 98.00 339 ARG A C 1
ATOM 2622 O O . ARG A 1 339 ? 33.434 4.326 -59.043 1.00 98.00 339 ARG A O 1
ATOM 2629 N N . ASP A 1 340 ? 33.552 4.224 -61.288 1.00 97.88 340 ASP A N 1
ATOM 2630 C CA . ASP A 1 340 ? 32.146 4.553 -61.516 1.00 97.88 340 ASP A CA 1
ATOM 2631 C C . ASP A 1 340 ? 31.222 3.458 -60.956 1.00 97.88 340 ASP A C 1
ATOM 2633 O O . ASP A 1 340 ? 30.225 3.773 -60.305 1.00 97.88 340 ASP A O 1
ATOM 2637 N N . SER A 1 341 ? 31.597 2.179 -61.103 1.00 98.25 341 SER A N 1
ATOM 2638 C CA . SER A 1 341 ? 30.892 1.045 -60.484 1.00 98.25 341 SER A CA 1
ATOM 2639 C C . SER A 1 341 ? 30.870 1.155 -58.958 1.00 98.25 341 SER A C 1
ATOM 2641 O O . SER A 1 341 ? 29.805 1.073 -58.349 1.00 98.25 341 SER A O 1
ATOM 2643 N N . PHE A 1 342 ? 32.018 1.414 -58.324 1.00 98.25 342 PHE A N 1
ATOM 2644 C CA . PHE A 1 342 ? 32.090 1.568 -56.868 1.00 98.25 342 PHE A CA 1
ATOM 2645 C C . PHE A 1 342 ? 31.334 2.801 -56.361 1.00 98.25 342 PHE A C 1
ATOM 2647 O O . PHE A 1 342 ? 30.752 2.764 -55.276 1.00 98.25 342 PHE A O 1
ATOM 2654 N N . LEU A 1 343 ? 31.321 3.902 -57.119 1.00 98.00 343 LEU A N 1
ATOM 2655 C CA . LEU A 1 343 ? 30.526 5.080 -56.773 1.00 98.00 343 LEU A CA 1
ATOM 2656 C C . LEU A 1 343 ? 29.026 4.777 -56.841 1.00 98.00 343 LEU A C 1
ATOM 2658 O O . LEU A 1 343 ? 28.309 5.127 -55.903 1.00 98.00 343 LEU A O 1
ATOM 2662 N N . ALA A 1 344 ? 28.575 4.067 -57.878 1.00 98.00 344 ALA A N 1
ATOM 2663 C CA . ALA A 1 344 ? 27.187 3.631 -58.001 1.00 98.00 344 ALA A CA 1
ATOM 2664 C C . ALA A 1 344 ? 26.776 2.680 -56.862 1.00 98.00 344 ALA A C 1
ATOM 2666 O O . ALA A 1 344 ? 25.721 2.869 -56.255 1.00 98.00 344 ALA A O 1
ATOM 2667 N N . GLU A 1 345 ? 27.621 1.706 -56.509 1.00 98.25 345 GLU A N 1
ATOM 2668 C CA . GLU A 1 345 ? 27.389 0.806 -55.369 1.00 98.25 345 GLU A CA 1
ATOM 2669 C C . GLU A 1 345 ? 27.330 1.566 -54.039 1.00 98.25 345 GLU A C 1
ATOM 2671 O O . GLU A 1 345 ? 26.430 1.341 -53.228 1.00 98.25 345 GLU A O 1
ATOM 2676 N N . LYS A 1 346 ? 28.251 2.512 -53.815 1.00 98.19 346 LYS A N 1
ATOM 2677 C CA . LYS A 1 346 ? 28.258 3.358 -52.614 1.00 98.19 346 LYS A CA 1
ATOM 2678 C C . LYS A 1 346 ? 26.964 4.161 -52.496 1.00 98.19 346 LYS A C 1
ATOM 2680 O O . LYS A 1 346 ? 26.406 4.255 -51.402 1.00 98.19 346 LYS A O 1
ATOM 2685 N N . ASP A 1 347 ? 26.491 4.749 -53.589 1.00 97.94 347 ASP A N 1
ATOM 2686 C CA . ASP A 1 347 ? 25.270 5.554 -53.578 1.00 97.94 347 ASP A CA 1
ATOM 2687 C C . ASP A 1 347 ? 24.018 4.677 -53.393 1.00 97.94 347 ASP A C 1
ATOM 2689 O O . ASP A 1 347 ? 23.125 5.049 -52.626 1.00 97.94 347 ASP A O 1
ATOM 2693 N N . ALA A 1 348 ? 23.999 3.463 -53.957 1.00 98.31 348 ALA A N 1
ATOM 2694 C CA . ALA A 1 348 ? 22.956 2.468 -53.700 1.00 98.31 348 ALA A CA 1
ATOM 2695 C C . ALA A 1 348 ? 22.914 2.037 -52.221 1.00 98.31 348 ALA A C 1
ATOM 2697 O O . ALA A 1 348 ? 21.846 2.025 -51.606 1.00 98.31 348 ALA A O 1
ATOM 2698 N N . LEU A 1 349 ? 24.072 1.760 -51.611 1.00 98.19 349 LEU A N 1
ATOM 2699 C CA . LEU A 1 349 ? 24.164 1.417 -50.188 1.00 98.19 349 LEU A CA 1
ATOM 2700 C C . LEU A 1 349 ? 23.737 2.581 -49.285 1.00 98.19 349 LEU A C 1
ATOM 2702 O O . LEU A 1 349 ? 23.040 2.364 -48.293 1.00 98.19 349 LEU A O 1
ATOM 2706 N N . LYS A 1 350 ? 24.092 3.826 -49.631 1.00 98.25 350 LYS A N 1
ATOM 2707 C CA . LYS A 1 350 ? 23.611 5.018 -48.912 1.00 98.25 350 LYS A CA 1
ATOM 2708 C C . LYS A 1 350 ? 22.091 5.138 -48.975 1.00 98.25 350 LYS A C 1
ATOM 2710 O O . LYS A 1 350 ? 21.463 5.423 -47.955 1.00 98.25 350 LYS A O 1
ATOM 2715 N N . GLN A 1 351 ? 21.500 4.902 -50.144 1.00 98.06 351 GLN A N 1
ATOM 2716 C CA . GLN A 1 351 ? 20.050 4.931 -50.313 1.00 98.06 351 GLN A CA 1
ATOM 2717 C C . GLN A 1 351 ? 19.369 3.821 -49.501 1.00 98.06 351 GLN A C 1
ATOM 2719 O O . GLN A 1 351 ? 18.380 4.089 -48.819 1.00 98.06 351 GLN A O 1
ATOM 2724 N N . GLN A 1 352 ? 19.926 2.607 -49.506 1.00 98.12 352 GLN A N 1
ATOM 2725 C CA . GLN A 1 352 ? 19.422 1.490 -48.706 1.00 98.12 352 GLN A CA 1
ATOM 2726 C C . GLN A 1 352 ? 19.490 1.790 -47.202 1.00 98.12 352 GLN A C 1
ATOM 2728 O O . GLN A 1 352 ? 18.505 1.591 -46.490 1.00 98.12 352 GLN A O 1
ATOM 2733 N N . LEU A 1 353 ? 20.618 2.317 -46.715 1.00 98.31 353 LEU A N 1
ATOM 2734 C CA . LEU A 1 353 ? 20.782 2.693 -45.309 1.00 98.31 353 LEU A CA 1
ATOM 2735 C C . LEU A 1 353 ? 19.775 3.774 -44.897 1.00 98.31 353 LEU A C 1
ATOM 2737 O O . LEU A 1 353 ? 19.185 3.704 -43.819 1.00 98.31 353 LEU A O 1
ATOM 2741 N N . TRP A 1 354 ? 19.549 4.761 -45.764 1.00 98.44 354 TRP A N 1
ATOM 2742 C CA . TRP A 1 354 ? 18.567 5.813 -45.523 1.00 98.44 354 TRP A CA 1
ATOM 2743 C C . TRP A 1 354 ? 17.140 5.257 -45.445 1.00 98.44 354 TRP A C 1
ATOM 2745 O O . TRP A 1 354 ? 16.414 5.578 -44.504 1.00 98.44 354 TRP A O 1
ATOM 2755 N N . GLN A 1 355 ? 16.755 4.368 -46.365 1.00 98.31 355 GLN A N 1
ATOM 2756 C CA . GLN A 1 355 ? 15.447 3.701 -46.339 1.00 98.31 355 GLN A CA 1
ATOM 2757 C C . GLN A 1 355 ? 15.263 2.859 -45.072 1.00 98.31 355 GLN A C 1
ATOM 2759 O O . GLN A 1 355 ? 14.216 2.931 -44.431 1.00 98.31 355 GLN A O 1
ATOM 2764 N N . GLN A 1 356 ? 16.289 2.105 -44.671 1.00 98.12 356 GLN A N 1
ATOM 2765 C CA . GLN A 1 356 ? 16.251 1.307 -43.448 1.00 98.12 356 GLN A CA 1
ATOM 2766 C C . GLN A 1 356 ? 16.117 2.189 -42.201 1.00 98.12 356 GLN A C 1
ATOM 2768 O O . GLN A 1 356 ? 15.321 1.879 -41.317 1.00 98.12 356 GLN A O 1
ATOM 2773 N N . SER A 1 357 ? 16.844 3.307 -42.146 1.00 97.31 357 SER A N 1
ATOM 2774 C CA . SER A 1 357 ? 16.748 4.281 -41.054 1.00 97.31 357 SER A CA 1
ATOM 2775 C C . SER A 1 357 ? 15.345 4.890 -40.955 1.00 97.31 357 SER A C 1
ATOM 2777 O O . SER A 1 357 ? 14.787 4.988 -39.863 1.00 97.31 357 SER A O 1
ATOM 2779 N N . GLN A 1 358 ? 14.714 5.220 -42.087 1.00 97.94 358 GLN A N 1
ATOM 2780 C CA . GLN A 1 358 ? 13.327 5.694 -42.095 1.00 97.94 358 GLN A CA 1
ATOM 2781 C C . GLN A 1 358 ? 12.327 4.620 -41.650 1.00 97.94 358 GLN A C 1
ATOM 2783 O O . GLN A 1 358 ? 11.436 4.906 -40.848 1.00 97.94 358 GLN A O 1
ATOM 2788 N N . ALA A 1 359 ? 12.479 3.383 -42.126 1.00 97.50 359 ALA A N 1
ATOM 2789 C CA . ALA A 1 359 ? 11.627 2.268 -41.718 1.00 97.50 359 ALA A CA 1
ATOM 2790 C C . ALA A 1 359 ? 11.744 1.994 -40.206 1.00 97.50 359 ALA A C 1
ATOM 2792 O O . ALA A 1 359 ? 10.741 1.842 -39.517 1.00 97.50 359 ALA A O 1
ATOM 2793 N N . GLN A 1 360 ? 12.957 2.024 -39.653 1.00 97.75 360 GLN A N 1
ATOM 2794 C CA . GLN A 1 360 ? 13.162 1.898 -38.208 1.00 97.75 360 GLN A CA 1
ATOM 2795 C C . GLN A 1 360 ? 12.595 3.098 -37.441 1.00 97.75 360 GLN A C 1
ATOM 2797 O O . GLN A 1 360 ? 11.971 2.920 -36.399 1.00 97.75 360 GLN A O 1
ATOM 2802 N N . GLY A 1 361 ? 12.763 4.318 -37.958 1.00 98.25 361 GLY A N 1
ATOM 2803 C CA . GLY A 1 361 ? 12.215 5.528 -37.346 1.00 98.25 361 GLY A CA 1
ATOM 2804 C C . GLY A 1 361 ? 10.686 5.515 -37.265 1.00 98.25 361 GLY A C 1
ATOM 2805 O O . GLY A 1 361 ? 10.125 5.874 -36.231 1.00 98.25 361 GLY A O 1
ATOM 2806 N N . THR A 1 362 ? 10.013 5.054 -38.322 1.00 97.62 362 THR A N 1
ATOM 2807 C CA . THR A 1 362 ? 8.548 4.893 -38.339 1.00 97.62 362 THR A CA 1
ATOM 2808 C C . THR A 1 362 ? 8.091 3.818 -37.356 1.00 97.62 362 THR A C 1
ATOM 2810 O O . THR A 1 362 ? 7.234 4.101 -36.524 1.00 97.62 362 THR A O 1
ATOM 2813 N N . GLN A 1 363 ? 8.744 2.652 -37.344 1.00 98.12 363 GLN A N 1
ATOM 2814 C CA . GLN A 1 363 ? 8.437 1.572 -36.402 1.00 98.12 363 GLN A CA 1
ATOM 2815 C C . GLN A 1 363 ? 8.627 1.991 -34.933 1.00 98.12 363 GLN A C 1
ATOM 2817 O O . GLN A 1 363 ? 7.796 1.686 -34.077 1.00 98.12 363 GLN A O 1
ATOM 2822 N N . ILE A 1 364 ? 9.708 2.715 -34.619 1.00 97.81 364 ILE A N 1
ATOM 2823 C CA . ILE A 1 364 ? 9.947 3.238 -33.266 1.00 97.81 364 ILE A CA 1
ATOM 2824 C C . ILE A 1 364 ? 8.856 4.243 -32.882 1.00 97.81 364 ILE A C 1
ATOM 2826 O O . ILE A 1 364 ? 8.377 4.221 -31.750 1.00 97.81 364 ILE A O 1
ATOM 2830 N N . ASN A 1 365 ? 8.443 5.116 -33.803 1.00 97.56 365 ASN A N 1
ATOM 2831 C CA . ASN A 1 365 ? 7.399 6.100 -33.531 1.00 97.56 365 ASN A CA 1
ATOM 2832 C C . ASN A 1 365 ? 6.035 5.441 -33.260 1.00 97.56 365 ASN A C 1
ATOM 2834 O O . ASN A 1 365 ? 5.356 5.818 -32.307 1.00 97.56 365 ASN A O 1
ATOM 2838 N N . GLU A 1 366 ? 5.667 4.420 -34.038 1.00 97.88 366 GLU A N 1
ATOM 2839 C CA . GLU A 1 366 ? 4.457 3.618 -33.808 1.00 97.88 366 GLU A CA 1
ATOM 2840 C C . GLU A 1 366 ? 4.486 2.960 -32.422 1.00 97.88 366 GLU A C 1
ATOM 2842 O O . GLU A 1 366 ? 3.556 3.129 -31.632 1.00 97.88 366 GLU A O 1
ATOM 2847 N N . PHE A 1 367 ? 5.600 2.314 -32.066 1.00 97.56 367 PHE A N 1
ATOM 2848 C CA . PHE A 1 367 ? 5.778 1.706 -30.746 1.00 97.56 367 PHE A CA 1
ATOM 2849 C C . PHE A 1 367 ? 5.675 2.726 -29.598 1.00 97.56 367 PHE A C 1
ATOM 2851 O O . PHE A 1 367 ? 5.066 2.454 -28.559 1.00 97.56 367 PHE A O 1
ATOM 2858 N N . LEU A 1 368 ? 6.251 3.921 -29.754 1.00 97.44 368 LEU A N 1
ATOM 2859 C CA . LEU A 1 368 ? 6.137 4.990 -28.756 1.00 97.44 368 LEU A CA 1
ATOM 2860 C C . LEU A 1 368 ? 4.695 5.491 -28.624 1.00 97.44 368 LEU A C 1
ATOM 2862 O O . LEU A 1 368 ? 4.236 5.747 -27.509 1.00 97.44 368 LEU A O 1
ATOM 2866 N N . GLN A 1 369 ? 3.965 5.597 -29.732 1.00 98.19 369 GLN A N 1
ATOM 2867 C CA . GLN A 1 369 ? 2.565 6.005 -29.732 1.00 98.19 369 GLN A CA 1
ATOM 2868 C C . GLN A 1 369 ? 1.663 4.959 -29.058 1.00 98.19 369 GLN A C 1
ATOM 2870 O O . GLN A 1 369 ? 0.793 5.325 -28.261 1.00 98.19 369 GLN A O 1
ATOM 2875 N N . GLU A 1 370 ? 1.890 3.670 -29.318 1.00 97.81 370 GLU A N 1
ATOM 2876 C CA . GLU A 1 370 ? 1.183 2.570 -28.656 1.00 97.81 370 GLU A CA 1
ATOM 2877 C C . GLU A 1 370 ? 1.440 2.556 -27.147 1.00 97.81 370 GLU A C 1
ATOM 2879 O O . GLU A 1 370 ? 0.489 2.477 -26.364 1.00 97.81 370 GLU A O 1
ATOM 2884 N N . ASN A 1 371 ? 2.698 2.720 -26.725 1.00 97.31 371 ASN A N 1
ATOM 2885 C CA . ASN A 1 371 ? 3.049 2.821 -25.308 1.00 97.31 371 ASN A CA 1
ATOM 2886 C C . ASN A 1 371 ? 2.422 4.049 -24.647 1.00 97.31 371 ASN A C 1
ATOM 2888 O O . ASN A 1 371 ? 1.864 3.933 -23.560 1.00 97.31 371 ASN A O 1
ATOM 2892 N N . ALA A 1 372 ? 2.431 5.210 -25.307 1.00 96.56 372 ALA A N 1
ATOM 2893 C CA . ALA A 1 372 ? 1.752 6.402 -24.801 1.00 96.56 372 ALA A CA 1
ATOM 2894 C C . ALA A 1 372 ? 0.229 6.199 -24.681 1.00 96.56 372 ALA A C 1
ATOM 2896 O O . ALA A 1 372 ? -0.417 6.770 -23.803 1.00 96.56 372 ALA A O 1
ATOM 2897 N N . GLY A 1 373 ? -0.376 5.389 -25.555 1.00 98.06 373 GLY A N 1
ATOM 2898 C CA . GLY A 1 373 ? -1.768 4.954 -25.419 1.00 98.06 373 GLY A CA 1
ATOM 2899 C C . GLY A 1 373 ? -1.977 3.984 -24.252 1.00 98.06 373 GLY A C 1
ATOM 2900 O O . GLY A 1 373 ? -2.948 4.112 -23.510 1.00 98.06 373 GLY A O 1
ATOM 2901 N N . ALA A 1 374 ? -1.065 3.030 -24.060 1.00 96.62 374 ALA A N 1
ATOM 2902 C CA . ALA A 1 374 ? -1.118 2.075 -22.958 1.00 96.62 374 ALA A CA 1
ATOM 2903 C C . ALA A 1 374 ? -0.970 2.758 -21.591 1.00 96.62 374 ALA A C 1
ATOM 2905 O O . ALA A 1 374 ? -1.760 2.469 -20.696 1.00 96.62 374 ALA A O 1
ATOM 2906 N N . VAL A 1 375 ? -0.030 3.698 -21.458 1.00 97.56 375 VAL A N 1
ATOM 2907 C CA . VAL A 1 375 ? 0.171 4.496 -20.239 1.00 97.56 375 VAL A CA 1
ATOM 2908 C C . VAL A 1 375 ? -1.091 5.287 -19.901 1.00 97.56 375 VAL A C 1
ATOM 2910 O O . VAL A 1 375 ? -1.584 5.159 -18.787 1.00 97.56 375 VAL A O 1
ATOM 2913 N N . ARG A 1 376 ? -1.697 5.983 -20.874 1.00 98.12 376 ARG A N 1
ATOM 2914 C CA . ARG A 1 376 ? -2.960 6.713 -20.655 1.00 98.12 376 ARG A CA 1
ATOM 2915 C C . ARG A 1 376 ? -4.095 5.816 -20.161 1.00 98.12 376 ARG A C 1
ATOM 2917 O O . ARG A 1 376 ? -4.800 6.182 -19.231 1.00 98.12 376 ARG A O 1
ATOM 2924 N N . ARG A 1 377 ? -4.244 4.609 -20.719 1.00 98.06 377 ARG A N 1
ATOM 2925 C CA . ARG A 1 377 ? -5.253 3.645 -20.235 1.00 98.06 377 ARG A CA 1
ATOM 2926 C C . ARG A 1 377 ? -4.999 3.198 -18.795 1.00 98.06 377 ARG A C 1
ATOM 2928 O O . ARG A 1 377 ? -5.950 2.969 -18.054 1.00 98.06 377 ARG A O 1
ATOM 2935 N N . VAL A 1 378 ? -3.733 3.040 -18.405 1.00 97.06 378 VAL A N 1
ATOM 2936 C CA . VAL A 1 378 ? -3.368 2.710 -17.020 1.00 97.06 378 VAL A CA 1
ATOM 2937 C C . VAL A 1 378 ? -3.657 3.892 -16.096 1.00 97.06 378 VAL A C 1
ATOM 2939 O O . VAL A 1 378 ? -4.243 3.682 -15.040 1.00 97.06 378 VAL A O 1
ATOM 2942 N N . GLU A 1 379 ? -3.321 5.118 -16.499 1.00 96.75 379 GLU A N 1
ATOM 2943 C CA . GLU A 1 379 ? -3.633 6.344 -15.749 1.00 96.75 379 GLU A CA 1
ATOM 2944 C C . GLU A 1 379 ? -5.147 6.504 -15.531 1.00 96.75 379 GLU A C 1
ATOM 2946 O O . GLU A 1 379 ? -5.586 6.675 -14.396 1.00 96.75 379 GLU A O 1
ATOM 2951 N N . GLU A 1 380 ? -5.960 6.334 -16.579 1.00 97.69 380 GLU A N 1
ATOM 2952 C CA . GLU A 1 380 ? -7.429 6.368 -16.492 1.00 97.69 380 GLU A CA 1
ATOM 2953 C C . GLU A 1 380 ? -7.983 5.276 -15.557 1.00 97.69 380 GLU A C 1
ATOM 2955 O O . GLU A 1 380 ? -8.909 5.513 -14.774 1.00 97.69 380 GLU A O 1
ATOM 2960 N N . ALA A 1 381 ? -7.416 4.065 -15.607 1.00 97.38 381 ALA A N 1
ATOM 2961 C CA . ALA A 1 381 ? -7.813 2.970 -14.725 1.00 97.38 381 ALA A CA 1
ATOM 2962 C C . ALA A 1 381 ? -7.441 3.240 -13.257 1.00 97.38 381 ALA A C 1
ATOM 2964 O O . ALA A 1 381 ? -8.223 2.909 -12.361 1.00 97.38 381 ALA A O 1
ATOM 2965 N N . LEU A 1 382 ? -6.278 3.849 -13.007 1.00 96.62 382 LEU A N 1
ATOM 2966 C CA . LEU A 1 382 ? -5.844 4.254 -11.671 1.00 96.62 382 LEU A CA 1
ATOM 2967 C C . LEU A 1 382 ? -6.735 5.365 -11.110 1.00 96.62 382 LEU A C 1
ATOM 2969 O O . LEU A 1 382 ? -7.210 5.225 -9.987 1.00 96.62 382 LEU A O 1
ATOM 2973 N N . GLU A 1 383 ? -7.049 6.396 -11.897 1.00 97.75 383 GLU A N 1
ATOM 2974 C CA . GLU A 1 383 ? -7.952 7.477 -11.476 1.00 97.75 383 GLU A CA 1
ATOM 2975 C C . GLU A 1 383 ? -9.351 6.935 -11.142 1.00 97.75 383 GLU A C 1
ATOM 2977 O O . GLU A 1 383 ? -9.971 7.314 -10.144 1.00 97.75 383 GLU A O 1
ATOM 2982 N N . LYS A 1 384 ? -9.857 5.988 -11.943 1.00 98.12 384 LYS A N 1
ATOM 2983 C CA . LYS A 1 384 ? -11.120 5.305 -11.644 1.00 98.12 384 LYS A CA 1
ATOM 2984 C C . LYS A 1 384 ? -11.044 4.540 -10.320 1.00 98.12 384 LYS A C 1
ATOM 2986 O O . LYS A 1 384 ? -11.963 4.640 -9.507 1.00 98.12 384 LYS A O 1
ATOM 2991 N N . ARG A 1 385 ? -9.961 3.791 -10.091 1.00 96.62 385 ARG A N 1
ATOM 2992 C CA . ARG A 1 385 ? -9.761 3.009 -8.863 1.00 96.62 385 ARG A CA 1
ATOM 2993 C C . ARG A 1 385 ? -9.634 3.903 -7.631 1.00 96.62 385 ARG A C 1
ATOM 2995 O O . ARG A 1 385 ? -10.176 3.562 -6.585 1.00 96.62 385 ARG A O 1
ATOM 3002 N N . GLU A 1 386 ? -8.958 5.039 -7.758 1.00 96.38 386 GLU A N 1
ATOM 3003 C CA . GLU A 1 386 ? -8.843 6.048 -6.707 1.00 96.38 386 GLU A CA 1
ATOM 3004 C C . GLU A 1 386 ? -10.222 6.593 -6.321 1.00 96.38 386 GLU A C 1
ATOM 3006 O O . GLU A 1 386 ? -10.583 6.559 -5.147 1.00 96.38 386 GLU A O 1
ATOM 3011 N N . LYS A 1 387 ? -11.049 6.979 -7.303 1.00 97.81 387 LYS A N 1
ATOM 3012 C CA . LYS A 1 387 ? -12.428 7.438 -7.056 1.00 97.81 387 LYS A CA 1
ATOM 3013 C C . LYS A 1 387 ? -13.290 6.372 -6.374 1.00 97.81 387 LYS A C 1
ATOM 3015 O O . LYS A 1 387 ? -14.026 6.694 -5.443 1.00 97.81 387 LYS A O 1
ATOM 3020 N N . GLU A 1 388 ? -13.193 5.112 -6.806 1.00 97.75 388 GLU A N 1
ATOM 3021 C CA . GLU A 1 388 ? -13.885 3.985 -6.163 1.00 97.75 388 GLU A CA 1
ATOM 3022 C C . GLU A 1 388 ? -13.443 3.805 -4.704 1.00 97.75 388 GLU A C 1
ATOM 3024 O O . GLU A 1 388 ? -14.285 3.647 -3.822 1.00 97.75 388 GLU A O 1
ATOM 3029 N N . LEU A 1 389 ? -12.135 3.854 -4.435 1.00 97.25 389 LEU A N 1
ATOM 3030 C CA . LEU A 1 389 ? -11.601 3.737 -3.078 1.00 97.25 389 LEU A CA 1
ATOM 3031 C C . LEU A 1 389 ? -12.050 4.903 -2.200 1.00 97.25 389 LEU A C 1
ATOM 3033 O O . LEU A 1 389 ? -12.514 4.663 -1.089 1.00 97.25 389 LEU A O 1
ATOM 3037 N N . CYS A 1 390 ? -11.972 6.141 -2.691 1.00 96.88 390 CYS A N 1
ATOM 3038 C CA . CYS A 1 390 ? -12.474 7.308 -1.970 1.00 96.88 390 CYS A CA 1
ATOM 3039 C C . CYS A 1 390 ? -13.950 7.139 -1.596 1.00 96.88 390 CYS A C 1
ATOM 3041 O O . CYS A 1 390 ? -14.297 7.345 -0.438 1.00 96.88 390 CYS A O 1
ATOM 3043 N N . ALA A 1 391 ? -14.798 6.690 -2.526 1.00 97.31 391 ALA A N 1
ATOM 3044 C CA . ALA A 1 391 ? -16.212 6.448 -2.246 1.00 97.31 391 ALA A CA 1
ATOM 3045 C C . ALA A 1 391 ? -16.422 5.382 -1.154 1.00 97.31 391 ALA A C 1
ATOM 3047 O O . ALA A 1 391 ? -17.197 5.602 -0.225 1.00 97.31 391 ALA A O 1
ATOM 3048 N N . VAL A 1 392 ? -15.695 4.261 -1.222 1.00 98.12 392 VAL A N 1
ATOM 3049 C CA . VAL A 1 392 ? -15.771 3.190 -0.211 1.00 98.12 392 VAL A CA 1
ATOM 3050 C C . VAL A 1 392 ? -15.295 3.675 1.160 1.00 98.12 392 VAL A C 1
ATOM 3052 O O . VAL A 1 392 ? -15.936 3.383 2.168 1.00 98.12 392 VAL A O 1
ATOM 3055 N N . TYR A 1 393 ? -14.197 4.433 1.224 1.00 98.00 393 TYR A N 1
ATOM 3056 C CA . TYR A 1 393 ? -13.697 4.980 2.487 1.00 98.00 393 TYR A CA 1
ATOM 3057 C C . TYR A 1 393 ? -14.650 6.016 3.083 1.00 98.00 393 TYR A C 1
ATOM 3059 O O . TYR A 1 393 ? -14.879 5.991 4.292 1.00 98.00 393 TYR A O 1
ATOM 3067 N N . THR A 1 394 ? -15.236 6.890 2.263 1.00 97.94 394 THR A N 1
ATOM 3068 C CA . THR A 1 394 ? -16.259 7.839 2.718 1.00 97.94 394 THR A CA 1
ATOM 3069 C C . THR A 1 394 ? -17.471 7.102 3.282 1.00 97.94 394 THR A C 1
ATOM 3071 O O . THR A 1 394 ? -17.872 7.393 4.405 1.00 97.94 394 THR A O 1
ATOM 3074 N N . GLN A 1 395 ? -17.980 6.085 2.581 1.00 97.38 395 GLN A N 1
ATOM 3075 C CA . GLN A 1 395 ? -19.091 5.268 3.072 1.00 97.38 395 GLN A CA 1
ATOM 3076 C C . GLN A 1 395 ? -18.754 4.577 4.405 1.00 97.38 395 GLN A C 1
ATOM 3078 O O . GLN A 1 395 ? -19.540 4.624 5.347 1.00 97.38 395 GLN A O 1
ATOM 3083 N N . ALA A 1 396 ? -17.571 3.967 4.522 1.00 97.00 396 ALA A N 1
ATOM 3084 C CA . ALA A 1 396 ? -17.157 3.294 5.753 1.00 97.00 396 ALA A CA 1
ATOM 3085 C C . ALA A 1 396 ? -17.024 4.265 6.942 1.00 97.00 396 ALA A C 1
ATOM 3087 O O . ALA A 1 396 ? -17.320 3.899 8.083 1.00 97.00 396 ALA A O 1
ATOM 3088 N N . LEU A 1 397 ? -16.585 5.505 6.693 1.00 96.94 397 LEU A N 1
ATOM 3089 C CA . LEU A 1 397 ? -16.541 6.553 7.713 1.00 96.94 397 LEU A CA 1
ATOM 3090 C C . LEU A 1 397 ? -17.949 6.975 8.145 1.00 96.94 397 LEU A C 1
ATOM 3092 O O . LEU A 1 397 ? -18.201 7.055 9.346 1.00 96.94 397 LEU A O 1
ATOM 3096 N N . GLU A 1 398 ? -18.870 7.166 7.201 1.00 97.75 398 GLU A N 1
ATOM 3097 C CA . GLU A 1 398 ? -20.272 7.485 7.496 1.00 97.75 398 GLU A CA 1
ATOM 3098 C C . GLU A 1 398 ? -20.947 6.372 8.315 1.00 97.75 398 GLU A C 1
ATOM 3100 O O . GLU A 1 398 ? -21.565 6.647 9.345 1.00 97.75 398 GLU A O 1
ATOM 3105 N N . GLU A 1 399 ? -20.773 5.102 7.930 1.00 97.62 399 GLU A N 1
ATOM 3106 C CA . GLU A 1 399 ? -21.300 3.945 8.670 1.00 97.62 399 GLU A CA 1
ATOM 3107 C C . GLU A 1 399 ? -20.733 3.867 10.095 1.00 97.62 399 GLU A C 1
ATOM 3109 O O . GLU A 1 399 ? -21.468 3.622 11.062 1.00 97.62 399 GLU A O 1
ATOM 3114 N N . ARG A 1 400 ? -19.427 4.119 10.252 1.00 97.00 400 ARG A N 1
ATOM 3115 C CA . ARG A 1 400 ? -18.774 4.176 11.564 1.00 97.00 400 ARG A CA 1
ATOM 3116 C C . ARG A 1 400 ? -19.356 5.296 12.421 1.00 97.00 400 ARG A C 1
ATOM 3118 O O . ARG A 1 400 ? -19.644 5.063 13.594 1.00 97.00 400 ARG A O 1
ATOM 3125 N N . ASP A 1 401 ? -19.531 6.489 11.865 1.00 97.06 401 ASP A N 1
ATOM 3126 C CA . ASP A 1 401 ? -20.024 7.650 12.604 1.00 97.06 401 ASP A CA 1
ATOM 3127 C C . ASP A 1 401 ? -21.492 7.453 13.032 1.00 97.06 401 ASP A C 1
ATOM 3129 O O . ASP A 1 401 ? -21.848 7.750 14.178 1.00 97.06 401 ASP A O 1
ATOM 3133 N N . VAL A 1 402 ? -22.318 6.821 12.188 1.00 97.88 402 VAL A N 1
ATOM 3134 C CA . VAL A 1 402 ? -23.670 6.367 12.562 1.00 97.88 402 VAL A CA 1
ATOM 3135 C C . VAL A 1 402 ? -23.614 5.363 13.717 1.00 97.88 402 VAL A C 1
ATOM 3137 O O . VAL A 1 402 ? -24.369 5.497 14.685 1.00 97.88 402 VAL A O 1
ATOM 3140 N N . ARG A 1 403 ? -22.708 4.376 13.677 1.00 97.38 403 ARG A N 1
ATOM 3141 C CA . ARG A 1 403 ? -22.587 3.393 14.766 1.00 97.38 403 ARG A CA 1
ATOM 3142 C C . ARG A 1 403 ? -22.108 4.029 16.073 1.00 97.38 403 ARG A C 1
ATOM 3144 O O . ARG A 1 403 ? -22.607 3.663 17.136 1.00 97.38 403 ARG A O 1
ATOM 3151 N N . ILE A 1 404 ? -21.189 4.994 16.010 1.00 96.69 404 ILE A N 1
ATOM 3152 C CA . ILE A 1 404 ? -20.733 5.768 17.175 1.00 96.69 404 ILE A CA 1
ATOM 3153 C C . ILE A 1 404 ? -21.900 6.553 17.788 1.00 96.69 404 ILE A C 1
ATOM 3155 O O . ILE A 1 404 ? -22.059 6.548 19.011 1.00 96.69 404 ILE A O 1
ATOM 3159 N N . ALA A 1 405 ? -22.742 7.186 16.969 1.00 95.31 405 ALA A N 1
ATOM 3160 C CA . ALA A 1 405 ? -23.927 7.892 17.449 1.00 95.31 405 ALA A CA 1
ATOM 3161 C C . ALA A 1 405 ? -24.925 6.941 18.137 1.00 95.31 405 ALA A C 1
ATOM 3163 O O . ALA A 1 405 ? -25.393 7.237 19.238 1.00 95.31 405 ALA A O 1
ATOM 3164 N N . GLN A 1 406 ? -25.186 5.768 17.547 1.00 95.81 406 GLN A N 1
ATOM 3165 C CA . GLN A 1 406 ? -26.052 4.740 18.143 1.00 95.81 406 GLN A CA 1
ATOM 3166 C C . GLN A 1 406 ? -25.516 4.246 19.492 1.00 95.81 406 GLN A C 1
ATOM 3168 O O . GLN A 1 406 ? -26.241 4.261 20.483 1.00 95.81 406 GLN A O 1
ATOM 3173 N N . LEU A 1 407 ? -24.234 3.871 19.559 1.00 96.19 407 LEU A N 1
ATOM 3174 C CA . LEU A 1 407 ? -23.605 3.419 20.804 1.00 96.19 407 LEU A CA 1
ATOM 3175 C C . LEU A 1 407 ? -23.627 4.512 21.877 1.00 96.19 407 LEU A C 1
ATOM 3177 O O . LEU A 1 407 ? -23.845 4.226 23.051 1.00 96.19 407 LEU A O 1
ATOM 3181 N N . SER A 1 408 ? -23.450 5.775 21.486 1.00 95.00 408 SER A N 1
ATOM 3182 C CA . SER A 1 408 ? -23.537 6.910 22.409 1.00 95.00 408 SER A CA 1
ATOM 3183 C C . SER A 1 408 ? -24.945 7.046 22.997 1.00 95.00 408 SER A C 1
ATOM 3185 O O . SER A 1 408 ? -25.097 7.283 24.196 1.00 95.00 408 SER A O 1
ATOM 3187 N N . GLN A 1 409 ? -25.981 6.845 22.179 1.00 96.69 409 GLN A N 1
ATOM 3188 C CA . GLN A 1 409 ? -27.370 6.833 22.630 1.00 96.69 409 GLN A CA 1
ATOM 3189 C C . GLN A 1 409 ? -27.663 5.649 23.565 1.00 96.69 409 GLN A C 1
ATOM 3191 O O . GLN A 1 409 ? -28.270 5.853 24.617 1.00 96.69 409 GLN A O 1
ATOM 3196 N N . GLU A 1 410 ? -27.201 4.440 23.233 1.00 96.06 410 GLU A N 1
ATOM 3197 C CA . GLU A 1 410 ? -27.332 3.245 24.082 1.00 96.06 410 GLU A CA 1
ATOM 3198 C C . GLU A 1 410 ? -26.658 3.460 25.451 1.00 96.06 410 GLU A C 1
ATOM 3200 O O . GLU A 1 410 ? -27.260 3.210 26.497 1.00 96.06 410 GLU A O 1
ATOM 3205 N N . ILE A 1 411 ? -25.437 4.010 25.473 1.00 96.81 411 ILE A N 1
ATOM 3206 C CA . ILE A 1 411 ? -24.713 4.330 26.714 1.00 96.81 411 ILE A CA 1
ATOM 3207 C C . ILE A 1 411 ? -25.494 5.342 27.559 1.00 96.81 411 ILE A C 1
ATOM 3209 O O . ILE A 1 411 ? -25.632 5.153 28.769 1.00 96.81 411 ILE A O 1
ATOM 3213 N N . LEU A 1 412 ? -26.037 6.400 26.949 1.00 96.88 412 LEU A N 1
ATOM 3214 C CA . LEU A 1 412 ? -26.851 7.386 27.664 1.00 96.88 412 LEU A CA 1
ATOM 3215 C C . LEU A 1 412 ? -28.117 6.756 28.266 1.00 96.88 412 LEU A C 1
ATOM 3217 O O . LEU A 1 412 ? -28.447 7.050 29.416 1.00 96.88 412 LEU A O 1
ATOM 3221 N N . GLN A 1 413 ? -28.787 5.856 27.543 1.00 96.62 413 GLN A N 1
ATOM 3222 C CA . GLN A 1 413 ? -29.955 5.122 28.045 1.00 96.62 413 GLN A CA 1
ATOM 3223 C C . GLN A 1 413 ? -29.597 4.194 29.212 1.00 96.62 413 GLN A C 1
ATOM 3225 O O . GLN A 1 413 ? -30.301 4.168 30.227 1.00 96.62 413 GLN A O 1
ATOM 3230 N N . HIS A 1 414 ? -28.481 3.467 29.117 1.00 95.25 414 HIS A N 1
ATOM 3231 C CA . HIS A 1 414 ? -28.000 2.615 30.204 1.00 95.25 414 HIS A CA 1
ATOM 3232 C C . HIS A 1 414 ? -27.603 3.426 31.438 1.00 95.25 414 HIS A C 1
ATOM 3234 O O . HIS A 1 414 ? -27.941 3.035 32.554 1.00 95.25 414 HIS A O 1
ATOM 3240 N N . LEU A 1 415 ? -26.960 4.583 31.261 1.00 95.06 415 LEU A N 1
ATOM 3241 C CA . LEU A 1 415 ? -26.641 5.492 32.363 1.00 95.06 415 LEU A CA 1
ATOM 3242 C C . LEU A 1 415 ? -27.905 6.023 33.045 1.00 95.06 415 LEU A C 1
ATOM 3244 O O . LEU A 1 415 ? -27.965 6.057 34.273 1.00 95.06 415 LEU A O 1
ATOM 3248 N N . GLN A 1 416 ? -28.927 6.408 32.278 1.00 95.94 416 GLN A N 1
ATOM 3249 C CA . GLN A 1 416 ? -30.216 6.833 32.833 1.00 95.94 416 GLN A CA 1
ATOM 3250 C C . GLN A 1 416 ? -30.897 5.700 33.610 1.00 95.94 416 GLN A C 1
ATOM 3252 O O . GLN A 1 416 ? -31.302 5.905 34.753 1.00 95.94 416 GLN A O 1
ATOM 3257 N N . SER A 1 417 ? -30.944 4.497 33.036 1.00 95.56 417 SER A N 1
ATOM 3258 C CA . SER A 1 417 ? -31.516 3.310 33.685 1.00 95.56 417 SER A CA 1
ATOM 3259 C C . SER A 1 417 ? -30.758 2.948 34.967 1.00 95.56 417 SER A C 1
ATOM 3261 O O . SER A 1 417 ? -31.361 2.676 36.001 1.00 95.56 417 SER A O 1
ATOM 3263 N N . SER A 1 418 ? -29.424 3.014 34.941 1.00 94.06 418 SER A N 1
ATOM 3264 C CA . SER A 1 418 ? -28.585 2.777 36.118 1.00 94.06 418 SER A CA 1
ATOM 3265 C C . SER A 1 418 ? -28.838 3.809 37.212 1.00 94.06 418 SER A C 1
ATOM 3267 O O . SER A 1 418 ? -28.888 3.441 38.382 1.00 94.06 418 SER A O 1
ATOM 3269 N N . ARG A 1 419 ? -29.015 5.090 36.862 1.00 93.38 419 ARG A N 1
ATOM 3270 C CA . ARG A 1 419 ? -29.366 6.135 37.836 1.00 93.38 419 ARG A CA 1
ATOM 3271 C C . ARG A 1 419 ? -30.726 5.866 38.475 1.00 93.38 419 ARG A C 1
ATOM 3273 O O . ARG A 1 419 ? -30.830 5.966 39.691 1.00 93.38 419 ARG A O 1
ATOM 3280 N N . GLN A 1 420 ? -31.722 5.470 37.681 1.00 94.56 420 GLN A N 1
ATOM 3281 C CA . GLN A 1 420 ? -33.050 5.105 38.186 1.00 94.56 420 GLN A CA 1
ATOM 3282 C C . GLN A 1 420 ? -32.987 3.913 39.152 1.00 94.56 420 GLN A C 1
ATOM 3284 O O . GLN A 1 420 ? -33.571 3.965 40.232 1.00 94.56 420 GLN A O 1
ATOM 3289 N N . LEU A 1 421 ? -32.219 2.871 38.821 1.00 93.44 421 LEU A N 1
ATOM 3290 C CA . LEU A 1 421 ? -32.025 1.721 39.709 1.00 93.44 421 LEU A CA 1
ATOM 3291 C C . LEU A 1 421 ? -31.322 2.101 41.018 1.00 93.44 421 LEU A C 1
ATOM 3293 O O . LEU A 1 421 ? -31.700 1.600 42.074 1.00 93.44 421 LEU A O 1
ATOM 3297 N N . VAL A 1 422 ? -30.329 2.996 40.971 1.00 91.69 422 VAL A N 1
ATOM 3298 C CA . VAL A 1 422 ? -29.656 3.502 42.179 1.00 91.69 422 VAL A CA 1
ATOM 3299 C C . VAL A 1 422 ? -30.628 4.290 43.057 1.00 91.69 422 VAL A C 1
ATOM 3301 O O . VAL A 1 422 ? -30.645 4.071 44.265 1.00 91.69 422 VAL A O 1
ATOM 3304 N N . THR A 1 423 ? -31.478 5.146 42.476 1.00 92.31 423 THR A N 1
ATOM 3305 C CA . THR A 1 423 ? -32.511 5.857 43.248 1.00 92.31 423 THR A CA 1
ATOM 3306 C C . THR A 1 423 ? -33.516 4.892 43.872 1.00 92.31 423 THR A C 1
ATOM 3308 O O . THR A 1 423 ? -33.743 4.963 45.073 1.00 92.31 423 THR A O 1
ATOM 3311 N N . SER A 1 424 ? -34.023 3.911 43.114 1.00 91.31 424 SER A N 1
ATOM 3312 C CA . SER A 1 424 ? -34.962 2.913 43.646 1.00 91.31 424 SER A CA 1
ATOM 3313 C C . SER A 1 424 ? -34.342 2.053 44.747 1.00 91.31 424 SER A C 1
ATOM 3315 O O . SER A 1 424 ? -35.013 1.723 45.721 1.00 91.31 424 SER A O 1
ATOM 3317 N N . ARG A 1 425 ? -33.056 1.703 44.625 1.00 91.25 425 ARG A N 1
ATOM 3318 C CA . ARG A 1 425 ? -32.328 0.981 45.673 1.00 91.25 425 ARG A CA 1
ATOM 3319 C C . ARG A 1 425 ? -32.152 1.835 46.928 1.00 91.25 425 ARG A C 1
ATOM 3321 O O . ARG A 1 425 ? -32.338 1.319 48.022 1.00 91.25 425 ARG A O 1
ATOM 3328 N N . SER A 1 426 ? -31.832 3.119 46.776 1.00 92.38 426 SER A N 1
ATOM 3329 C CA . SER A 1 426 ? -31.720 4.039 47.911 1.00 92.38 426 SER A CA 1
ATOM 3330 C C . SER A 1 426 ? -33.053 4.209 48.644 1.00 92.38 426 SER A C 1
ATOM 3332 O O . SER A 1 426 ? -33.066 4.217 49.873 1.00 92.38 426 SER A O 1
ATOM 3334 N N . ASP A 1 427 ? -34.167 4.301 47.916 1.00 91.38 427 ASP A N 1
ATOM 3335 C CA . ASP A 1 427 ? -35.504 4.368 48.514 1.00 91.38 427 ASP A CA 1
ATOM 3336 C C . ASP A 1 427 ? -35.858 3.060 49.236 1.00 91.38 427 ASP A C 1
ATOM 3338 O O . ASP A 1 427 ? -36.363 3.088 50.356 1.00 91.38 427 ASP A O 1
ATOM 3342 N N . GLN A 1 428 ? -35.521 1.907 48.647 1.00 90.81 428 GLN A N 1
ATOM 3343 C CA . GLN A 1 428 ? -35.705 0.602 49.286 1.00 90.81 428 GLN A CA 1
ATOM 3344 C C . GLN A 1 428 ? -34.899 0.477 50.589 1.00 90.81 428 GLN A C 1
ATOM 3346 O O . GLN A 1 428 ? -35.442 0.048 51.604 1.00 90.81 428 GLN A O 1
ATOM 3351 N N . GLU A 1 429 ? -33.631 0.899 50.588 1.00 89.56 429 GLU A N 1
ATOM 3352 C CA . GLU A 1 429 ? -32.778 0.908 51.784 1.00 89.56 429 GLU A CA 1
ATOM 3353 C C . GLU A 1 429 ? -33.350 1.822 52.885 1.00 89.56 429 GLU A C 1
ATOM 3355 O O . GLU A 1 429 ? -33.274 1.479 54.067 1.00 89.56 429 GLU A O 1
ATOM 3360 N N . ARG A 1 430 ? -33.995 2.943 52.520 1.00 92.50 430 ARG A N 1
ATOM 3361 C CA . ARG A 1 430 ? -34.723 3.802 53.473 1.00 92.50 430 ARG A CA 1
ATOM 3362 C C . ARG A 1 430 ? -35.941 3.102 54.074 1.00 92.50 430 ARG A C 1
ATOM 3364 O O . ARG A 1 430 ? -36.082 3.110 55.294 1.00 92.50 430 ARG A O 1
ATOM 3371 N N . PHE A 1 431 ? -36.779 2.459 53.259 1.00 90.56 431 PHE A N 1
ATOM 3372 C CA . PHE A 1 431 ? -37.935 1.703 53.760 1.00 90.56 431 PHE A CA 1
ATOM 3373 C C . PHE A 1 431 ? -37.522 0.541 54.670 1.00 90.56 431 PHE A C 1
ATOM 3375 O O . PHE A 1 431 ? -38.173 0.274 55.682 1.00 90.56 431 PHE A O 1
ATOM 3382 N N . ASP A 1 432 ? -36.428 -0.147 54.340 1.00 89.94 432 ASP A N 1
ATOM 3383 C CA . ASP A 1 432 ? -35.893 -1.213 55.183 1.00 89.94 432 ASP A CA 1
ATOM 3384 C C . ASP A 1 432 ? -35.389 -0.672 56.531 1.00 89.94 432 ASP A C 1
ATOM 3386 O O . ASP A 1 432 ? -35.671 -1.283 57.564 1.00 89.94 432 ASP A O 1
ATOM 3390 N N . ALA A 1 433 ? -34.735 0.495 56.552 1.00 90.19 433 ALA A N 1
ATOM 3391 C CA . ALA A 1 433 ? -34.323 1.159 57.789 1.00 90.19 433 ALA A CA 1
ATOM 3392 C C . ALA A 1 433 ? -35.523 1.583 58.662 1.00 90.19 433 ALA A C 1
ATOM 3394 O O . ALA A 1 433 ? -35.519 1.334 59.868 1.00 90.19 433 ALA A O 1
ATOM 3395 N N . GLU A 1 434 ? -36.576 2.153 58.064 1.00 92.19 434 GLU A N 1
ATOM 3396 C CA . GLU A 1 434 ? -37.821 2.502 58.770 1.00 92.19 434 GLU A CA 1
ATOM 3397 C C . GLU A 1 434 ? -38.497 1.264 59.376 1.00 92.19 434 GLU A C 1
ATOM 3399 O O . GLU A 1 434 ? -38.941 1.280 60.528 1.00 92.19 434 GLU A O 1
ATOM 3404 N N . ARG A 1 435 ? -38.527 0.155 58.629 1.00 91.00 435 ARG A N 1
ATOM 3405 C CA . ARG A 1 435 ? -39.086 -1.114 59.102 1.00 91.00 435 ARG A CA 1
ATOM 3406 C C . ARG A 1 435 ? -38.288 -1.693 60.270 1.00 91.00 435 ARG A C 1
ATOM 3408 O O . ARG A 1 435 ? -38.898 -2.186 61.217 1.00 91.00 435 ARG A O 1
ATOM 3415 N N . VAL A 1 436 ? -36.954 -1.636 60.224 1.00 90.88 436 VAL A N 1
ATOM 3416 C CA . VAL A 1 436 ? -36.095 -2.070 61.341 1.00 90.88 436 VAL A CA 1
ATOM 3417 C C . VAL A 1 436 ? -36.353 -1.212 62.579 1.00 90.88 436 VAL A C 1
ATOM 3419 O O . VAL A 1 436 ? -36.620 -1.775 63.636 1.00 90.88 436 VAL A O 1
ATOM 3422 N N . ALA A 1 437 ? -36.387 0.117 62.443 1.00 91.38 437 ALA A N 1
ATOM 3423 C CA . ALA A 1 437 ? -36.668 1.022 63.559 1.00 91.38 437 ALA A CA 1
ATOM 3424 C C . ALA A 1 437 ? -38.041 0.747 64.207 1.00 91.38 437 ALA A C 1
ATOM 3426 O O . ALA A 1 437 ? -38.159 0.696 65.430 1.00 91.38 437 ALA A O 1
ATOM 3427 N N . HIS A 1 438 ? -39.077 0.486 63.402 1.00 92.69 438 HIS A N 1
ATOM 3428 C CA . HIS A 1 438 ? -40.398 0.098 63.908 1.00 92.69 438 HIS A CA 1
ATOM 3429 C C . HIS A 1 438 ? -40.378 -1.252 64.650 1.00 92.69 438 HIS A C 1
ATOM 3431 O O . HIS A 1 438 ? -41.019 -1.412 65.689 1.00 92.69 438 HIS A O 1
ATOM 3437 N N . LEU A 1 439 ? -39.641 -2.247 64.141 1.00 91.75 439 LEU A N 1
ATOM 3438 C CA . LEU A 1 439 ? -39.483 -3.538 64.821 1.00 91.75 439 LEU A CA 1
ATOM 3439 C C . LEU A 1 439 ? -38.711 -3.401 66.144 1.00 91.75 439 LEU A C 1
ATOM 3441 O O . LEU A 1 439 ? -39.036 -4.090 67.114 1.00 91.75 439 LEU A O 1
ATOM 3445 N N . GLU A 1 440 ? -37.714 -2.519 66.205 1.00 91.12 440 GLU A N 1
ATOM 3446 C CA . GLU A 1 440 ? -36.980 -2.196 67.433 1.00 91.12 440 GLU A CA 1
ATOM 3447 C C . GLU A 1 440 ? -37.872 -1.513 68.478 1.00 91.12 440 GLU A C 1
ATOM 3449 O O . GLU A 1 440 ? -37.822 -1.888 69.655 1.00 91.12 440 GLU A O 1
ATOM 3454 N N . ASP A 1 441 ? -38.741 -0.589 68.059 1.00 94.69 441 ASP A N 1
ATOM 3455 C CA . ASP A 1 441 ? -39.737 0.049 68.927 1.00 94.69 441 ASP A CA 1
ATOM 3456 C C . ASP A 1 441 ? -40.725 -0.982 69.494 1.00 94.69 441 ASP A C 1
ATOM 3458 O O . ASP A 1 441 ? -40.849 -1.120 70.711 1.00 94.69 441 ASP A O 1
ATOM 3462 N N . MET A 1 442 ? -41.324 -1.828 68.644 1.00 91.25 442 MET A N 1
ATOM 3463 C CA . MET A 1 442 ? -42.191 -2.924 69.108 1.00 91.25 442 MET A CA 1
ATOM 3464 C C . MET A 1 442 ? -41.467 -3.876 70.069 1.00 91.25 442 MET A C 1
ATOM 3466 O O . MET A 1 442 ? -42.038 -4.326 71.063 1.00 91.25 442 MET A O 1
ATOM 3470 N N . THR A 1 443 ? -40.197 -4.192 69.799 1.00 92.94 443 THR A N 1
ATOM 3471 C CA . THR A 1 443 ? -39.388 -5.040 70.687 1.00 92.94 443 THR A CA 1
ATOM 3472 C C . THR A 1 443 ? -39.158 -4.362 72.038 1.00 92.94 443 THR A C 1
ATOM 3474 O O . THR A 1 443 ? -39.164 -5.033 73.072 1.00 92.94 443 THR A O 1
ATOM 3477 N N . SER A 1 444 ? -38.974 -3.042 72.049 1.00 93.81 444 SER A N 1
ATOM 3478 C CA . SER A 1 444 ? -38.824 -2.244 73.268 1.00 93.81 444 SER A CA 1
ATOM 3479 C C . SER A 1 444 ? -40.126 -2.209 74.074 1.00 93.81 444 SER A C 1
ATOM 3481 O O . SER A 1 444 ? -40.097 -2.521 75.264 1.00 93.81 444 SER A O 1
ATOM 3483 N N . GLN A 1 445 ? -41.269 -1.986 73.418 1.00 93.69 445 GLN A N 1
ATOM 3484 C CA . GLN A 1 445 ? -42.600 -2.058 74.037 1.00 93.69 445 GLN A CA 1
ATOM 3485 C C . GLN A 1 445 ? -42.889 -3.448 74.622 1.00 93.69 445 GLN A C 1
ATOM 3487 O O . GLN A 1 445 ? -43.364 -3.573 75.750 1.00 93.69 445 GLN A O 1
ATOM 3492 N N . LEU A 1 446 ? -42.556 -4.523 73.898 1.00 92.25 446 LEU A N 1
ATOM 3493 C CA . LEU A 1 446 ? -42.718 -5.893 74.396 1.00 92.25 446 LEU A CA 1
ATOM 3494 C C . LEU A 1 446 ? -41.827 -6.177 75.609 1.00 92.25 446 LEU A C 1
ATOM 3496 O O . LEU A 1 446 ? -42.257 -6.877 76.527 1.00 92.25 446 LEU A O 1
ATOM 3500 N N . LYS A 1 447 ? -40.595 -5.654 75.637 1.00 93.00 447 LYS A N 1
ATOM 3501 C CA . LYS A 1 447 ? -39.705 -5.766 76.804 1.00 93.00 447 LYS A CA 1
ATOM 3502 C C . LYS A 1 447 ? -40.276 -5.028 78.011 1.00 93.00 447 LYS A C 1
ATOM 3504 O O . LYS A 1 447 ? -40.265 -5.596 79.101 1.00 93.00 447 LYS A O 1
ATOM 3509 N N . GLU A 1 448 ? -40.787 -3.815 77.817 1.00 95.69 448 GLU A N 1
ATOM 3510 C CA . GLU A 1 448 ? -41.433 -3.020 78.866 1.00 95.69 448 GLU A CA 1
ATOM 3511 C C . GLU A 1 448 ? -42.671 -3.734 79.419 1.00 95.69 448 GLU A C 1
ATOM 3513 O O . GLU A 1 448 ? -42.785 -3.941 80.628 1.00 95.69 448 GLU A O 1
ATOM 3518 N N . TRP A 1 449 ? -43.547 -4.222 78.538 1.00 95.31 449 TRP A N 1
ATOM 3519 C CA . TRP A 1 449 ? -44.742 -4.968 78.927 1.00 95.31 449 TRP A CA 1
ATOM 3520 C C . TRP A 1 449 ? -44.405 -6.268 79.670 1.00 95.31 449 TRP A C 1
ATOM 3522 O O . TRP A 1 449 ? -45.000 -6.570 80.704 1.00 95.31 449 TRP A O 1
ATOM 3532 N N . ASN A 1 450 ? -43.405 -7.022 79.202 1.00 93.62 450 ASN A N 1
ATOM 3533 C CA . ASN A 1 450 ? -42.929 -8.229 79.885 1.00 93.62 450 ASN A CA 1
ATOM 3534 C C . ASN A 1 450 ? -42.315 -7.897 81.256 1.00 93.62 450 ASN A C 1
ATOM 3536 O O . ASN A 1 450 ? -42.529 -8.635 82.215 1.00 93.62 450 ASN A O 1
ATOM 3540 N N . GLY A 1 451 ? -41.596 -6.776 81.373 1.00 94.38 451 GLY A N 1
ATOM 3541 C CA . GLY A 1 451 ? -41.121 -6.243 82.651 1.00 94.38 451 GLY A CA 1
ATOM 3542 C C . GLY A 1 451 ? -42.274 -5.970 83.618 1.00 94.38 451 GLY A C 1
ATOM 3543 O O . GLY A 1 451 ? -42.297 -6.537 84.707 1.00 94.38 451 GLY A O 1
ATOM 3544 N N . SER A 1 452 ? -43.279 -5.212 83.170 1.00 94.50 452 SER A N 1
ATOM 3545 C CA . SER A 1 452 ? -44.483 -4.903 83.952 1.00 94.50 452 SER A CA 1
ATOM 3546 C C . SER A 1 452 ? -45.219 -6.165 84.416 1.00 94.50 452 SER A C 1
ATOM 3548 O O . SER A 1 452 ? -45.551 -6.288 85.594 1.00 94.50 452 SER A O 1
ATOM 3550 N N . LEU A 1 453 ? -45.403 -7.151 83.532 1.00 91.69 453 LEU A N 1
ATOM 3551 C CA . LEU A 1 453 ? -46.014 -8.434 83.890 1.00 91.69 453 LEU A CA 1
ATOM 3552 C C . LEU A 1 453 ? -45.200 -9.199 84.938 1.00 91.69 453 LEU A C 1
ATOM 3554 O O . LEU A 1 453 ? -45.780 -9.799 85.840 1.00 91.69 453 LEU A O 1
ATOM 3558 N N . ARG A 1 454 ? -43.864 -9.203 84.844 1.00 92.69 454 ARG A N 1
ATOM 3559 C CA . ARG A 1 454 ? -43.005 -9.855 85.848 1.00 92.69 454 ARG A CA 1
ATOM 3560 C C . ARG A 1 454 ? -43.099 -9.176 87.204 1.00 92.69 454 ARG A C 1
ATOM 3562 O O . ARG A 1 454 ? -43.066 -9.877 88.213 1.00 92.69 454 ARG A O 1
ATOM 3569 N N . ASP A 1 455 ? -43.194 -7.852 87.230 1.00 93.31 455 ASP A N 1
ATOM 3570 C CA . ASP A 1 455 ? -43.348 -7.100 88.470 1.00 93.31 455 ASP A CA 1
ATOM 3571 C C . ASP A 1 455 ? -44.730 -7.351 89.090 1.00 93.31 455 ASP A C 1
ATOM 3573 O O . ASP A 1 455 ? -44.790 -7.732 90.256 1.00 93.31 455 ASP A O 1
ATOM 3577 N N . GLN A 1 456 ? -45.812 -7.333 88.301 1.00 91.81 456 GLN A N 1
ATOM 3578 C CA . GLN A 1 456 ? -47.152 -7.742 88.758 1.00 91.81 456 GLN A CA 1
ATOM 3579 C C . GLN A 1 456 ? -47.168 -9.177 89.305 1.00 91.81 456 GLN A C 1
ATOM 3581 O O . GLN A 1 456 ? -47.775 -9.460 90.336 1.00 91.81 456 GLN A O 1
ATOM 3586 N N . LEU A 1 457 ? -46.487 -10.110 88.633 1.00 92.25 457 LEU A N 1
ATOM 3587 C CA . LEU A 1 457 ? -46.421 -11.508 89.062 1.00 92.25 457 LEU A CA 1
ATOM 3588 C C . LEU A 1 457 ? -45.588 -11.675 90.339 1.00 92.25 457 LEU A C 1
ATOM 3590 O O . LEU A 1 457 ? -45.887 -12.549 91.158 1.00 92.25 457 LEU A O 1
ATOM 3594 N N . ARG A 1 458 ? -44.558 -10.839 90.527 1.00 93.44 458 ARG A N 1
ATOM 3595 C CA . ARG A 1 458 ? -43.775 -10.761 91.765 1.00 93.44 458 ARG A CA 1
ATOM 3596 C C . ARG A 1 458 ? -44.631 -10.226 92.906 1.00 93.44 458 ARG A C 1
ATOM 3598 O O . ARG A 1 458 ? -44.697 -10.894 93.931 1.00 93.44 458 ARG A O 1
ATOM 3605 N N . GLU A 1 459 ? -45.326 -9.110 92.701 1.00 93.25 459 GLU A N 1
ATOM 3606 C CA . GLU A 1 459 ? -46.259 -8.529 93.674 1.00 93.25 459 GLU A CA 1
ATOM 3607 C C . GLU A 1 459 ? -47.333 -9.540 94.085 1.00 93.25 459 GLU A C 1
ATOM 3609 O O . GLU A 1 459 ? -47.487 -9.823 95.271 1.00 93.25 459 GLU A O 1
ATOM 3614 N N . ALA A 1 460 ? -47.991 -10.188 93.119 1.00 89.75 460 ALA A N 1
ATOM 3615 C CA . ALA A 1 460 ? -48.978 -11.232 93.391 1.00 89.75 460 ALA A CA 1
ATOM 3616 C C . ALA A 1 460 ? -48.369 -12.433 94.141 1.00 89.75 460 ALA A C 1
ATOM 3618 O O . ALA A 1 460 ? -48.995 -13.013 95.027 1.00 89.75 460 ALA A O 1
ATOM 3619 N N . SER A 1 461 ? -47.133 -12.827 93.817 1.00 92.25 461 SER A N 1
ATOM 3620 C CA . SER A 1 461 ? -46.433 -13.912 94.519 1.00 92.25 461 SER A CA 1
ATOM 3621 C C . SER A 1 461 ? -46.055 -13.536 95.954 1.00 92.25 461 SER A C 1
ATOM 3623 O O . SER A 1 461 ? -46.101 -14.393 96.842 1.00 92.25 461 SER A O 1
ATOM 3625 N N . ASP A 1 462 ? -45.660 -12.285 96.185 1.00 92.06 462 ASP A N 1
ATOM 3626 C CA . ASP A 1 462 ? -45.371 -11.739 97.509 1.00 92.06 462 ASP A CA 1
ATOM 3627 C C . ASP A 1 462 ? -46.657 -11.640 98.342 1.00 92.06 462 ASP A C 1
ATOM 3629 O O . ASP A 1 462 ? -46.663 -12.069 99.495 1.00 92.06 462 ASP A O 1
ATOM 3633 N N . GLU A 1 463 ? -47.772 -11.221 97.738 1.00 92.56 463 GLU A N 1
ATOM 3634 C CA . GLU A 1 463 ? -49.099 -11.222 98.361 1.00 92.56 463 GLU A CA 1
ATOM 3635 C C . GLU A 1 463 ? -49.562 -12.644 98.718 1.00 92.56 463 GLU A C 1
ATOM 3637 O O . GLU A 1 463 ? -49.979 -12.902 99.846 1.00 92.56 463 GLU A O 1
ATOM 3642 N N . ILE A 1 464 ? -49.410 -13.622 97.814 1.00 89.00 464 ILE A N 1
ATOM 3643 C CA . ILE A 1 464 ? -49.689 -15.039 98.113 1.00 89.00 464 ILE A CA 1
ATOM 3644 C C . ILE A 1 464 ? -48.812 -15.537 99.267 1.00 89.00 464 ILE A C 1
ATOM 3646 O O . ILE A 1 464 ? -49.271 -16.326 100.100 1.00 89.00 464 ILE A O 1
ATOM 3650 N N . ARG A 1 465 ? -47.541 -15.124 99.322 1.00 90.44 465 ARG A N 1
ATOM 3651 C CA . ARG A 1 465 ? -46.624 -15.500 100.405 1.00 90.44 465 ARG A CA 1
ATOM 3652 C C . ARG A 1 465 ? -47.087 -14.920 101.737 1.00 90.44 465 ARG A C 1
ATOM 3654 O O . ARG A 1 465 ? -47.127 -15.672 102.711 1.00 90.44 465 ARG A O 1
ATOM 3661 N N . ASP A 1 466 ? -47.482 -13.651 101.764 1.00 89.94 466 ASP A N 1
ATOM 3662 C CA . ASP A 1 466 ? -48.058 -12.995 102.942 1.00 89.94 466 ASP A CA 1
ATOM 3663 C C . ASP A 1 466 ? -49.351 -13.694 103.394 1.00 89.94 466 ASP A C 1
ATOM 3665 O O . ASP A 1 466 ? -49.472 -14.121 104.544 1.00 89.94 466 ASP A O 1
ATOM 3669 N N . LEU A 1 467 ? -50.279 -13.957 102.466 1.00 86.25 467 LEU A N 1
ATOM 3670 C CA . LEU A 1 467 ? -51.513 -14.701 102.739 1.00 86.25 467 LEU A CA 1
ATOM 3671 C C . LEU A 1 467 ? -51.234 -16.103 103.298 1.00 86.25 467 LEU A C 1
ATOM 3673 O O . LEU A 1 467 ? -51.868 -16.519 104.270 1.00 86.25 467 LEU A O 1
ATOM 3677 N N . ARG A 1 468 ? -50.262 -16.838 102.740 1.00 85.19 468 ARG A N 1
ATOM 3678 C CA . ARG A 1 468 ? -49.841 -18.149 103.267 1.00 85.19 468 ARG A CA 1
ATOM 3679 C C . ARG A 1 468 ? -49.278 -18.048 104.681 1.00 85.19 468 ARG A C 1
ATOM 3681 O O . ARG A 1 468 ? -49.593 -18.905 105.505 1.00 85.19 468 ARG A O 1
ATOM 3688 N N . GLN A 1 469 ? -48.466 -17.033 104.973 1.00 83.62 469 GLN A N 1
ATOM 3689 C CA . GLN A 1 469 ? -47.933 -16.801 106.320 1.00 83.62 469 GLN A CA 1
ATOM 3690 C C . GLN A 1 469 ? -49.051 -16.464 107.314 1.00 83.62 469 GLN A C 1
ATOM 3692 O O . GLN A 1 469 ? -49.057 -16.993 108.424 1.00 83.62 469 GLN A O 1
ATOM 3697 N N . ARG A 1 470 ? -50.049 -15.676 106.897 1.00 81.88 470 ARG A N 1
ATOM 3698 C CA . ARG A 1 470 ? -51.233 -15.340 107.704 1.00 81.88 470 ARG A CA 1
ATOM 3699 C C . ARG A 1 470 ? -52.167 -16.530 107.944 1.00 81.88 470 ARG A C 1
ATOM 3701 O O . ARG A 1 470 ? -52.781 -16.604 109.004 1.00 81.88 470 ARG A O 1
ATOM 3708 N N . LEU A 1 471 ? -52.266 -17.466 106.996 1.00 75.00 471 LEU A N 1
ATOM 3709 C CA . LEU A 1 471 ? -53.106 -18.671 107.097 1.00 75.00 471 LEU A CA 1
ATOM 3710 C C . LEU A 1 471 ? -52.418 -19.853 107.806 1.00 75.00 471 LEU A C 1
ATOM 3712 O O . LEU A 1 471 ? -53.101 -20.727 108.343 1.00 75.00 471 LEU A O 1
ATOM 3716 N N . GLN A 1 472 ? -51.081 -19.893 107.862 1.00 64.56 472 GLN A N 1
ATOM 3717 C CA . GLN A 1 472 ? -50.318 -20.968 108.514 1.00 64.56 472 GLN A CA 1
ATOM 3718 C C . GLN A 1 472 ? -50.727 -21.260 109.981 1.00 64.56 472 GLN A C 1
ATOM 3720 O O . GLN A 1 472 ? -50.831 -22.443 110.329 1.00 64.56 472 GLN A O 1
ATOM 3725 N N . PRO A 1 473 ? -51.021 -20.257 110.836 1.00 57.03 473 PRO A N 1
ATOM 3726 C CA . PRO A 1 473 ? -51.520 -20.472 112.197 1.00 57.03 473 PRO A CA 1
ATOM 3727 C C . PRO A 1 473 ? -52.904 -21.140 112.248 1.00 57.03 473 PRO A C 1
ATOM 3729 O O . PRO A 1 473 ? -53.200 -21.861 113.199 1.00 57.03 473 PRO A O 1
ATOM 3732 N N . SER A 1 474 ? -53.738 -20.943 111.221 1.00 50.94 474 SER A N 1
ATOM 3733 C CA . SER A 1 474 ? -55.097 -21.495 111.130 1.00 50.94 474 SER A CA 1
ATOM 3734 C C . SER A 1 474 ? -55.091 -22.969 110.716 1.00 50.94 474 SER A C 1
ATOM 3736 O O . SER A 1 474 ? -55.849 -23.768 111.259 1.00 50.94 474 SER A O 1
ATOM 3738 N N . THR A 1 475 ? -54.177 -23.370 109.827 1.00 48.66 475 THR A N 1
ATOM 3739 C CA . THR A 1 475 ? -53.988 -24.783 109.436 1.00 48.66 475 THR A CA 1
ATOM 3740 C C . THR A 1 475 ? -53.301 -25.637 110.504 1.00 48.66 475 THR A C 1
ATOM 3742 O O . THR A 1 475 ? -53.519 -26.847 110.538 1.00 48.66 475 THR A O 1
ATOM 3745 N N . ARG A 1 476 ? -52.517 -25.041 111.418 1.00 45.72 476 ARG A N 1
ATOM 3746 C CA . ARG A 1 476 ? -51.918 -25.773 112.552 1.00 45.72 476 ARG A CA 1
ATOM 3747 C C . ARG A 1 476 ? -52.936 -26.229 113.606 1.00 45.72 476 ARG A C 1
ATOM 3749 O O . ARG A 1 476 ? -52.598 -27.105 114.383 1.00 45.72 476 ARG A O 1
ATOM 3756 N N . ARG A 1 477 ? -54.177 -25.717 113.610 1.00 42.97 477 ARG A N 1
ATOM 3757 C CA . ARG A 1 477 ? -55.251 -26.197 114.510 1.00 42.97 477 ARG A CA 1
ATOM 3758 C C . ARG A 1 477 ? -56.102 -27.343 113.952 1.00 42.97 477 ARG A C 1
ATOM 3760 O O . ARG A 1 477 ? -56.931 -27.871 114.678 1.00 42.97 477 ARG A O 1
ATOM 3767 N N . LEU A 1 478 ? -55.920 -27.728 112.689 1.00 44.94 478 LEU A N 1
ATOM 3768 C CA . LEU A 1 478 ? -56.702 -28.791 112.034 1.00 44.94 478 LEU A CA 1
ATOM 3769 C C . LEU A 1 478 ? -55.892 -30.068 111.770 1.00 44.94 478 LEU A C 1
ATOM 3771 O O . LEU A 1 478 ? -56.401 -30.999 111.156 1.00 44.94 478 LEU A O 1
ATOM 3775 N N . ARG A 1 479 ? -54.632 -30.114 112.219 1.00 40.34 479 ARG A N 1
ATOM 3776 C CA . ARG A 1 479 ? -53.696 -31.215 111.948 1.00 40.34 479 ARG A CA 1
ATOM 3777 C C . ARG A 1 479 ? -53.146 -31.874 113.217 1.00 40.34 479 ARG A C 1
ATOM 3779 O O . ARG A 1 479 ? -52.070 -32.453 113.164 1.00 40.34 479 ARG A O 1
ATOM 3786 N N . ASP A 1 480 ? -53.894 -31.800 114.316 1.00 38.03 480 ASP A N 1
ATOM 3787 C CA . ASP A 1 480 ? -53.699 -32.635 115.505 1.00 38.03 480 ASP A CA 1
ATOM 3788 C C . ASP A 1 480 ? -54.837 -33.657 115.548 1.00 38.03 480 ASP A C 1
ATOM 3790 O O . ASP A 1 480 ? -55.905 -33.415 116.105 1.00 38.03 480 ASP A O 1
ATOM 3794 N N . GLY A 1 481 ? -54.628 -34.787 114.878 1.00 42.97 481 GLY A N 1
ATOM 3795 C CA . GLY A 1 481 ? -55.558 -35.909 114.893 1.00 42.97 481 GLY A CA 1
ATOM 3796 C C . GLY A 1 481 ? -55.711 -36.537 113.520 1.00 42.97 481 GLY A C 1
ATOM 3797 O O . GLY A 1 481 ? -56.565 -36.120 112.750 1.00 42.97 481 GLY A O 1
ATOM 3798 N N . VAL A 1 482 ? -54.861 -37.520 113.221 1.00 37.50 482 VAL A N 1
ATOM 3799 C CA . VAL A 1 482 ? -55.205 -38.832 112.639 1.00 37.50 482 VAL A CA 1
ATOM 3800 C C . VAL A 1 482 ? -53.897 -39.579 112.335 1.00 37.50 482 VAL A C 1
ATOM 3802 O O . VAL A 1 482 ? -52.869 -38.994 112.001 1.00 37.50 482 VAL A O 1
ATOM 3805 N N . VAL A 1 483 ? -53.980 -40.880 112.570 1.00 39.75 483 VAL A N 1
ATOM 3806 C CA . VAL A 1 483 ? -52.973 -41.905 112.844 1.00 39.75 483 VAL A CA 1
ATOM 3807 C C . VAL A 1 483 ? -53.004 -42.941 111.692 1.00 39.75 483 VAL A C 1
ATOM 3809 O O . VAL A 1 483 ? -54.096 -43.207 111.199 1.00 39.75 483 VAL A O 1
ATOM 3812 N N . GLU A 1 484 ? -51.828 -43.495 111.328 1.00 34.06 484 GLU A N 1
ATOM 3813 C CA . GLU A 1 484 ? -51.522 -44.671 110.443 1.00 34.06 484 GLU A CA 1
ATOM 3814 C C . GLU A 1 484 ? -51.921 -44.578 108.940 1.00 34.06 484 GLU A C 1
ATOM 3816 O O . GLU A 1 484 ? -52.880 -43.902 108.594 1.00 34.06 484 GLU A O 1
ATOM 3821 N N . ASP A 1 485 ? -51.294 -45.193 107.922 1.00 29.23 485 ASP A N 1
ATOM 3822 C CA . ASP A 1 485 ? -50.102 -46.050 107.729 1.00 29.23 485 ASP A CA 1
ATOM 3823 C C . ASP A 1 485 ? -49.742 -46.092 106.196 1.00 29.23 485 ASP A C 1
ATOM 3825 O O . ASP A 1 485 ? -50.479 -45.516 105.389 1.00 29.23 485 ASP A O 1
ATOM 3829 N N . PRO A 1 486 ? -48.626 -46.728 105.753 1.00 51.00 486 PRO A N 1
ATOM 3830 C CA . PRO A 1 486 ? -48.060 -46.711 104.382 1.00 51.00 486 PRO A CA 1
ATOM 3831 C C . PRO A 1 486 ? -48.516 -47.952 103.557 1.00 51.00 486 PRO A C 1
ATOM 3833 O O . PRO A 1 486 ? -49.454 -48.619 103.988 1.00 51.00 486 PRO A O 1
ATOM 3836 N N . PRO A 1 487 ? -47.880 -48.401 102.440 1.00 55.78 487 PRO A N 1
ATOM 3837 C CA . PRO A 1 487 ? -46.896 -47.825 101.501 1.00 55.78 487 PRO A CA 1
ATOM 3838 C C . PRO A 1 487 ? -47.407 -47.865 100.031 1.00 55.78 487 PRO A C 1
ATOM 3840 O O . PRO A 1 487 ? -48.493 -48.362 99.782 1.00 55.78 487 PRO A O 1
ATOM 3843 N N . LEU A 1 488 ? -46.622 -47.429 99.028 1.00 34.47 488 LEU A N 1
ATOM 3844 C CA . LEU A 1 488 ? -46.516 -48.137 97.731 1.00 34.47 488 LEU A CA 1
ATOM 3845 C C . LEU A 1 488 ? -45.355 -47.603 96.874 1.00 34.47 488 LEU A C 1
ATOM 3847 O O . LEU A 1 488 ? -45.258 -46.427 96.530 1.00 34.47 488 LEU A O 1
ATOM 3851 N N . LYS A 1 489 ? -44.468 -48.538 96.535 1.00 39.75 489 LYS A N 1
ATOM 3852 C CA . LYS A 1 489 ? -43.418 -48.441 95.522 1.00 39.75 489 LYS A CA 1
ATOM 3853 C C . LYS A 1 489 ? -44.056 -48.358 94.130 1.00 39.75 489 LYS A C 1
ATOM 3855 O O . LYS A 1 489 ? -44.988 -49.103 93.856 1.00 39.75 489 LYS A O 1
ATOM 3860 N N . SER A 1 490 ? -43.467 -47.583 93.222 1.00 32.62 490 SER A N 1
ATOM 3861 C CA . SER A 1 490 ? -43.553 -47.856 91.782 1.00 32.62 490 SER A CA 1
ATOM 3862 C C . SER A 1 490 ? -42.366 -47.225 91.061 1.00 32.62 490 SER A C 1
ATOM 3864 O O . SER A 1 490 ? -42.366 -46.044 90.724 1.00 32.62 490 SER A O 1
ATOM 3866 N N . ALA A 1 491 ? -41.342 -48.044 90.841 1.00 42.31 491 ALA A N 1
ATOM 3867 C CA . ALA A 1 491 ? -40.373 -47.836 89.782 1.00 42.31 491 ALA A CA 1
ATOM 3868 C C . ALA A 1 491 ? -41.062 -48.078 88.433 1.00 42.31 491 ALA A C 1
ATOM 3870 O O . ALA A 1 491 ? -41.772 -49.067 88.318 1.00 42.31 491 ALA A O 1
ATOM 3871 N N . PHE A 1 492 ? -40.796 -47.259 87.415 1.00 34.69 492 PHE A N 1
ATOM 3872 C CA . PHE A 1 492 ? -40.724 -47.756 86.041 1.00 34.69 492 PHE A CA 1
ATOM 3873 C C . PHE A 1 492 ? -39.758 -46.904 85.224 1.00 34.69 492 PHE A C 1
ATOM 3875 O O . PHE A 1 492 ? -39.909 -45.695 85.063 1.00 34.69 492 PHE A O 1
ATOM 3882 N N . ALA A 1 493 ? -38.727 -47.593 84.761 1.00 34.88 493 ALA A N 1
ATOM 3883 C CA . ALA A 1 493 ? -37.775 -47.154 83.773 1.00 34.88 493 ALA A CA 1
ATOM 3884 C C . ALA A 1 493 ? -38.336 -47.376 82.357 1.00 34.88 493 ALA A C 1
ATOM 3886 O O . ALA A 1 493 ? -39.163 -48.258 82.158 1.00 34.88 493 ALA A O 1
ATOM 3887 N N . HIS A 1 494 ? -37.771 -46.628 81.406 1.00 36.34 494 HIS A N 1
ATOM 3888 C CA . HIS A 1 494 ? -37.415 -47.042 80.044 1.00 36.34 494 HIS A CA 1
ATOM 3889 C C . HIS A 1 494 ? -38.470 -47.597 79.050 1.00 36.34 494 HIS A C 1
ATOM 3891 O O . HIS A 1 494 ? -39.160 -48.576 79.298 1.00 36.34 494 HIS A O 1
ATOM 3897 N N . ASN A 1 495 ? -38.357 -47.049 77.825 1.00 29.23 495 ASN A N 1
ATOM 3898 C CA . ASN A 1 495 ? -38.403 -47.714 76.506 1.00 29.23 495 ASN A CA 1
ATOM 3899 C C . ASN A 1 495 ? -39.639 -47.557 75.584 1.00 29.23 495 ASN A C 1
ATOM 3901 O O . ASN A 1 495 ? -40.705 -48.112 75.799 1.00 29.23 495 ASN A O 1
ATOM 3905 N N . SER A 1 496 ? -39.394 -46.819 74.488 1.00 35.66 496 SER A N 1
ATOM 3906 C CA . SER A 1 496 ? -39.547 -47.186 73.061 1.00 35.66 496 SER A CA 1
ATOM 3907 C C . SER A 1 496 ? -40.747 -48.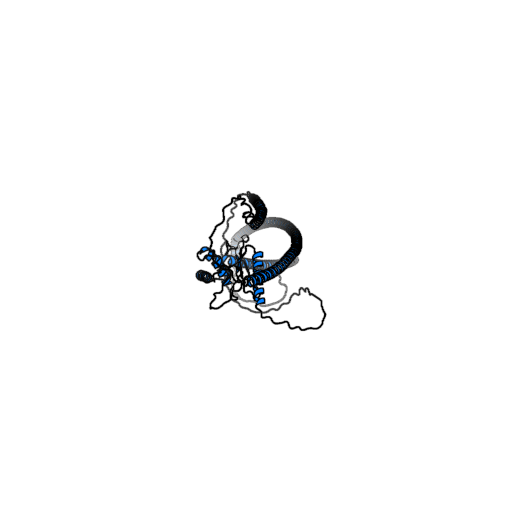024 72.561 1.00 35.66 496 SER A C 1
ATOM 3909 O O . SER A 1 496 ? -40.818 -49.211 72.849 1.00 35.66 496 SER A O 1
ATOM 3911 N N . PHE A 1 497 ? -41.511 -47.393 71.642 1.00 48.38 497 PHE A N 1
ATOM 3912 C CA . PHE A 1 497 ? -42.164 -47.865 70.387 1.00 48.38 497 PHE A CA 1
ATOM 3913 C C . PHE A 1 497 ? -43.034 -49.149 70.389 1.00 48.38 497 PHE A C 1
ATOM 3915 O O . PHE A 1 497 ? -42.589 -50.198 70.840 1.00 48.38 497 PHE A O 1
ATOM 3922 N N . PRO A 1 498 ? -44.235 -49.120 69.752 1.00 44.22 498 PRO A N 1
ATOM 3923 C CA . PRO A 1 498 ? -44.292 -49.486 68.327 1.00 44.22 498 PRO A CA 1
ATOM 3924 C C . PRO A 1 498 ? -45.342 -48.770 67.435 1.00 44.22 498 PRO A C 1
ATOM 3926 O O . PRO A 1 498 ? -46.356 -48.227 67.853 1.00 44.22 498 PRO A O 1
ATOM 3929 N N . SER A 1 499 ? -45.011 -48.819 66.147 1.00 35.66 499 SER A N 1
ATOM 3930 C CA . SER A 1 499 ? -45.768 -48.698 64.890 1.00 35.66 499 SER A CA 1
ATOM 3931 C C . SER A 1 499 ? -47.319 -48.737 64.831 1.00 35.66 499 SER A C 1
ATOM 3933 O O . SER A 1 499 ? -47.910 -49.782 65.082 1.00 35.66 499 SER A O 1
ATOM 3935 N N . LYS A 1 500 ? -47.864 -47.682 64.179 1.00 38.28 500 LYS A N 1
ATOM 3936 C CA . LYS A 1 500 ? -48.836 -47.639 63.036 1.00 38.28 500 LYS A CA 1
ATOM 3937 C C . LYS A 1 500 ? -50.316 -48.075 63.227 1.00 38.28 500 LYS A C 1
ATOM 3939 O O . LYS A 1 500 ? -50.580 -48.964 64.020 1.00 38.28 500 LYS A O 1
ATOM 3944 N N . PRO A 1 501 ? -51.254 -47.637 62.342 1.00 53.56 501 PRO A N 1
ATOM 3945 C CA . PRO A 1 501 ? -51.295 -46.423 61.505 1.00 53.56 501 PRO A CA 1
ATOM 3946 C C . PRO A 1 501 ? -52.654 -45.668 61.555 1.00 53.56 501 PRO A C 1
ATOM 3948 O O . PRO A 1 501 ? -53.648 -46.160 62.070 1.00 53.56 501 PRO A O 1
ATOM 3951 N N . SER A 1 502 ? -52.691 -44.505 60.896 1.00 43.91 502 SER A N 1
ATOM 3952 C CA . SER A 1 502 ? -53.895 -43.877 60.321 1.00 43.91 502 SER A CA 1
ATOM 3953 C C . SER A 1 502 ? -54.909 -43.249 61.281 1.00 43.91 502 SER A C 1
ATOM 3955 O O . SER A 1 502 ? -55.890 -43.865 61.673 1.00 43.91 502 SER A O 1
ATOM 3957 N N . ALA A 1 503 ? -54.770 -41.946 61.509 1.00 39.94 503 ALA A N 1
ATOM 3958 C CA . ALA A 1 503 ? -55.607 -40.945 60.841 1.00 39.94 503 ALA A CA 1
ATOM 3959 C C . ALA A 1 503 ? -55.320 -39.567 61.451 1.00 39.94 503 ALA A C 1
ATOM 3961 O O . ALA A 1 503 ? -55.320 -39.408 62.664 1.00 39.94 503 ALA A O 1
ATOM 3962 N N . LEU A 1 504 ? -55.124 -38.577 60.578 1.00 46.12 504 LEU A N 1
ATOM 3963 C CA . LEU A 1 504 ? -55.096 -37.147 60.897 1.00 46.12 504 LEU A CA 1
ATOM 3964 C C . LEU A 1 504 ? -53.867 -36.686 61.698 1.00 46.12 504 LEU A C 1
ATOM 3966 O O . LEU A 1 504 ? -53.927 -36.390 62.888 1.00 46.12 504 LEU A O 1
ATOM 3970 N N . LEU A 1 505 ? -52.751 -36.536 60.976 1.00 43.72 505 LEU A N 1
ATOM 3971 C CA . LEU A 1 505 ? -51.662 -35.627 61.340 1.00 43.72 505 LEU A CA 1
ATOM 3972 C C . LEU A 1 505 ? -52.229 -34.204 61.485 1.00 43.72 505 LEU A C 1
ATOM 3974 O O . LEU A 1 505 ? -52.287 -33.433 60.529 1.00 43.72 505 LEU A O 1
ATOM 3978 N N . PHE A 1 506 ? -52.663 -33.862 62.695 1.00 47.28 506 PHE A N 1
ATOM 3979 C CA . PHE A 1 506 ? -52.748 -32.479 63.136 1.00 47.28 506 PHE A CA 1
ATOM 3980 C C . PHE A 1 506 ? -51.314 -31.961 63.254 1.00 47.28 506 PHE A C 1
ATOM 3982 O O . PHE A 1 506 ? -50.543 -32.406 64.103 1.00 47.28 506 PHE A O 1
ATOM 3989 N N . CYS A 1 507 ? -50.938 -31.053 62.355 1.00 51.56 507 CYS A N 1
ATOM 3990 C CA . CYS A 1 507 ? -49.684 -30.321 62.433 1.00 51.56 507 CYS A CA 1
ATOM 3991 C C . CYS A 1 507 ? -49.610 -29.604 63.792 1.00 51.56 507 CYS A C 1
ATOM 3993 O O . CYS A 1 507 ? -50.421 -28.719 64.067 1.00 51.56 507 CYS A O 1
ATOM 3995 N N . GLY A 1 508 ? -48.644 -29.973 64.639 1.00 55.34 508 GLY A N 1
ATOM 3996 C CA . GLY A 1 508 ? -48.424 -29.346 65.950 1.00 55.34 508 GLY A CA 1
ATOM 3997 C C . GLY A 1 508 ? -48.105 -27.846 65.877 1.00 55.34 508 GLY A C 1
ATOM 3998 O O . GLY A 1 508 ? -48.244 -27.152 66.877 1.00 55.34 508 GLY A O 1
ATOM 3999 N N . ALA A 1 509 ? -47.762 -27.323 64.693 1.00 55.50 509 ALA A N 1
ATOM 4000 C CA . ALA A 1 509 ? -47.586 -25.891 64.447 1.00 55.50 509 ALA A CA 1
ATOM 4001 C C . ALA A 1 509 ? -48.906 -25.139 64.156 1.00 55.50 509 ALA A C 1
ATOM 4003 O O . ALA A 1 509 ? -48.907 -23.915 64.078 1.00 55.50 509 ALA A O 1
ATOM 4004 N N . CYS A 1 510 ? -50.035 -25.844 64.003 1.00 55.56 510 CYS A N 1
ATOM 4005 C CA . CYS A 1 510 ? -51.345 -25.262 63.678 1.00 55.56 510 CYS A CA 1
ATOM 4006 C C . CYS A 1 510 ? -52.404 -25.481 64.774 1.00 55.56 510 CYS A C 1
ATOM 4008 O O . CYS A 1 510 ? -53.587 -25.224 64.538 1.00 55.56 510 CYS A O 1
ATOM 4010 N N . ALA A 1 511 ? -52.010 -25.969 65.955 1.00 53.31 511 ALA A N 1
ATOM 4011 C CA . ALA A 1 511 ? -52.913 -26.237 67.073 1.00 53.31 511 ALA A CA 1
ATOM 4012 C C . ALA A 1 511 ? -53.480 -24.921 67.647 1.00 53.31 511 ALA A C 1
ATOM 4014 O O . ALA A 1 511 ? -52.935 -24.349 68.584 1.00 53.31 511 ALA A O 1
ATOM 4015 N N . GLY A 1 512 ? -54.555 -24.415 67.035 1.00 61.28 512 GLY A N 1
ATOM 4016 C CA . GLY A 1 512 ? -55.253 -23.189 67.441 1.00 61.28 512 GLY A CA 1
ATOM 4017 C C . GLY A 1 512 ? -55.819 -22.347 66.290 1.00 61.28 512 GLY A C 1
ATOM 4018 O O . GLY A 1 512 ? -56.628 -21.459 66.540 1.00 61.28 512 GLY A O 1
ATOM 4019 N N . LEU A 1 513 ? -55.445 -22.619 65.033 1.00 65.62 513 LEU A N 1
ATOM 4020 C CA . LEU A 1 513 ? -55.936 -21.857 63.878 1.00 65.62 513 LEU A CA 1
ATOM 4021 C C . LEU A 1 513 ? -57.275 -22.419 63.355 1.00 65.62 513 LEU A C 1
ATOM 4023 O O . LEU A 1 513 ? -57.390 -23.633 63.158 1.00 65.62 513 LEU A O 1
ATOM 4027 N N . PRO A 1 514 ? -58.290 -21.574 63.074 1.00 77.25 514 PRO A N 1
ATOM 4028 C CA . PRO A 1 514 ? -59.525 -22.025 62.438 1.00 77.25 514 PRO A CA 1
ATOM 4029 C C . PRO A 1 514 ? -59.221 -22.642 61.065 1.00 77.25 514 PRO A C 1
ATOM 4031 O O . PRO A 1 514 ? -58.334 -22.185 60.346 1.00 77.25 514 PRO A O 1
ATOM 4034 N N . ARG A 1 515 ? -59.975 -23.679 60.675 1.00 73.81 515 ARG A N 1
ATOM 4035 C CA . ARG A 1 515 ? -59.720 -24.497 59.467 1.00 73.81 515 ARG A CA 1
ATOM 4036 C C . ARG A 1 515 ? -59.516 -23.670 58.189 1.00 73.81 515 ARG A C 1
ATOM 4038 O O . ARG A 1 515 ? -58.700 -24.044 57.356 1.00 73.81 515 ARG A O 1
ATOM 4045 N N . ALA A 1 516 ? -60.215 -22.543 58.052 1.00 73.50 516 ALA A N 1
ATOM 4046 C CA . ALA A 1 516 ? -60.043 -21.619 56.931 1.00 73.50 516 ALA A CA 1
ATOM 4047 C C . ALA A 1 516 ? -58.648 -20.961 56.905 1.00 73.50 516 ALA A C 1
ATOM 4049 O O . ALA A 1 516 ? -58.019 -20.911 55.852 1.00 73.50 516 ALA A O 1
ATOM 4050 N N . ALA A 1 517 ? -58.132 -20.536 58.062 1.00 73.69 517 ALA A N 1
ATOM 4051 C CA . ALA A 1 517 ? -56.799 -19.951 58.182 1.00 73.69 517 ALA A CA 1
ATOM 4052 C C . ALA A 1 517 ? -55.699 -20.993 57.927 1.00 73.69 517 ALA A C 1
ATOM 4054 O O . ALA A 1 517 ? -54.713 -20.691 57.268 1.00 73.69 517 ALA A O 1
ATOM 4055 N N . ALA A 1 518 ? -55.893 -22.244 58.361 1.00 74.75 518 ALA A N 1
ATOM 4056 C CA . ALA A 1 518 ? -54.954 -23.329 58.067 1.00 74.75 518 ALA A CA 1
ATOM 4057 C C . ALA A 1 518 ? -54.864 -23.640 56.558 1.00 74.75 518 ALA A C 1
ATOM 4059 O O . ALA A 1 518 ? -53.775 -23.885 56.044 1.00 74.75 518 ALA A O 1
ATOM 4060 N N . VAL A 1 519 ? -55.988 -23.589 55.831 1.00 79.88 519 VAL A N 1
ATOM 4061 C CA . VAL A 1 519 ? -56.014 -23.778 54.368 1.00 79.88 519 VAL A CA 1
ATOM 4062 C C . VAL A 1 519 ? -55.366 -22.599 53.639 1.00 79.88 519 VAL A C 1
ATOM 4064 O O . VAL A 1 519 ? -54.593 -22.821 52.712 1.00 79.88 519 VAL A O 1
ATOM 4067 N N . GLN A 1 520 ? -55.623 -21.361 54.072 1.00 82.75 520 GLN A N 1
ATOM 4068 C CA . GLN A 1 520 ? -54.960 -20.178 53.509 1.00 82.75 520 GLN A CA 1
ATOM 4069 C C . GLN A 1 520 ? -53.446 -20.209 53.740 1.00 82.75 520 GLN A C 1
ATOM 4071 O O . GLN A 1 520 ? -52.681 -19.916 52.828 1.00 82.75 520 GLN A O 1
ATOM 4076 N N . LEU A 1 521 ? -53.008 -20.634 54.926 1.00 81.50 521 LEU A N 1
ATOM 4077 C CA . LEU A 1 521 ? -51.591 -20.742 55.259 1.00 81.50 521 LEU A CA 1
ATOM 4078 C C . LEU A 1 521 ? -50.908 -21.858 54.454 1.00 81.50 521 LEU A C 1
ATOM 4080 O O . LEU A 1 521 ? -49.813 -21.655 53.945 1.00 81.50 521 LEU A O 1
ATOM 4084 N N . ALA A 1 522 ? -51.577 -22.996 54.245 1.00 79.50 522 ALA A N 1
ATOM 4085 C CA . ALA A 1 522 ? -51.081 -24.056 53.367 1.00 79.50 522 ALA A CA 1
ATOM 4086 C C . ALA A 1 522 ? -50.995 -23.616 51.893 1.00 79.50 522 ALA A C 1
ATOM 4088 O O . ALA A 1 522 ? -50.037 -23.964 51.206 1.00 79.50 522 ALA A O 1
ATOM 4089 N N . HIS A 1 523 ? -51.964 -22.832 51.408 1.00 85.56 523 HIS A N 1
ATOM 4090 C CA . HIS A 1 523 ? -51.920 -22.262 50.060 1.00 85.56 523 HIS A CA 1
ATOM 4091 C C . HIS A 1 523 ? -50.749 -21.288 49.905 1.00 85.56 523 HIS A C 1
ATOM 4093 O O . HIS A 1 523 ? -49.972 -21.404 48.964 1.00 85.56 523 HIS A O 1
ATOM 4099 N N . HIS A 1 524 ? -50.570 -20.390 50.874 1.00 86.56 524 HIS A N 1
ATOM 4100 C CA . HIS A 1 524 ? -49.487 -19.414 50.855 1.00 86.56 524 HIS A CA 1
ATOM 4101 C C . HIS A 1 524 ? -48.101 -20.069 50.984 1.00 86.56 524 HIS A C 1
ATOM 4103 O O . HIS A 1 524 ? -47.149 -19.662 50.322 1.00 86.56 524 HIS A O 1
ATOM 4109 N N . LEU A 1 525 ? -47.979 -21.138 51.778 1.00 84.81 525 LEU A N 1
ATOM 4110 C CA . LEU A 1 525 ? -46.755 -21.942 51.836 1.00 84.81 525 LEU A CA 1
ATOM 4111 C C . LEU A 1 525 ? -46.452 -22.616 50.493 1.00 84.81 525 LEU A C 1
ATOM 4113 O O . LEU A 1 525 ? -45.305 -22.632 50.065 1.00 84.81 525 LEU A O 1
ATOM 4117 N N . ARG A 1 526 ? -47.474 -23.104 49.786 1.00 89.31 526 ARG A N 1
ATOM 4118 C CA . ARG A 1 526 ? -47.294 -23.701 48.459 1.00 89.31 526 ARG A CA 1
ATOM 4119 C C . ARG A 1 526 ? -46.871 -22.667 47.415 1.00 89.31 526 ARG A C 1
ATOM 4121 O O . ARG A 1 526 ? -45.973 -22.930 46.623 1.00 89.31 526 ARG A O 1
ATOM 4128 N N . GLU A 1 527 ? -47.481 -21.484 47.429 1.00 89.62 527 GLU A N 1
ATOM 4129 C CA . GLU A 1 527 ? -47.099 -20.382 46.539 1.00 89.62 527 GLU A CA 1
ATOM 4130 C C . GLU A 1 527 ? -45.673 -19.898 46.817 1.00 89.62 527 GLU A C 1
ATOM 4132 O O . GLU A 1 527 ? -44.915 -19.659 45.880 1.00 89.62 527 GLU A O 1
ATOM 4137 N N . THR A 1 528 ? -45.273 -19.803 48.089 1.00 87.81 528 THR A N 1
ATOM 4138 C CA . THR A 1 528 ? -43.901 -19.411 48.448 1.00 87.81 528 THR A CA 1
ATOM 4139 C C . THR A 1 528 ? -42.881 -20.497 48.102 1.00 87.81 528 THR A C 1
ATOM 4141 O O . THR A 1 528 ? -41.789 -20.163 47.647 1.00 87.81 528 THR A O 1
ATOM 4144 N N . GLU A 1 529 ? -43.226 -21.784 48.212 1.00 91.25 529 GLU A N 1
ATOM 4145 C CA . GLU A 1 529 ? -42.392 -22.884 47.705 1.00 91.25 529 GLU A CA 1
ATOM 4146 C C . GLU A 1 529 ? -42.228 -22.836 46.179 1.00 91.25 529 GLU A C 1
ATOM 4148 O O . GLU A 1 529 ? -41.112 -22.993 45.676 1.00 91.25 529 GLU A O 1
ATOM 4153 N N . GLU A 1 530 ? -43.298 -22.570 45.425 1.00 91.19 530 GLU A N 1
ATOM 4154 C CA . GLU A 1 530 ? -43.221 -22.407 43.968 1.00 91.19 530 GLU A CA 1
ATOM 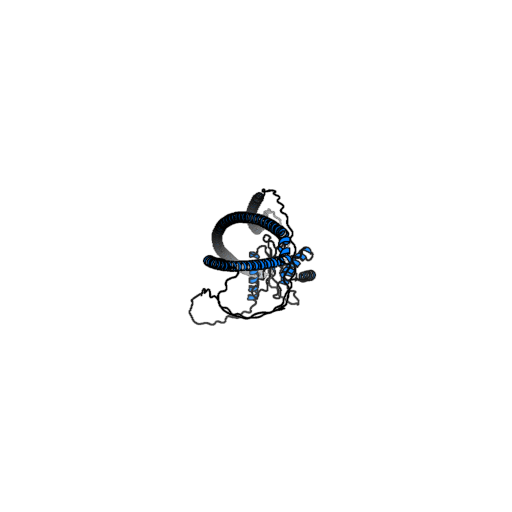4155 C C . GLU A 1 530 ? -42.398 -21.172 43.570 1.00 91.19 530 GLU A C 1
ATOM 4157 O O . GLU A 1 530 ? -41.588 -21.242 42.641 1.00 91.19 530 GLU A O 1
ATOM 4162 N N . GLN A 1 531 ? -42.557 -20.059 44.291 1.00 90.31 531 GLN A N 1
ATOM 4163 C CA . GLN A 1 531 ? -41.772 -18.839 44.107 1.00 90.31 531 GLN A CA 1
ATOM 4164 C C . GLN A 1 531 ? -40.279 -19.103 44.360 1.00 90.31 531 GLN A C 1
ATOM 4166 O O . GLN A 1 531 ? -39.450 -18.810 43.497 1.00 90.31 531 GLN A O 1
ATOM 4171 N N . LEU A 1 532 ? -39.940 -19.745 45.484 1.00 90.38 532 LEU A N 1
ATOM 4172 C CA . LEU A 1 532 ? -38.570 -20.154 45.815 1.00 90.38 532 LEU A CA 1
ATOM 4173 C C . LEU A 1 532 ? -37.997 -21.121 44.773 1.00 90.38 532 LEU A C 1
ATOM 4175 O O . LEU A 1 532 ? -36.810 -21.055 44.454 1.00 90.38 532 LEU A O 1
ATOM 4179 N N . GLY A 1 533 ? -38.825 -22.004 44.209 1.00 93.69 533 GLY A N 1
ATOM 4180 C CA . GLY A 1 533 ? -38.438 -22.882 43.107 1.00 93.69 533 GLY A CA 1
ATOM 4181 C C . GLY A 1 533 ? -38.036 -22.108 41.847 1.00 93.69 533 GLY A C 1
ATOM 4182 O O . GLY A 1 533 ? -36.999 -22.400 41.248 1.00 93.69 533 GLY A O 1
ATOM 4183 N N . ARG A 1 534 ? -38.811 -21.083 41.467 1.00 93.12 534 ARG A N 1
ATOM 4184 C CA . ARG A 1 534 ? -38.499 -20.212 40.317 1.00 93.12 534 ARG A CA 1
ATOM 4185 C C . ARG A 1 534 ? -37.241 -19.384 40.559 1.00 93.12 534 ARG A C 1
ATOM 4187 O O . ARG A 1 534 ? -36.380 -19.329 39.684 1.00 93.12 534 ARG A O 1
ATOM 4194 N N . GLU A 1 535 ? -37.097 -18.813 41.752 1.00 90.50 535 GLU A N 1
ATOM 4195 C CA . GLU A 1 535 ? -35.912 -18.038 42.130 1.00 90.50 535 GLU A CA 1
ATOM 4196 C C . GLU A 1 535 ? -34.645 -18.896 42.143 1.00 90.50 535 GLU A C 1
ATOM 4198 O O . GLU A 1 535 ? -33.610 -18.464 41.635 1.00 90.50 535 GLU A O 1
ATOM 4203 N N . ARG A 1 536 ? -34.719 -20.142 42.634 1.00 92.50 536 ARG A N 1
ATOM 4204 C CA . ARG A 1 536 ? -33.603 -21.098 42.543 1.00 92.50 536 ARG A CA 1
ATOM 4205 C C . ARG A 1 536 ? -33.244 -21.415 41.094 1.00 92.50 536 ARG A C 1
ATOM 4207 O O . ARG A 1 536 ? -32.066 -21.368 40.750 1.00 92.50 536 ARG A O 1
ATOM 4214 N N . ALA A 1 537 ? -34.227 -21.664 40.230 1.00 91.38 537 ALA A N 1
ATOM 4215 C CA . ALA A 1 537 ? -33.979 -21.935 38.812 1.00 91.38 537 ALA A CA 1
ATOM 4216 C C . ALA A 1 537 ? -33.370 -20.725 38.069 1.00 91.38 537 ALA A C 1
ATOM 4218 O O . ALA A 1 537 ? -32.527 -20.884 37.180 1.00 91.38 537 ALA A O 1
ATOM 4219 N N . ASP A 1 538 ? -33.772 -19.503 38.424 1.00 90.81 538 ASP A N 1
ATOM 4220 C CA . ASP A 1 538 ? -33.175 -18.271 37.900 1.00 90.81 538 ASP A CA 1
ATOM 4221 C C . ASP A 1 538 ? -31.753 -18.056 38.433 1.00 90.81 538 ASP A C 1
ATOM 4223 O O . ASP A 1 538 ? -30.851 -17.704 37.665 1.00 90.81 538 ASP A O 1
ATOM 4227 N N . ALA A 1 539 ? -31.519 -18.315 39.722 1.00 88.69 539 ALA A N 1
ATOM 4228 C CA . ALA A 1 539 ? -30.197 -18.250 40.336 1.00 88.69 539 ALA A CA 1
ATOM 4229 C C . ALA A 1 539 ? -29.232 -19.267 39.707 1.00 88.69 539 ALA A C 1
ATOM 4231 O O . ALA A 1 539 ? -28.099 -18.911 39.384 1.00 88.69 539 ALA A O 1
ATOM 4232 N N . GLU A 1 540 ? -29.678 -20.496 39.439 1.00 91.94 540 GLU A N 1
ATOM 4233 C CA . GLU A 1 540 ? -28.892 -21.514 38.735 1.00 91.94 540 GLU A CA 1
ATOM 4234 C C . GLU A 1 540 ? -28.554 -21.093 37.300 1.00 91.94 540 GLU A C 1
ATOM 4236 O O . GLU A 1 540 ? -27.406 -21.241 36.863 1.00 91.94 540 GLU A O 1
ATOM 4241 N N . ARG A 1 541 ? -29.509 -20.493 36.573 1.00 92.06 541 ARG A N 1
ATOM 4242 C CA . ARG A 1 541 ? -29.256 -19.930 35.237 1.00 92.06 541 ARG A CA 1
ATOM 4243 C C . ARG A 1 541 ? -28.221 -18.808 35.274 1.00 92.06 541 ARG A C 1
ATOM 4245 O O . ARG A 1 541 ? -27.294 -18.823 34.457 1.00 92.06 541 ARG A O 1
ATOM 4252 N N . ARG A 1 542 ? -28.326 -17.875 36.227 1.00 91.62 542 ARG A N 1
ATOM 4253 C CA . ARG A 1 542 ? -27.340 -16.794 36.424 1.00 91.62 542 ARG A CA 1
ATOM 4254 C C . ARG A 1 542 ? -25.971 -17.350 36.812 1.00 91.62 542 ARG A C 1
ATOM 4256 O O . ARG A 1 542 ? -24.969 -16.949 36.229 1.00 91.62 542 ARG A O 1
ATOM 4263 N N . ALA A 1 543 ? -25.915 -18.336 37.705 1.00 90.06 543 ALA A N 1
ATOM 4264 C CA . ALA A 1 543 ? -24.674 -19.016 38.068 1.00 90.06 543 ALA A CA 1
ATOM 4265 C C . ALA A 1 543 ? -24.033 -19.736 36.866 1.00 90.06 543 ALA A C 1
ATOM 4267 O O . ALA A 1 543 ? -22.810 -19.756 36.732 1.00 90.06 543 ALA A O 1
ATOM 4268 N N . GLY A 1 544 ? -24.835 -20.305 35.960 1.00 92.50 544 GLY A N 1
ATOM 4269 C CA . GLY A 1 544 ? -24.357 -20.878 34.699 1.00 92.50 544 GLY A CA 1
ATOM 4270 C C . GLY A 1 544 ? -23.792 -19.828 33.734 1.00 92.50 544 GLY A C 1
ATOM 4271 O O . GLY A 1 544 ? -22.758 -20.060 33.109 1.00 92.50 544 GLY A O 1
ATOM 4272 N N . GLN A 1 545 ? -24.429 -18.657 33.632 1.00 90.19 545 GLN A N 1
ATOM 4273 C CA . GLN A 1 545 ? -23.914 -17.530 32.843 1.00 90.19 545 GLN A CA 1
ATOM 4274 C C . GLN A 1 545 ? -22.600 -16.987 33.418 1.00 90.19 545 GLN A C 1
ATOM 4276 O O . GLN A 1 545 ? -21.653 -16.792 32.661 1.00 90.19 545 GLN A O 1
ATOM 4281 N N . LEU A 1 546 ? -22.512 -16.825 34.741 1.00 90.31 546 LEU A N 1
ATOM 4282 C CA . LEU A 1 546 ? -21.291 -16.387 35.422 1.00 90.31 546 LEU A CA 1
ATOM 4283 C C . LEU A 1 546 ? -20.145 -17.389 35.244 1.00 90.31 546 LEU A C 1
ATOM 4285 O O . LEU A 1 546 ? -19.027 -16.973 34.964 1.00 90.31 546 LEU A O 1
ATOM 4289 N N . ARG A 1 547 ? -20.413 -18.702 35.308 1.00 92.88 547 ARG A N 1
ATOM 4290 C CA . ARG A 1 547 ? -19.404 -19.735 35.006 1.00 92.88 547 ARG A CA 1
ATOM 4291 C C . ARG A 1 547 ? -18.883 -19.644 33.571 1.00 92.88 547 ARG A C 1
ATOM 4293 O O . ARG A 1 547 ? -17.679 -19.750 33.357 1.00 92.88 547 ARG A O 1
ATOM 4300 N N . ARG A 1 548 ? -19.760 -19.402 32.589 1.00 93.06 548 ARG A N 1
ATOM 4301 C CA . ARG A 1 548 ? -19.341 -19.184 31.192 1.00 93.06 548 ARG A CA 1
ATOM 4302 C C . ARG A 1 548 ? -18.516 -17.908 31.034 1.00 93.06 548 ARG A C 1
ATOM 4304 O O . ARG A 1 548 ? -17.487 -17.944 30.370 1.00 93.06 548 ARG A O 1
ATOM 4311 N N . ALA A 1 549 ? -18.932 -16.810 31.662 1.00 86.75 549 ALA A N 1
ATOM 4312 C CA . ALA A 1 549 ? -18.183 -15.556 31.642 1.00 86.75 549 ALA A CA 1
ATOM 4313 C C . ALA A 1 549 ? -16.795 -15.717 32.283 1.00 86.75 549 ALA A C 1
ATOM 4315 O O . ALA A 1 549 ? -15.803 -15.295 31.696 1.00 86.75 549 ALA A O 1
ATOM 4316 N N . ALA A 1 550 ? -16.708 -16.401 33.429 1.00 87.88 550 ALA A N 1
ATOM 4317 C CA . ALA A 1 550 ? -15.443 -16.720 34.084 1.00 87.88 550 ALA A CA 1
ATOM 4318 C C . ALA A 1 550 ? -14.521 -17.547 33.173 1.00 87.88 550 ALA A C 1
ATOM 4320 O O . ALA A 1 550 ? -13.341 -17.232 33.064 1.00 87.88 550 ALA A O 1
ATOM 4321 N N . HIS A 1 551 ? -15.061 -18.534 32.450 1.00 91.69 551 HIS A N 1
ATOM 4322 C CA . HIS A 1 551 ? -14.278 -19.320 31.495 1.00 91.69 551 HIS A CA 1
ATOM 4323 C C . HIS A 1 551 ? -13.734 -18.475 30.332 1.00 91.69 551 HIS A C 1
ATOM 4325 O O . HIS A 1 551 ? -12.576 -18.621 29.952 1.00 91.69 551 HIS A O 1
ATOM 4331 N N . VAL A 1 552 ? -14.537 -17.552 29.787 1.00 91.94 552 VAL A N 1
ATOM 4332 C CA . VAL A 1 552 ? -14.081 -16.619 28.740 1.00 91.94 552 VAL A CA 1
ATOM 4333 C C . VAL A 1 552 ? -12.987 -15.691 29.271 1.00 91.94 552 VAL A C 1
ATOM 4335 O O . VAL A 1 552 ? -11.979 -15.493 28.598 1.00 91.94 552 VAL A O 1
ATOM 4338 N N . ILE A 1 553 ? -13.147 -15.161 30.487 1.00 89.62 553 ILE A N 1
ATOM 4339 C CA . ILE A 1 553 ? -12.123 -14.332 31.140 1.00 89.62 553 ILE A CA 1
ATOM 4340 C C . ILE A 1 553 ? -10.834 -15.133 31.330 1.00 89.62 553 ILE A C 1
ATOM 4342 O O . ILE A 1 553 ? -9.758 -14.609 31.060 1.00 89.62 553 ILE A O 1
ATOM 4346 N N . GLU A 1 554 ? -10.918 -16.399 31.735 1.00 91.94 554 GLU A N 1
ATOM 4347 C CA . GLU A 1 554 ? -9.749 -17.265 31.897 1.00 91.94 554 GLU A CA 1
ATOM 4348 C C . GLU A 1 554 ? -9.028 -17.507 30.562 1.00 91.94 554 GLU A C 1
ATOM 4350 O O . GLU A 1 554 ? -7.807 -17.379 30.497 1.00 91.94 554 GLU A O 1
ATOM 4355 N N . GLN A 1 555 ? -9.767 -17.774 29.477 1.00 91.19 555 GLN A N 1
ATOM 4356 C CA . GLN A 1 555 ? -9.184 -17.924 28.138 1.00 91.19 555 GLN A CA 1
ATOM 4357 C C . GLN A 1 555 ? -8.518 -16.636 27.645 1.00 91.19 555 GLN A C 1
ATOM 4359 O O . GLN A 1 555 ? -7.403 -16.683 27.127 1.00 91.19 555 GLN A O 1
ATOM 4364 N N . LEU A 1 556 ? -9.159 -15.481 27.845 1.00 88.44 556 LEU A N 1
ATOM 4365 C CA . LEU A 1 556 ? -8.574 -14.183 27.503 1.00 88.44 556 LEU A CA 1
ATOM 4366 C C . LEU A 1 556 ? -7.331 -13.898 28.345 1.00 88.44 556 LEU A C 1
ATOM 4368 O O . LEU A 1 556 ? -6.324 -13.441 27.816 1.00 88.44 556 LEU A O 1
ATOM 4372 N N . THR A 1 557 ? -7.371 -14.212 29.639 1.00 90.44 557 THR A N 1
ATOM 4373 C CA . THR A 1 557 ? -6.227 -14.031 30.539 1.00 90.44 557 THR A CA 1
ATOM 4374 C C . THR A 1 557 ? -5.065 -14.926 30.121 1.00 90.44 557 THR A C 1
ATOM 4376 O O . THR A 1 557 ? -3.928 -14.462 30.103 1.00 90.44 557 THR A O 1
ATOM 4379 N N . ARG A 1 558 ? -5.337 -16.172 29.712 1.00 88.06 558 ARG A N 1
ATOM 4380 C CA . ARG A 1 558 ? -4.329 -17.084 29.163 1.00 88.06 558 ARG A CA 1
ATOM 4381 C C . ARG A 1 558 ? -3.743 -16.553 27.857 1.00 88.06 558 ARG A C 1
ATOM 4383 O O . ARG A 1 558 ? -2.529 -16.466 27.757 1.00 88.06 558 ARG A O 1
ATOM 4390 N N . GLY A 1 559 ? -4.573 -16.096 26.918 1.00 87.44 559 GLY A N 1
ATOM 4391 C CA . GLY A 1 559 ? -4.101 -15.490 25.667 1.00 87.44 559 GLY A CA 1
ATOM 4392 C C . GLY A 1 559 ? -3.265 -14.223 25.890 1.00 87.44 559 GLY A C 1
ATOM 4393 O O . GLY A 1 559 ? -2.247 -14.023 25.233 1.00 87.44 559 GLY A O 1
ATOM 4394 N N . VAL A 1 560 ? -3.634 -13.388 26.869 1.00 87.50 560 VAL A N 1
ATOM 4395 C CA . VAL A 1 560 ? -2.846 -12.210 27.271 1.00 87.50 560 VAL A CA 1
ATOM 4396 C C . VAL A 1 560 ? -1.540 -12.618 27.951 1.00 87.50 560 VAL A C 1
ATOM 4398 O O . VAL A 1 560 ? -0.516 -11.987 27.705 1.00 87.50 560 VAL A O 1
ATOM 4401 N N . GLN A 1 561 ? -1.539 -13.656 28.790 1.00 83.75 561 GLN A N 1
ATOM 4402 C CA . GLN A 1 561 ? -0.316 -14.180 29.400 1.00 83.75 561 GLN A CA 1
ATOM 4403 C C . GLN A 1 561 ? 0.616 -14.790 28.356 1.00 83.75 561 GLN A C 1
ATOM 4405 O O . GLN A 1 561 ? 1.798 -14.481 28.394 1.00 83.75 561 GLN A O 1
ATOM 4410 N N . GLU A 1 562 ? 0.100 -15.559 27.398 1.00 83.56 562 GLU A N 1
ATOM 4411 C CA . GLU A 1 562 ? 0.865 -16.115 26.276 1.00 83.56 562 GLU A CA 1
ATOM 4412 C C . GLU A 1 562 ? 1.466 -15.000 25.411 1.00 83.56 562 GLU A C 1
ATOM 4414 O O . GLU A 1 562 ? 2.668 -15.014 25.134 1.00 83.56 562 GLU A O 1
ATOM 4419 N N . ALA A 1 563 ? 0.676 -13.970 25.081 1.00 77.00 563 ALA A N 1
ATOM 4420 C CA . ALA A 1 563 ? 1.166 -12.776 24.396 1.00 77.00 563 ALA A CA 1
ATOM 4421 C C . ALA A 1 563 ? 2.231 -12.041 25.226 1.00 77.00 563 ALA A C 1
ATOM 4423 O O . ALA A 1 563 ? 3.256 -11.623 24.694 1.00 77.00 563 ALA A O 1
ATOM 4424 N N . LYS A 1 564 ? 2.042 -11.928 26.546 1.00 81.94 564 LYS A N 1
ATOM 4425 C CA . LYS A 1 564 ? 2.989 -11.269 27.450 1.00 81.94 564 LYS A CA 1
ATOM 4426 C C . LYS A 1 564 ? 4.276 -12.069 27.626 1.00 81.94 564 LYS A C 1
ATOM 4428 O O . LYS A 1 564 ? 5.330 -11.453 27.657 1.00 81.94 564 LYS A O 1
ATOM 4433 N N . THR A 1 565 ? 4.229 -13.398 27.688 1.00 77.00 565 THR A N 1
ATOM 4434 C CA . THR A 1 565 ? 5.428 -14.251 27.709 1.00 77.00 565 THR A CA 1
ATOM 4435 C C . THR A 1 565 ? 6.135 -14.273 26.3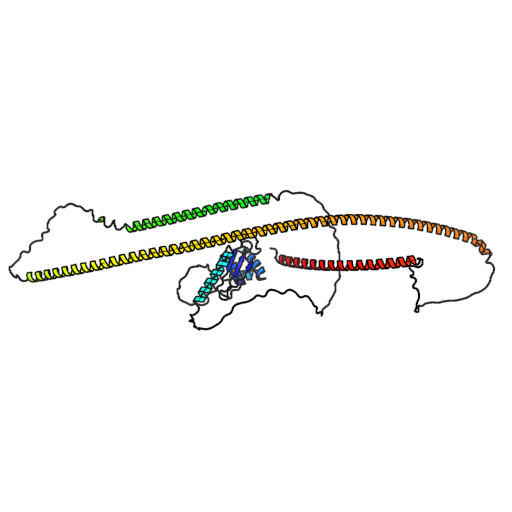61 1.00 77.00 565 THR A C 1
ATOM 4437 O O . THR A 1 565 ? 7.360 -14.316 26.328 1.00 77.00 565 THR A O 1
ATOM 4440 N N . GLY A 1 566 ? 5.392 -14.140 25.257 1.00 64.69 566 GLY A N 1
ATOM 4441 C CA . GLY A 1 566 ? 5.968 -13.881 23.937 1.00 64.69 566 GLY A CA 1
ATOM 4442 C C . GLY A 1 566 ? 6.696 -12.533 23.862 1.00 64.69 566 GLY A C 1
ATOM 4443 O O . GLY A 1 566 ? 7.672 -12.408 23.132 1.00 64.69 566 GLY A O 1
ATOM 4444 N N . VAL A 1 567 ? 6.274 -11.549 24.664 1.00 62.06 567 VAL A N 1
ATOM 4445 C CA . VAL A 1 567 ? 6.889 -10.212 24.757 1.00 62.06 567 VAL A CA 1
ATOM 4446 C C . VAL A 1 567 ? 7.963 -10.120 25.859 1.00 62.06 567 VAL A C 1
ATOM 4448 O O . VAL A 1 567 ? 8.884 -9.321 25.743 1.00 62.06 567 VAL A O 1
ATOM 4451 N N . SER A 1 568 ? 7.910 -10.940 26.916 1.00 50.50 568 SER A N 1
ATOM 4452 C CA . SER A 1 568 ? 8.879 -10.937 28.029 1.00 50.50 568 SER A CA 1
ATOM 4453 C C . SER A 1 568 ? 9.996 -11.972 27.890 1.00 50.50 568 SER A C 1
ATOM 4455 O O . SER A 1 568 ? 10.894 -12.011 28.725 1.00 50.50 568 SER A O 1
ATOM 4457 N N . ALA A 1 569 ? 9.961 -12.810 26.851 1.00 43.56 569 ALA A N 1
ATOM 4458 C CA . ALA A 1 569 ? 11.106 -13.614 26.423 1.00 43.56 569 ALA A CA 1
ATOM 4459 C C . ALA A 1 569 ? 12.171 -12.780 25.677 1.00 43.56 569 ALA A C 1
ATOM 4461 O O . ALA A 1 569 ? 13.132 -13.335 25.149 1.00 43.56 569 ALA A O 1
ATOM 4462 N N . PHE A 1 570 ? 12.022 -11.452 25.655 1.00 43.44 570 PHE A N 1
ATOM 4463 C CA . PHE A 1 570 ? 13.094 -10.526 25.319 1.00 43.44 570 PHE A CA 1
ATOM 4464 C C . PHE A 1 570 ? 13.971 -10.297 26.562 1.00 43.44 570 PHE A C 1
ATOM 4466 O O . PHE A 1 570 ? 13.474 -9.769 27.561 1.00 43.44 570 PHE A O 1
ATOM 4473 N N . PRO A 1 571 ? 15.256 -10.699 26.553 1.00 43.41 571 PRO A N 1
ATOM 4474 C CA . PRO A 1 571 ? 16.168 -10.360 27.635 1.00 43.41 571 PRO A CA 1
ATOM 4475 C C . PRO A 1 571 ? 16.376 -8.840 27.663 1.00 43.41 571 PRO A C 1
ATOM 4477 O O . PRO A 1 571 ? 16.669 -8.230 26.636 1.00 43.41 571 PRO A O 1
ATOM 4480 N N . SER A 1 572 ? 16.206 -8.236 28.843 1.00 46.47 572 SER A N 1
ATOM 4481 C CA . SER A 1 572 ? 16.600 -6.845 29.091 1.00 46.47 572 SER A CA 1
ATOM 4482 C C . SER A 1 572 ? 18.094 -6.637 28.776 1.00 46.47 572 SER A C 1
ATOM 4484 O O . SER A 1 572 ? 18.881 -7.544 29.061 1.00 46.47 572 SER A O 1
ATOM 4486 N N . PRO A 1 573 ? 18.471 -5.473 28.205 1.00 49.38 573 PRO A N 1
ATOM 4487 C CA . PRO A 1 573 ? 19.855 -5.120 27.879 1.00 49.38 573 PRO A CA 1
ATOM 4488 C C . PRO A 1 573 ? 20.782 -5.036 29.096 1.00 49.38 573 PRO A C 1
ATOM 4490 O O . PRO A 1 573 ? 20.291 -4.709 30.203 1.00 49.38 573 PRO A O 1
#